Protein 2E7F (pdb70)

Organism: Neomoorella thermoacetica (NCBI:txid1525)

InterPro domains:
  IPR000489 Pterin-binding domain [PF00809] (24-227)
  IPR000489 Pterin-binding domain [PS50972] (1-246)
  IPR011005 Dihydropteroate synthase-like superfamily [G3DSA:3.20.20.20] (1-262)
  IPR011005 Dihydropteroate synthase-like superfamily [SSF51717] (1-260)
  IPR050554 Methionine Synthase/Corrinoid [PTHR45833] (2-233)

Nearest PDB structures (foldseek):
  2ogy-assembly1_B  TM=1.002E+00  e=5.281E-46  Neomoorella thermoacetica
  4djd-assembly1_A  TM=9.968E-01  e=6.611E-45  Neomoorella thermoacetica
  1f6y-assembly1_B  TM=9.978E-01  e=8.904E-42  Moorella thermoacetica ATCC 39073
  2yck-assembly1_X  TM=9.923E-01  e=3.654E-34  Carboxydothermus hydrogenoformans Z-2901
  4o1f-assembly1_B  TM=9.218E-01  e=1.520E-19  Desulfitobacterium hafniense DCB-2

Solvent-accessible surface area: 21057 Å² total; per-residue (Å²): 30,46,1,0,0,33,48,0,15,3,140,62,50,52,0,101,127,0,1,109,115,87,41,53,61,33,0,38,88,43,0,119,106,1,63,125,11,1,0,67,0,0,3,0,31,7,8,114,69,15,173,71,59,45,36,0,0,46,30,0,0,77,14,0,26,136,36,8,117,20,34,6,0,0,29,16,122,56,43,159,0,1,70,14,0,10,142,84,23,123,63,109,4,4,0,15,21,2,14,8,49,122,123,60,7,85,119,3,0,47,12,0,57,130,60,41,1,2,0,0,0,36,0,35,36,188,113,27,71,19,108,70,7,95,57,0,35,54,20,0,74,94,0,20,60,3,0,106,106,50,50,5,62,14,83,23,0,23,0,12,0,29,5,44,28,1,44,122,18,19,47,17,1,24,37,0,7,107,0,1,38,86,1,91,136,48,88,134,94,29,12,62,5,0,0,13,0,21,69,0,0,74,123,14,93,68,80,62,3,1,13,45,5,0,0,2,0,0,2,5,8,19,4,51,0,0,24,1,55,2,44,24,129,32,1,3,55,7,0,2,0,0,4,2,0,23,67,105,46,120,25,52,76,42,6,29,125,83,8,63,94,150,26,46,1,0,0,30,48,0,16,3,135,63,50,56,0,101,152,2,1,107,82,90,56,53,59,40,0,24,80,39,0,99,106,1,63,134,12,2,0,79,0,0,2,0,31,9,5,109,66,12,165,64,68,46,36,0,0,46,31,0,0,70,11,0,22,131,50,5,114,17,47,4,0,0,31,16,124,53,39,157,0,1,56,14,0,9,152,79,23,125,52,159,6,5,0,15,22,1,18,7,45,118,138,65,8,82,121,0,0,43,22,0,56,146,62,20,1,14,0,0,0,35,0,43,22,157,113,26,66,19,102,64,3,104,47,0,29,46,19,0,100,91,0,28,62,5,0,118,100,54,49,6,65,29,85,38,0,17,0,10,0,29,6,46,19,0,53,122,14,21,52,16,0,22,33,0,7,94,0,0,52,67,0,47,139,56,72,136,95,31,2,68,0,0,0,15,1,24,60,0,0,70,126,14,91,66,88,70,12,2,13,53,5,0,0,1,0,0,2,18,10,19,5,43,0,0,20,0,60,2,42,28,131,32,2,1,50,8,0,2,1,0,5,3,0,28,67,108,47,127,27,50,77,53,9,35,145,100,11,45,104,150

Foldseek 3Di:
DAEEAQPQACVDPVNVVCLVVVPLVVLQVSLVLLLLLQHQHYEHHNDDPDDPLLVSLLSSQVSNVVNDPGAYEDADPDVSSQLSNLVNHPDAHEYRAAELAVVRLVVPLLSCVVSVHAYEYEQDDPVDQDQALVSSLVRVVSSQVSCVVNVNQLQSYAYESEAAACVPSVSRLVSRLVNLLVQVPDDPVGHAYEYQQQRHHVPHPPSVVSSQVSVLSSVVSHHDYYHDNSNNNSSLVSVQVSCCVVVVDPDDPPSSVVSSVD/DAEEAQPQACVDPVNVVCLVVVPLVVLQVSLVLLLLLQHQEYEHHNYDPDDPLLVSLLSSLVSHVVNDPGAYEYADPDVSSVLSNLVNHPHAHEYRAFELEVVRLVVPLLSCVVSVHAHEYEQDYVVDQDQALVSSLVSLVSQQVSCVVNVPPQQSYAYESEAAACVPSVSSLVSRLVNLLVQVVDDPVGHAYEYQQQRHHVPHPPSVVRSQVSVLSSVVSHHDYYHDNSNSNVSLVSVQVSCCVVVVDPDDPPSSVVSSVD

Secondary structure (DSSP, 8-state):
-EEEE--SBTTSHHHHHHHHHT-HHHHHHHHHHHHHHT-SEEEEB--SS-S-HHHHHHHHHHHHHTT--SEEEEE-S-HHHHHHHHHH-SS-EEEEEE-S-HHHHHHHHHHHHHHT-EEEEES-BTTB---SHHHHHHHHHHHHHHHHHHT--GGGEEEE-----TTTSTTHHHHHHHHHHHHHTSPSSPPEEEEEGGGGGTT-SSHHHHHHHHHHHHHHTT--EEEE-TT-HHHHHHHHHHHHHTTSS---TTHHHHHHH-/-EEEE---BTTSHHHHHHHHHT-HHHHHHHHHHHHHHT-SEEEEB--SS-S-HHHHHHHHHHHHHTT--SEEEEE-S-HHHHHHHHHH-SS-EEEEEE-S-HHHHHHHHHHHHHHT-EEEEES-BTTB---SHHHHHHHHHHHHHHHHHHT--GGGEEEE-----TTTSTTHHHHHHHHHHHHTTS-SSPPEEEEEGGGGGTT-SSHHHHHHHHHHHHHHTT--EEEE-TT-HHHHHHHHHHHHHTTSS---TTHHHHHH--

Structure (mmCIF, N/CA/C/O backbone):
data_2E7F
#
_entry.id   2E7F
#
_cell.length_a   50.159
_cell.length_b   78.547
_cell.length_c   135.617
_cell.angle_alpha   90.00
_cell.angle_beta   90.00
_cell.angle_gamma   90.00
#
_symmetry.space_group_name_H-M   'P 21 21 21'
#
loop_
_entity.id
_entity.type
_entity.pdbx_description
1 polymer '5-methyltetrahydrofolate corrinoid/iron sulfur protein methyltransferase'
2 non-polymer 'CALCIUM ION'
3 non-polymer '5-METHYL-5,6,7,8-TETRAHYDROFOLIC ACID'
4 water water
#
loop_
_atom_site.group_PDB
_atom_site.id
_atom_site.type_symbol
_atom_site.label_atom_id
_atom_site.label_alt_id
_atom_site.label_comp_id
_atom_site.label_asym_id
_atom_site.label_entity_id
_atom_site.label_seq_id
_atom_site.pdbx_PDB_ins_code
_atom_site.Cartn_x
_atom_site.Cartn_y
_atom_site.Cartn_z
_atom_site.occupancy
_atom_site.B_iso_or_equiv
_atom_site.auth_seq_id
_atom_site.auth_comp_id
_atom_site.auth_asym_id
_atom_site.auth_atom_id
_atom_site.pdbx_PDB_model_num
ATOM 1 N N . MET A 1 1 ? 8.116 75.365 123.468 1.00 11.51 1 MET A N 1
ATOM 2 C CA . MET A 1 1 ? 6.782 75.014 122.910 1.00 12.71 1 MET A CA 1
ATOM 3 C C . MET A 1 1 ? 5.986 74.129 123.856 1.00 12.45 1 MET A C 1
ATOM 4 O O . MET A 1 1 ? 6.430 73.042 124.236 1.00 13.36 1 MET A O 1
ATOM 9 N N . LEU A 1 2 ? 4.812 74.615 124.241 1.00 12.52 2 LEU A N 1
ATOM 10 C CA . LEU A 1 2 ? 3.913 73.880 125.122 1.00 13.48 2 LEU A CA 1
ATOM 11 C C . LEU A 1 2 ? 2.887 73.160 124.257 1.00 13.57 2 LEU A C 1
ATOM 12 O O . LEU A 1 2 ? 2.112 73.800 123.540 1.00 13.49 2 LEU A O 1
ATOM 17 N N . ILE A 1 3 ? 2.887 71.832 124.312 1.00 13.13 3 ILE A N 1
ATOM 18 C CA . ILE A 1 3 ? 1.933 71.053 123.537 1.00 11.07 3 ILE A CA 1
ATOM 19 C C . ILE A 1 3 ? 0.753 70.703 124.437 1.00 9.48 3 ILE A C 1
ATOM 20 O O . ILE A 1 3 ? 0.916 70.071 125.478 1.00 8.63 3 ILE A O 1
ATOM 25 N N . ILE A 1 4 ? -0.432 71.134 124.028 1.00 8.77 4 ILE A N 1
ATOM 26 C CA . ILE A 1 4 ? -1.655 70.877 124.770 1.00 8.96 4 ILE A CA 1
ATOM 27 C C . ILE A 1 4 ? -2.409 69.742 124.063 1.00 9.34 4 ILE A C 1
ATOM 28 O O . ILE A 1 4 ? -2.949 69.933 122.970 1.00 8.11 4 ILE A O 1
ATOM 33 N N . GLY A 1 5 ? -2.436 68.564 124.674 1.00 8.61 5 GLY A N 1
ATOM 34 C CA . GLY A 1 5 ? -3.132 67.439 124.063 1.00 8.45 5 GLY A CA 1
ATOM 35 C C . GLY A 1 5 ? -4.550 67.774 123.630 1.00 8.46 5 GLY A C 1
ATOM 36 O O . GLY A 1 5 ? -5.353 68.261 124.428 1.00 8.70 5 GLY A O 1
ATOM 37 N N . GLU A 1 6 ? -4.867 67.490 122.370 1.00 7.94 6 GLU A N 1
ATOM 38 C CA . GLU A 1 6 ? -6.186 67.783 121.812 1.00 9.54 6 GLU A CA 1
ATOM 39 C C . GLU A 1 6 ? -7.222 66.655 121.881 1.00 9.81 6 GLU A C 1
ATOM 40 O O . GLU A 1 6 ? -8.422 66.906 121.763 1.00 10.69 6 GLU A O 1
ATOM 46 N N . ARG A 1 7 ? -6.753 65.428 122.071 1.00 10.71 7 ARG A N 1
ATOM 47 C CA . ARG A 1 7 ? -7.607 64.243 122.050 1.00 11.54 7 ARG A CA 1
ATOM 48 C C . ARG A 1 7 ? -8.805 64.078 122.994 1.00 12.24 7 ARG A C 1
ATOM 49 O O . ARG A 1 7 ? -9.788 63.439 122.614 1.00 11.29 7 ARG A O 1
ATOM 57 N N . ILE A 1 8 ? -8.750 64.619 124.206 1.00 11.32 8 ILE A N 1
ATOM 58 C CA . ILE A 1 8 ? -9.893 64.468 125.108 1.00 12.12 8 ILE A CA 1
ATOM 59 C C . ILE A 1 8 ? -10.937 65.514 124.733 1.00 12.61 8 ILE A C 1
ATOM 60 O O . ILE A 1 8 ? -11.162 66.500 125.442 1.00 11.96 8 ILE A O 1
ATOM 65 N N . ASN A 1 9 ? -11.574 65.275 123.593 1.00 12.63 9 ASN A N 1
ATOM 66 C CA . ASN A 1 9 ? -12.573 66.181 123.043 1.00 12.73 9 ASN A CA 1
ATOM 67 C C . ASN A 1 9 ? -13.826 65.379 122.669 1.00 12.66 9 ASN A C 1
ATOM 68 O O . ASN A 1 9 ? -13.738 64.331 122.019 1.00 11.93 9 ASN A O 1
ATOM 73 N N . GLY A 1 10 ? -14.982 65.886 123.087 1.00 12.83 10 GLY A N 1
ATOM 74 C CA . GLY A 1 10 ? -16.251 65.230 122.826 1.00 13.74 10 GLY A CA 1
ATOM 75 C C . GLY A 1 10 ? -16.603 64.978 121.374 1.00 16.14 10 GLY A C 1
ATOM 76 O O . GLY A 1 10 ? -17.515 64.194 121.103 1.00 16.89 10 GLY A O 1
ATOM 77 N N . MET A 1 11 ? -15.906 65.626 120.441 1.00 15.76 11 MET A N 1
ATOM 78 C CA . MET A 1 11 ? -16.183 65.418 119.019 1.00 18.34 11 MET A CA 1
ATOM 79 C C . MET A 1 11 ? -15.744 64.016 118.585 1.00 18.01 11 MET A C 1
ATOM 80 O O . MET A 1 11 ? -16.235 63.484 117.583 1.00 16.13 11 MET A O 1
ATOM 85 N N . PHE A 1 12 ? -14.804 63.435 119.330 1.00 17.37 12 PHE A N 1
ATOM 86 C CA . PHE A 1 12 ? -14.317 62.090 119.035 1.00 18.45 12 PHE A CA 1
ATOM 87 C C . PHE A 1 12 ? -15.323 61.073 119.571 1.00 18.37 12 PHE A C 1
ATOM 88 O O . PHE A 1 12 ? -15.787 61.183 120.707 1.00 18.57 12 PHE A O 1
ATOM 96 N N . GLY A 1 13 ? -15.651 60.084 118.747 1.00 18.34 13 GLY A N 1
ATOM 97 C CA . GLY A 1 13 ? -16.606 59.063 119.143 1.00 18.69 13 GLY A CA 1
ATOM 98 C C . GLY A 1 13 ? -16.391 58.405 120.497 1.00 18.39 13 GLY A C 1
ATOM 99 O O . GLY A 1 13 ? -17.328 58.309 121.285 1.00 18.74 13 GLY A O 1
ATOM 100 N N . ASP A 1 14 ? -15.171 57.952 120.776 1.00 18.68 14 ASP A N 1
ATOM 101 C CA . ASP A 1 14 ? -14.886 57.290 122.049 1.00 18.29 14 ASP A CA 1
ATOM 102 C C . ASP A 1 14 ? -15.050 58.197 123.268 1.00 17.97 14 ASP A C 1
ATOM 103 O O . ASP A 1 14 ? -15.441 57.737 124.340 1.00 17.74 14 ASP A O 1
ATOM 108 N N . ILE A 1 15 ? -14.750 59.483 123.109 1.00 17.09 15 ILE A N 1
ATOM 109 C CA . ILE A 1 15 ? -14.883 60.426 124.214 1.00 15.57 15 ILE A CA 1
ATOM 110 C C . ILE A 1 15 ? -16.358 60.755 124.428 1.00 14.63 15 ILE A C 1
ATOM 111 O O . ILE A 1 15 ? -16.829 60.822 125.560 1.00 11.46 15 ILE A O 1
ATOM 116 N N . LYS A 1 16 ? -17.085 60.954 123.335 1.00 15.29 16 LYS A N 1
ATOM 117 C CA . LYS A 1 16 ? -18.505 61.252 123.422 1.00 17.26 16 LYS A CA 1
ATOM 118 C C . LYS A 1 16 ? -19.218 60.149 124.210 1.00 17.49 16 LYS A C 1
ATOM 119 O O . LYS A 1 16 ? -20.095 60.428 125.030 1.00 16.29 16 LYS A O 1
ATOM 125 N N . ARG A 1 17 ? -18.834 58.899 123.957 1.00 18.50 17 ARG A N 1
ATOM 126 C CA . ARG A 1 17 ? -19.433 57.757 124.642 1.00 20.15 17 ARG A CA 1
ATOM 127 C C . ARG A 1 17 ? -18.998 57.694 126.104 1.00 19.22 17 ARG A C 1
ATOM 128 O O . ARG A 1 17 ? -19.806 57.425 126.988 1.00 18.08 17 ARG A O 1
ATOM 136 N N . ALA A 1 18 ? -17.711 57.924 126.347 1.00 19.07 18 ALA A N 1
ATOM 137 C CA . ALA A 1 18 ? -17.171 57.895 127.699 1.00 18.33 18 ALA A CA 1
ATOM 138 C C . ALA A 1 18 ? -17.944 58.874 128.567 1.00 18.33 18 ALA A C 1
ATOM 139 O O . ALA A 1 18 ? -18.410 58.526 129.651 1.00 18.12 18 ALA A O 1
ATOM 141 N N . ILE A 1 19 ? -18.085 60.101 128.075 1.00 18.25 19 ILE A N 1
ATOM 142 C CA . ILE A 1 19 ? -18.807 61.144 128.791 1.00 18.72 19 ILE A CA 1
ATOM 143 C C . ILE A 1 19 ? -20.263 60.767 129.052 1.00 19.23 19 ILE A C 1
ATOM 144 O O . ILE A 1 19 ? -20.756 60.904 130.169 1.00 18.98 19 ILE A O 1
ATOM 149 N N . GLN A 1 20 ? -20.949 60.300 128.015 1.00 19.73 20 GLN A N 1
ATOM 150 C CA . GLN A 1 20 ? -22.352 59.922 128.144 1.00 22.60 20 GLN A CA 1
ATOM 151 C C . GLN A 1 20 ? -22.568 58.791 129.146 1.00 22.92 20 GLN A C 1
ATOM 152 O O . GLN A 1 20 ? -23.443 58.879 130.007 1.00 22.09 20 GLN A O 1
ATOM 158 N N . GLU A 1 21 ? -21.768 57.735 129.034 1.00 23.80 21 GLU A N 1
ATOM 159 C CA . GLU A 1 21 ? -21.890 56.588 129.929 1.00 25.06 21 GLU A CA 1
ATOM 160 C C . GLU A 1 21 ? -21.045 56.750 131.191 1.00 24.34 21 GLU A C 1
ATOM 161 O O . GLU A 1 21 ? -21.030 55.870 132.050 1.00 25.83 21 GLU A O 1
ATOM 167 N N . ARG A 1 22 ? -20.345 57.874 131.294 1.00 23.63 22 ARG A N 1
ATOM 168 C CA . ARG A 1 22 ? -19.492 58.162 132.443 1.00 21.63 22 ARG A CA 1
ATOM 169 C C . ARG A 1 22 ? -18.421 57.096 132.690 1.00 21.80 22 ARG A C 1
ATOM 170 O O . ARG A 1 22 ? -18.143 56.734 133.835 1.00 22.16 22 ARG A O 1
ATOM 178 N N . ASP A 1 23 ? -17.823 56.611 131.602 1.00 20.85 23 ASP A N 1
ATOM 179 C CA . ASP A 1 23 ? -16.765 55.601 131.640 1.00 19.85 23 ASP A CA 1
ATOM 180 C C . ASP A 1 23 ? -15.419 56.334 131.641 1.00 19.60 23 ASP A C 1
ATOM 181 O O . ASP A 1 23 ? -15.014 56.890 130.622 1.00 20.02 23 ASP A O 1
ATOM 186 N N . PRO A 1 24 ? -14.709 56.333 132.783 1.00 18.47 24 PRO A N 1
ATOM 187 C CA . PRO A 1 24 ? -13.407 56.990 132.974 1.00 18.86 24 PRO A CA 1
ATOM 188 C C . PRO A 1 24 ? -12.247 56.438 132.152 1.00 18.99 24 PRO A C 1
ATOM 189 O O . PRO A 1 24 ? -11.364 57.185 131.727 1.00 18.75 24 PRO A O 1
ATOM 193 N N . ALA A 1 25 ? -12.256 55.125 131.949 1.00 19.39 25 ALA A N 1
ATOM 194 C CA . ALA A 1 25 ? -11.202 54.425 131.226 1.00 18.74 25 ALA A CA 1
ATOM 195 C C . ALA A 1 25 ? -10.663 55.081 129.953 1.00 19.01 25 ALA A C 1
ATOM 196 O O . ALA A 1 25 ? -9.473 55.381 129.866 1.00 18.90 25 ALA A O 1
ATOM 198 N N . PRO A 1 26 ? -11.524 55.296 128.945 1.00 18.48 26 PRO A N 1
ATOM 199 C CA . PRO A 1 26 ? -11.096 55.912 127.683 1.00 19.13 26 PRO A CA 1
ATOM 200 C C . PRO A 1 26 ? -10.409 57.263 127.864 1.00 19.24 26 PRO A C 1
ATOM 201 O O . PRO A 1 26 ? -9.416 57.558 127.199 1.00 18.89 26 PRO A O 1
ATOM 205 N N . VAL A 1 27 ? -10.956 58.075 128.765 1.00 18.90 27 VAL A N 1
ATOM 206 C CA . VAL A 1 27 ? -10.423 59.397 129.060 1.00 17.95 27 VAL A CA 1
ATOM 207 C C . VAL A 1 27 ? -9.068 59.328 129.755 1.00 18.92 27 VAL A C 1
ATOM 208 O O . VAL A 1 27 ? -8.118 60.002 129.354 1.00 19.02 27 VAL A O 1
ATOM 212 N N . GLN A 1 28 ? -8.988 58.522 130.808 1.00 18.77 28 GLN A N 1
ATOM 213 C CA . GLN A 1 28 ? -7.749 58.385 131.563 1.00 19.22 28 GLN A CA 1
ATOM 214 C C . GLN A 1 28 ? -6.613 57.791 130.720 1.00 17.96 28 GLN A C 1
ATOM 215 O O . GLN A 1 28 ? -5.447 58.129 130.915 1.00 17.67 28 GLN A O 1
ATOM 221 N N . GLU A 1 29 ? -6.958 56.914 129.784 1.00 18.19 29 GLU A N 1
ATOM 222 C CA . GLU A 1 29 ? -5.959 56.309 128.910 1.00 19.13 29 GLU A CA 1
ATOM 223 C C . GLU A 1 29 ? -5.409 57.360 127.944 1.00 18.00 29 GLU A C 1
ATOM 224 O O . GLU A 1 29 ? -4.203 57.401 127.695 1.00 16.63 29 GLU A O 1
ATOM 230 N N . TRP A 1 30 ? -6.284 58.211 127.404 1.00 16.39 30 TRP A N 1
ATOM 231 C CA . TRP A 1 30 ? -5.829 59.251 126.482 1.00 15.55 30 TRP A CA 1
ATOM 232 C C . TRP A 1 30 ? -4.999 60.289 127.225 1.00 15.65 30 TRP A C 1
ATOM 233 O O . TRP A 1 30 ? -4.074 60.885 126.659 1.00 15.36 30 TRP A O 1
ATOM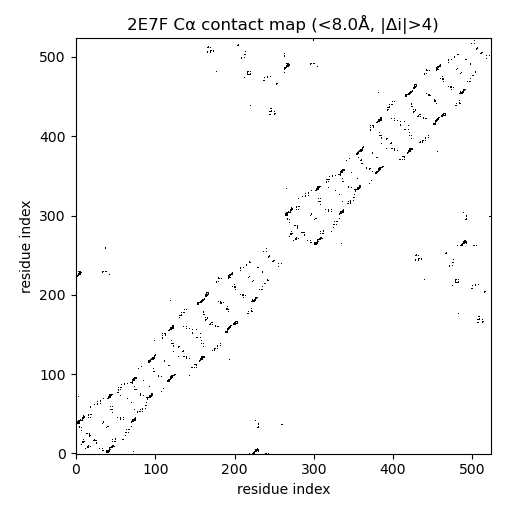 244 N N . ALA A 1 31 ? -5.324 60.505 128.497 1.00 15.49 31 ALA A N 1
ATOM 245 C CA . ALA A 1 31 ? -4.574 61.461 129.298 1.00 15.76 31 ALA A CA 1
ATOM 246 C C . ALA A 1 31 ? -3.150 60.923 129.437 1.00 16.80 31 ALA A C 1
ATOM 247 O O . ALA A 1 31 ? -2.175 61.660 129.267 1.00 15.68 31 ALA A O 1
ATOM 249 N N . ARG A 1 32 ? -3.043 59.627 129.726 1.00 17.99 32 ARG A N 1
ATOM 250 C CA . ARG A 1 32 ? -1.743 58.974 129.881 1.00 19.09 32 ARG A CA 1
ATOM 251 C C . ARG A 1 32 ? -0.945 58.982 128.572 1.00 19.57 32 ARG A C 1
ATOM 252 O O . ARG A 1 32 ? 0.208 59.418 128.539 1.00 20.20 32 ARG A O 1
ATOM 260 N N . ARG A 1 33 ? -1.559 58.500 127.496 1.00 19.10 33 ARG A N 1
ATOM 261 C CA . ARG A 1 33 ? -0.886 58.456 126.205 1.00 19.16 33 ARG A CA 1
ATOM 262 C C . ARG A 1 33 ? -0.394 59.828 125.745 1.00 17.87 33 ARG A C 1
ATOM 263 O O . ARG A 1 33 ? 0.715 59.948 125.237 1.00 17.90 33 ARG A O 1
ATOM 271 N N . GLN A 1 34 ? -1.210 60.861 125.927 1.00 15.89 34 GLN A N 1
ATOM 272 C CA . GLN A 1 34 ? -0.817 62.200 125.508 1.00 14.97 34 GLN A CA 1
ATOM 273 C C . GLN A 1 34 ? 0.361 62.723 126.319 1.00 14.86 34 GLN A C 1
ATOM 274 O O . GLN A 1 34 ? 1.244 63.401 125.783 1.00 12.17 34 GLN A O 1
ATOM 280 N N . GLU A 1 35 ? 0.381 62.410 127.610 1.00 15.69 35 GLU A N 1
ATOM 281 C CA . GLU A 1 35 ? 1.479 62.863 128.448 1.00 18.53 35 GLU A CA 1
ATOM 282 C C . GLU A 1 35 ? 2.749 62.117 128.055 1.00 17.47 35 GLU A C 1
ATOM 283 O O . GLU A 1 35 ? 3.833 62.698 128.000 1.00 16.78 35 GLU A O 1
ATOM 289 N N . GLU A 1 36 ? 2.608 60.828 127.775 1.00 19.19 36 GLU A N 1
ATOM 290 C CA . GLU A 1 36 ? 3.753 60.018 127.383 1.00 21.01 36 GLU A CA 1
ATOM 291 C C . GLU A 1 36 ? 4.350 60.580 126.097 1.00 20.13 36 GLU A C 1
ATOM 292 O O . GLU A 1 36 ? 5.559 60.515 125.888 1.00 19.49 36 GLU A O 1
ATOM 298 N N . GLY A 1 37 ? 3.490 61.145 125.252 1.00 18.94 37 GLY A N 1
ATOM 299 C CA . GLY A 1 37 ? 3.930 61.703 123.983 1.00 19.10 37 GLY A CA 1
ATOM 300 C C . GLY A 1 37 ? 4.712 62.999 124.090 1.00 18.40 37 GLY A C 1
ATOM 301 O O . GLY A 1 37 ? 5.499 63.327 123.201 1.00 20.57 37 GLY A O 1
ATOM 302 N N . GLY A 1 38 ? 4.498 63.743 125.169 1.00 17.86 38 GLY A N 1
ATOM 303 C CA . GLY A 1 38 ? 5.212 64.994 125.340 1.00 15.93 38 GLY A CA 1
ATOM 304 C C . GLY A 1 38 ? 4.326 66.176 125.684 1.00 16.44 38 GLY A C 1
ATOM 305 O O . GLY A 1 38 ? 4.802 67.303 125.796 1.00 15.49 38 GLY A O 1
ATOM 306 N N . ALA A 1 39 ? 3.032 65.928 125.843 1.00 15.87 39 ALA A N 1
ATOM 307 C CA . ALA A 1 39 ? 2.102 66.997 126.192 1.00 15.24 39 ALA A CA 1
ATOM 308 C C . ALA A 1 39 ? 2.322 67.413 127.645 1.00 16.03 39 ALA A C 1
ATOM 309 O O . ALA A 1 39 ? 2.588 66.571 128.507 1.00 16.47 39 ALA A O 1
ATOM 311 N N . ARG A 1 40 ? 2.219 68.709 127.914 1.00 15.04 40 ARG A N 1
ATOM 312 C CA . ARG A 1 40 ? 2.385 69.210 129.271 1.00 15.33 40 ARG A CA 1
ATOM 313 C C . ARG A 1 40 ? 1.098 69.878 129.741 1.00 15.52 40 ARG A C 1
ATOM 314 O O . ARG A 1 40 ? 1.039 70.470 130.818 1.00 16.00 40 ARG A O 1
ATOM 322 N N . ALA A 1 41 ? 0.062 69.760 128.914 1.00 15.36 41 ALA A N 1
ATOM 323 C CA . ALA A 1 41 ? -1.258 70.303 129.212 1.00 15.09 41 ALA A CA 1
ATOM 324 C C . ALA A 1 41 ? -2.266 69.452 128.444 1.00 14.46 41 ALA A C 1
ATOM 325 O O . ALA A 1 41 ? -1.925 68.852 127.424 1.00 15.67 41 ALA A O 1
ATOM 327 N N . LEU A 1 42 ? -3.497 69.392 128.937 1.00 13.13 42 LEU A N 1
ATOM 328 C CA . LEU A 1 42 ? -4.535 68.606 128.284 1.00 12.30 42 LEU A CA 1
ATOM 329 C C . LEU A 1 42 ? -5.794 69.435 128.058 1.00 12.13 42 LEU A C 1
ATOM 330 O O . LEU A 1 42 ? -6.321 70.047 128.990 1.00 10.41 42 LEU A O 1
ATOM 335 N N . ASP A 1 43 ? -6.262 69.456 126.813 1.00 9.93 43 ASP A N 1
ATOM 336 C CA . ASP A 1 43 ? -7.467 70.187 126.465 1.00 11.08 43 ASP A CA 1
ATOM 337 C C . ASP A 1 43 ? -8.628 69.278 126.845 1.00 11.02 43 ASP A C 1
ATOM 338 O O . ASP A 1 43 ? -8.592 68.081 126.564 1.00 11.61 43 ASP A O 1
ATOM 343 N N . LEU A 1 44 ? -9.646 69.837 127.494 1.00 11.33 44 LEU A N 1
ATOM 344 C CA . LEU A 1 44 ? -10.814 69.057 127.898 1.00 11.77 44 LEU A CA 1
ATOM 345 C C . LEU A 1 44 ? -12.081 69.714 127.342 1.00 11.38 44 LEU A C 1
ATOM 346 O O . LEU A 1 44 ? -12.530 70.744 127.844 1.00 12.62 44 LEU A O 1
ATOM 351 N N . ASN A 1 45 ? -12.642 69.110 126.299 1.00 11.14 45 ASN A N 1
ATOM 352 C CA . ASN A 1 45 ? -13.840 69.623 125.634 1.00 10.89 45 ASN A CA 1
ATOM 353 C C . ASN A 1 45 ? -14.925 68.553 125.738 1.00 9.21 45 ASN A C 1
ATOM 354 O O . ASN A 1 45 ? -14.711 67.424 125.310 1.00 10.13 45 ASN A O 1
ATOM 359 N N . VAL A 1 46 ? -16.088 68.892 126.290 1.00 9.17 46 VAL A N 1
ATOM 360 C CA . VAL A 1 46 ? -17.143 67.887 126.431 1.00 9.68 46 VAL A CA 1
ATOM 361 C C . VAL A 1 46 ? -17.908 67.579 125.150 1.00 10.18 46 VAL A C 1
ATOM 362 O O . VAL A 1 46 ? -18.589 66.552 125.061 1.00 10.57 46 VAL A O 1
ATOM 366 N N . GLY A 1 47 ? -17.793 68.453 124.156 1.00 10.35 47 GLY A N 1
ATOM 367 C CA . GLY A 1 47 ? -18.501 68.222 122.911 1.00 13.60 47 GLY A CA 1
ATOM 368 C C . GLY A 1 47 ? -19.912 68.772 122.961 1.00 14.31 47 GLY A C 1
ATOM 369 O O . GLY A 1 47 ? -20.405 69.110 124.037 1.00 15.39 47 GLY A O 1
ATOM 370 N N . PRO A 1 48 ? -20.598 68.868 121.814 1.00 15.08 48 PRO A N 1
ATOM 371 C CA . PRO A 1 48 ? -21.965 69.396 121.783 1.00 15.61 48 PRO A CA 1
ATOM 372 C C . PRO A 1 48 ? -23.073 68.368 122.005 1.00 16.40 48 PRO A C 1
ATOM 373 O O . PRO A 1 48 ? -24.231 68.739 122.174 1.00 16.59 48 PRO A O 1
ATOM 377 N N . ALA A 1 49 ? -22.725 67.085 122.022 1.00 16.58 49 ALA A N 1
ATOM 378 C CA . ALA A 1 49 ? -23.733 66.037 122.184 1.00 18.03 49 ALA A CA 1
ATOM 379 C C . ALA A 1 49 ? -24.318 65.835 123.582 1.00 17.92 49 ALA A C 1
ATOM 380 O O . ALA A 1 49 ? -25.526 65.657 123.720 1.00 17.80 49 ALA A O 1
ATOM 382 N N . VAL A 1 50 ? -23.481 65.846 124.614 1.00 17.96 50 VAL A N 1
ATOM 383 C CA . VAL A 1 50 ? -23.977 65.632 125.973 1.00 16.82 50 VAL A CA 1
ATOM 384 C C . VAL A 1 50 ? -24.938 66.741 126.423 1.00 17.22 50 VAL A C 1
ATOM 385 O O . VAL A 1 50 ? -24.752 67.908 126.085 1.00 15.89 50 VAL A O 1
ATOM 389 N N . GLN A 1 51 ? -25.964 66.372 127.185 1.00 18.21 51 GLN A N 1
ATOM 390 C CA . GLN A 1 51 ? -26.944 67.352 127.647 1.00 20.95 51 GLN A CA 1
ATOM 391 C C . GLN A 1 51 ? -26.421 68.316 128.701 1.00 20.45 51 GLN A C 1
ATOM 392 O O . GLN A 1 51 ? -26.412 69.524 128.482 1.00 19.22 51 GLN A O 1
ATOM 398 N N . ASP A 1 52 ? -26.012 67.789 129.853 1.00 19.11 52 ASP A N 1
ATOM 399 C CA . ASP A 1 52 ? -25.495 68.640 130.920 1.00 19.24 52 ASP A CA 1
ATOM 400 C C . ASP A 1 52 ? -23.996 68.805 130.736 1.00 18.92 52 ASP A C 1
ATOM 401 O O . ASP A 1 52 ? -23.193 67.987 131.203 1.00 17.50 52 ASP A O 1
ATOM 406 N N . LYS A 1 53 ? -23.631 69.874 130.041 1.00 18.16 53 LYS A N 1
ATOM 407 C CA . LYS A 1 53 ? -22.239 70.167 129.754 1.00 18.64 53 LYS A CA 1
ATOM 408 C C . LYS A 1 53 ? -21.480 70.658 130.978 1.00 18.67 53 LYS A C 1
ATOM 409 O O . LYS A 1 53 ? -20.267 70.475 131.071 1.00 18.46 53 LYS A O 1
ATOM 415 N N . VAL A 1 54 ? -22.195 71.271 131.916 1.00 18.09 54 VAL A N 1
ATOM 416 C CA . VAL A 1 54 ? -21.571 71.768 133.134 1.00 18.98 54 VAL A CA 1
ATOM 417 C C . VAL A 1 54 ? -21.102 70.567 133.946 1.00 19.21 54 VAL A C 1
ATOM 418 O O . VAL A 1 54 ? -19.962 70.517 134.408 1.00 19.25 54 VAL A O 1
ATOM 422 N N . SER A 1 55 ? -21.994 69.596 134.106 1.00 19.22 55 SER A N 1
ATOM 423 C CA . SER A 1 55 ? -21.694 68.386 134.855 1.00 19.62 55 SER A CA 1
ATOM 424 C C . SER A 1 55 ? -20.636 67.556 134.138 1.00 18.24 55 SER A C 1
ATOM 425 O O . SER A 1 55 ? -19.811 66.899 134.773 1.00 17.89 55 SER A O 1
ATOM 428 N N . ALA A 1 56 ? -20.666 67.587 132.811 1.00 17.44 56 ALA A N 1
ATOM 429 C CA . ALA A 1 56 ? -19.709 66.839 132.010 1.00 17.01 56 ALA A CA 1
ATOM 430 C C . ALA A 1 56 ? -18.283 67.358 132.194 1.00 16.11 56 ALA A C 1
ATOM 431 O O . ALA A 1 56 ? -17.352 66.574 132.350 1.00 17.38 56 ALA A O 1
ATOM 433 N N . MET A 1 57 ? -18.119 68.677 132.179 1.00 14.92 57 MET A N 1
ATOM 434 C CA . MET A 1 57 ? -16.804 69.291 132.343 1.00 15.50 57 MET A CA 1
ATOM 435 C C . MET A 1 57 ? -16.196 68.944 133.705 1.00 15.07 57 MET A C 1
ATOM 436 O O . MET A 1 57 ? -15.005 68.649 133.798 1.00 13.21 57 MET A O 1
ATOM 441 N N . GLU A 1 58 ? -17.018 68.987 134.753 1.00 16.07 58 GLU A N 1
ATOM 442 C CA . GLU A 1 58 ? -16.572 68.657 136.106 1.00 16.26 58 GLU A CA 1
ATOM 443 C C . GLU A 1 58 ? -16.059 67.226 136.122 1.00 15.75 58 GLU A C 1
ATOM 444 O O . GLU A 1 58 ? -15.029 66.922 136.728 1.00 17.39 58 GLU A O 1
ATOM 450 N N . TRP A 1 59 ? -16.792 66.347 135.451 1.00 15.41 59 TRP A N 1
ATOM 451 C CA . TRP A 1 59 ? -16.419 64.947 135.374 1.00 14.38 59 TRP A CA 1
ATOM 452 C C . TRP A 1 59 ? -15.098 64.783 134.623 1.00 14.82 59 TRP A C 1
ATOM 453 O O . TRP A 1 59 ? -14.222 64.044 135.066 1.00 15.25 59 TRP A O 1
ATOM 464 N N . LEU A 1 60 ? -14.957 65.459 133.484 1.00 13.38 60 LEU A N 1
ATOM 465 C CA . LEU A 1 60 ? -13.721 65.365 132.706 1.00 14.12 60 LEU A CA 1
ATOM 466 C C . LEU A 1 60 ? -12.530 65.785 133.557 1.00 13.55 60 LEU A C 1
ATOM 467 O O . LEU A 1 60 ? -11.466 65.168 133.504 1.00 12.83 60 LEU A O 1
ATOM 472 N N . VAL A 1 61 ? -12.714 66.842 134.338 1.00 14.67 61 VAL A N 1
ATOM 473 C CA . VAL A 1 61 ? -11.650 67.343 135.194 1.00 16.30 61 VAL A CA 1
ATOM 474 C C . VAL A 1 61 ? -11.306 66.348 136.294 1.00 17.71 61 VAL A C 1
ATOM 475 O O . VAL A 1 61 ? -10.142 66.014 136.493 1.00 18.11 61 VAL A O 1
ATOM 479 N N . GLU A 1 62 ? -12.320 65.874 137.005 1.00 19.77 62 GLU A N 1
ATOM 480 C CA . GLU A 1 62 ? -12.102 64.926 138.091 1.00 22.04 62 GLU A CA 1
ATOM 481 C C . GLU A 1 62 ? -11.413 63.635 137.660 1.00 21.12 62 GLU A C 1
ATOM 482 O O . GLU A 1 62 ? -10.427 63.232 138.266 1.00 20.83 62 GLU A O 1
ATOM 488 N N . VAL A 1 63 ? -11.917 62.990 136.613 1.00 20.35 63 VAL A N 1
ATOM 489 C CA . VAL A 1 63 ? -11.310 61.744 136.160 1.00 20.20 63 VAL A CA 1
ATOM 490 C C . VAL A 1 63 ? -9.920 61.943 135.554 1.00 20.45 63 VAL A C 1
ATOM 491 O O . VAL A 1 63 ? -9.077 61.047 135.618 1.00 20.59 63 VAL A O 1
ATOM 495 N N . THR A 1 64 ? -9.675 63.117 134.978 1.00 20.53 64 THR A N 1
ATOM 496 C CA . THR A 1 64 ? -8.380 63.390 134.370 1.00 19.80 64 THR A CA 1
ATOM 497 C C . THR A 1 64 ? -7.286 63.658 135.398 1.00 20.63 64 THR A C 1
ATOM 498 O O . THR A 1 64 ? -6.221 63.045 135.336 1.00 21.23 64 THR A O 1
ATOM 502 N N . GLN A 1 65 ? -7.538 64.562 136.342 1.00 21.17 65 GLN A N 1
ATOM 503 C CA . GLN A 1 65 ? -6.530 64.879 137.352 1.00 22.77 65 GLN A CA 1
ATOM 504 C C . GLN A 1 65 ? -6.254 63.726 138.311 1.00 23.46 65 GLN A C 1
ATOM 505 O O . GLN A 1 65 ? -5.358 63.810 139.151 1.00 24.24 65 GLN A O 1
ATOM 511 N N . GLU A 1 66 ? -7.017 62.647 138.180 1.00 23.99 66 GLU A N 1
ATOM 512 C CA . GLU A 1 66 ? -6.824 61.472 139.024 1.00 24.68 66 GLU A CA 1
ATOM 513 C C . GLU A 1 66 ? -5.632 60.677 138.504 1.00 23.13 66 GLU A C 1
ATOM 514 O O . GLU A 1 66 ? -4.972 59.959 139.253 1.00 23.32 66 GLU A O 1
ATOM 520 N N . VAL A 1 67 ? -5.354 60.815 137.214 1.00 20.84 67 VAL A N 1
ATOM 521 C CA . VAL A 1 67 ? -4.257 60.083 136.598 1.00 19.17 67 VAL A CA 1
ATOM 522 C C . VAL A 1 67 ? -3.211 60.995 135.970 1.00 19.55 67 VAL A C 1
ATOM 523 O O . VAL A 1 67 ? -2.264 60.516 135.340 1.00 20.49 67 VAL A O 1
ATOM 527 N N . SER A 1 68 ? -3.377 62.302 136.137 1.00 18.64 68 SER A N 1
ATOM 528 C CA . SER A 1 68 ? -2.441 63.254 135.550 1.00 18.21 68 SER A CA 1
ATOM 529 C C . SER A 1 68 ? -2.292 64.538 136.360 1.00 17.20 68 SER A C 1
ATOM 530 O O . SER A 1 68 ? -3.255 65.035 136.932 1.00 16.65 68 SER A O 1
ATOM 533 N N . ASN A 1 69 ? -1.072 65.066 136.403 1.00 18.15 69 ASN A N 1
ATOM 534 C CA . ASN A 1 69 ? -0.791 66.308 137.112 1.00 17.47 69 ASN A CA 1
ATOM 535 C C . ASN A 1 69 ? -0.642 67.448 136.113 1.00 16.71 69 ASN A C 1
ATOM 536 O O . ASN A 1 69 ? -0.366 68.588 136.494 1.00 16.65 69 ASN A O 1
ATOM 541 N N . LEU A 1 70 ? -0.820 67.132 134.833 1.00 16.41 70 LEU A N 1
ATOM 542 C CA . LEU A 1 70 ? -0.695 68.129 133.770 1.00 15.83 70 LEU A CA 1
ATOM 543 C C . LEU A 1 70 ? -1.727 69.237 133.877 1.00 15.68 70 LEU A C 1
ATOM 544 O O . LEU A 1 70 ? -2.791 69.056 134.461 1.00 15.74 70 LEU A O 1
ATOM 549 N N . THR A 1 71 ? -1.405 70.384 133.293 1.00 15.48 71 THR A N 1
ATOM 550 C CA . THR A 1 71 ? -2.305 71.526 133.304 1.00 15.17 71 THR A CA 1
ATOM 551 C C . THR A 1 71 ? -3.560 71.200 132.497 1.00 14.01 71 THR A C 1
ATOM 552 O O . THR A 1 71 ? -3.486 70.599 131.429 1.00 13.77 71 THR A O 1
ATOM 556 N N . LEU A 1 72 ? -4.713 71.582 133.033 1.00 14.50 72 LEU A N 1
ATOM 557 C CA . LEU A 1 72 ? -5.995 71.337 132.378 1.00 14.73 72 LEU A CA 1
ATOM 558 C C . LEU A 1 72 ? -6.482 72.566 131.610 1.00 15.04 72 LEU A C 1
ATOM 559 O O . LEU A 1 72 ? -6.668 73.637 132.184 1.00 15.31 72 LEU A O 1
ATOM 564 N N . CYS A 1 73 ? -6.676 72.400 130.307 1.00 14.67 73 CYS A N 1
ATOM 565 C CA . CYS A 1 73 ? -7.147 73.482 129.444 1.00 15.68 73 CYS A CA 1
ATOM 566 C C . CYS A 1 73 ? -8.651 73.283 129.221 1.00 15.17 73 CYS A C 1
ATOM 567 O O . CYS A 1 73 ? -9.072 72.551 128.324 1.00 16.02 73 CYS A O 1
ATOM 570 N N . LEU A 1 74 ? -9.453 73.926 130.062 1.00 13.96 74 LEU A N 1
ATOM 571 C CA . LEU A 1 74 ? -10.905 73.825 129.978 1.00 13.20 74 LEU A CA 1
ATOM 572 C C . LEU A 1 74 ? -11.426 74.518 128.716 1.00 12.63 74 LEU A C 1
ATOM 573 O O . LEU A 1 74 ? -11.484 75.743 128.634 1.00 12.26 74 LE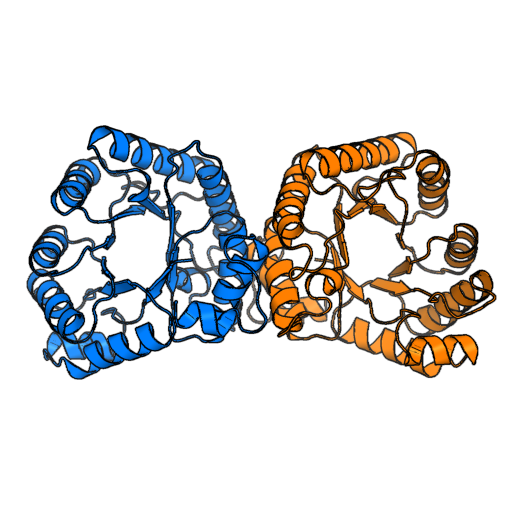U A O 1
ATOM 578 N N . ASP A 1 75 ? -11.807 73.700 127.740 1.00 12.25 75 ASP A N 1
ATOM 579 C CA . ASP A 1 75 ? -12.279 74.156 126.435 1.00 10.54 75 ASP A CA 1
ATOM 580 C C . ASP A 1 75 ? -13.800 74.111 126.307 1.00 11.61 75 ASP A C 1
ATOM 581 O O . ASP A 1 75 ? -14.384 73.047 126.113 1.00 9.77 75 ASP A O 1
ATOM 586 N N . SER A 1 76 ? -14.432 75.276 126.408 1.00 12.07 76 SER A N 1
ATOM 587 C CA . SER A 1 76 ? -15.885 75.379 126.308 1.00 13.88 76 SER A CA 1
ATOM 588 C C . SER A 1 76 ? -16.361 76.825 126.161 1.00 14.98 76 SER A C 1
ATOM 589 O O . SER A 1 76 ? -15.743 77.744 126.698 1.00 15.06 76 SER A O 1
ATOM 592 N N . THR A 1 77 ? -17.459 77.020 125.432 1.00 16.39 77 THR A N 1
ATOM 593 C CA . THR A 1 77 ? -18.031 78.355 125.255 1.00 18.30 77 THR A CA 1
ATOM 594 C C . THR A 1 77 ? -19.061 78.636 126.350 1.00 19.52 77 THR A C 1
ATOM 595 O O . THR A 1 77 ? -19.597 79.743 126.437 1.00 20.77 77 THR A O 1
ATOM 599 N N . ASN A 1 78 ? -19.340 77.625 127.172 1.00 19.89 78 ASN A N 1
ATOM 600 C CA . ASN A 1 78 ? -20.291 77.756 128.275 1.00 20.42 78 ASN A CA 1
ATOM 601 C C . ASN A 1 78 ? -19.511 78.213 129.504 1.00 20.86 78 ASN A C 1
ATOM 602 O O . ASN A 1 78 ? -18.751 77.441 130.093 1.00 21.57 78 ASN A O 1
ATOM 607 N N . ILE A 1 79 ? -19.700 79.471 129.887 1.00 21.02 79 ILE A N 1
ATOM 608 C CA . ILE A 1 79 ? -18.996 80.031 131.030 1.00 21.21 79 ILE A CA 1
ATOM 609 C C . ILE A 1 79 ? -19.313 79.327 132.353 1.00 21.07 79 ILE A C 1
ATOM 610 O O . ILE A 1 79 ? -18.438 79.200 133.208 1.00 20.00 79 ILE A O 1
ATOM 615 N N . LYS A 1 80 ? -20.547 78.855 132.522 1.00 20.35 80 LYS A N 1
ATOM 616 C CA . LYS A 1 80 ? -20.905 78.152 133.750 1.00 20.50 80 LYS A CA 1
ATOM 617 C C . LYS A 1 80 ? -20.126 76.844 133.843 1.00 20.63 80 LYS A C 1
ATOM 618 O O . LYS A 1 80 ? -19.760 76.402 134.933 1.00 20.91 80 LYS A O 1
ATOM 624 N N . ALA A 1 81 ? -19.877 76.225 132.693 1.00 19.83 81 ALA A N 1
ATOM 625 C CA . ALA A 1 81 ? -19.130 74.974 132.657 1.00 19.11 81 ALA A CA 1
ATOM 626 C C . ALA A 1 81 ? -17.669 75.259 132.979 1.00 19.17 81 ALA A C 1
ATOM 627 O O . ALA A 1 81 ? -17.026 74.501 133.701 1.00 20.89 81 ALA A O 1
ATOM 629 N N . ILE A 1 82 ? -17.145 76.355 132.439 1.00 18.51 82 ILE A N 1
ATOM 630 C CA . ILE A 1 82 ? -15.759 76.736 132.696 1.00 18.26 82 ILE A CA 1
ATOM 631 C C . ILE A 1 82 ? -15.582 76.972 134.198 1.00 18.07 82 ILE A C 1
ATOM 632 O O . ILE A 1 82 ? -14.675 76.426 134.823 1.00 17.20 82 ILE A O 1
ATOM 637 N N . GLU A 1 83 ? -16.459 77.786 134.772 1.00 18.53 83 GLU A N 1
ATOM 638 C CA . GLU A 1 83 ? -16.376 78.092 136.191 1.00 21.33 83 GLU A CA 1
ATOM 639 C C . GLU A 1 83 ? -16.446 76.819 137.033 1.00 19.35 83 GLU A C 1
ATOM 640 O O . GLU A 1 83 ? -15.615 76.609 137.913 1.00 19.77 83 GLU A O 1
ATOM 646 N N . ALA A 1 84 ? -17.421 75.960 136.751 1.00 18.78 84 ALA A N 1
ATOM 647 C CA . ALA A 1 84 ? -17.566 74.714 137.497 1.00 17.25 84 ALA A CA 1
ATOM 648 C C . ALA A 1 84 ? -16.313 73.853 137.351 1.00 17.00 84 ALA A C 1
ATOM 649 O O . ALA A 1 84 ? -15.898 73.172 138.293 1.00 17.01 84 ALA A O 1
ATOM 651 N N . GLY A 1 85 ? -15.715 73.887 136.165 1.00 15.61 85 GLY A N 1
ATOM 652 C CA . GLY A 1 85 ? -14.508 73.122 135.931 1.00 14.30 85 GLY A CA 1
ATOM 653 C C . GLY A 1 85 ? -13.351 73.664 136.755 1.00 15.78 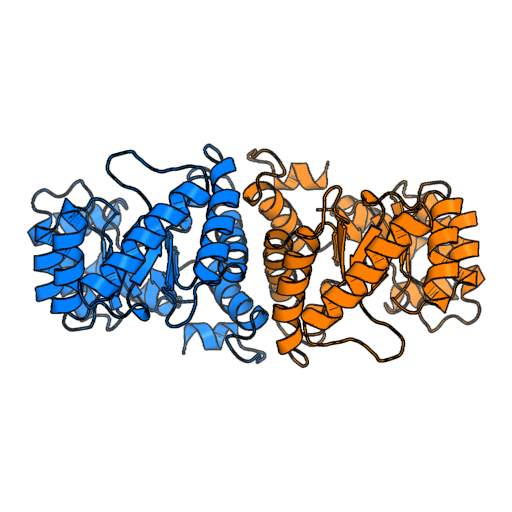85 GLY A C 1
ATOM 654 O O . GLY A 1 85 ? -12.602 72.899 137.363 1.00 15.66 85 GLY A O 1
ATOM 655 N N . LEU A 1 86 ? -13.206 74.985 136.793 1.00 15.82 86 LEU A N 1
ATOM 656 C CA . LEU A 1 86 ? -12.121 75.608 137.549 1.00 16.58 86 LEU A CA 1
ATOM 657 C C . LEU A 1 86 ? -12.159 75.250 139.030 1.00 18.51 86 LEU A C 1
ATOM 658 O O . LEU A 1 86 ? -11.115 75.082 139.667 1.00 18.49 86 LEU A O 1
ATOM 663 N N . LYS A 1 87 ? -13.363 75.121 139.575 1.00 19.64 87 LYS A N 1
ATOM 664 C CA . LYS A 1 87 ? -13.520 74.797 140.983 1.00 21.07 87 LYS A CA 1
ATOM 665 C C . LYS A 1 87 ? -13.136 73.360 141.322 1.00 22.33 87 LYS A C 1
ATOM 666 O O . LYS A 1 87 ? -12.880 73.044 142.484 1.00 23.60 87 LYS A O 1
ATOM 672 N N . LYS A 1 88 ? -13.085 72.493 140.314 1.00 22.28 88 LYS A N 1
ATOM 673 C CA . LYS A 1 88 ? -12.727 71.097 140.541 1.00 22.60 88 LYS A CA 1
ATOM 674 C C . LYS A 1 88 ? -11.231 70.850 140.359 1.00 22.57 88 LYS A C 1
ATOM 675 O O . LYS A 1 88 ? -10.675 69.916 140.932 1.00 21.54 88 LYS A O 1
ATOM 681 N N . CYS A 1 89 ? -10.585 71.687 139.555 1.00 22.73 89 CYS A N 1
ATOM 682 C CA . CYS A 1 89 ? -9.157 71.546 139.301 1.00 24.10 89 CYS A CA 1
ATOM 683 C C . CYS A 1 89 ? -8.342 71.624 140.579 1.00 24.78 89 CYS A C 1
ATOM 684 O O . CYS A 1 89 ? -8.573 72.490 141.424 1.00 24.44 89 CYS A O 1
ATOM 687 N N . LYS A 1 90 ? -7.390 70.709 140.719 1.00 25.62 90 LYS A N 1
ATOM 688 C CA . LYS A 1 90 ? -6.528 70.704 141.890 1.00 27.88 90 LYS A CA 1
ATOM 689 C C . LYS A 1 90 ? -5.237 71.434 141.528 1.00 28.33 90 LYS A C 1
ATOM 690 O O . LYS A 1 90 ? -4.442 71.785 142.395 1.00 28.87 90 LYS A O 1
ATOM 696 N N . ASN A 1 91 ? -5.036 71.663 140.235 1.00 28.91 91 ASN A N 1
ATOM 697 C CA . ASN A 1 91 ? -3.844 72.365 139.775 1.00 29.82 91 ASN A CA 1
ATOM 698 C C . ASN A 1 91 ? -4.205 73.551 138.883 1.00 29.44 91 ASN A C 1
ATOM 699 O O . ASN A 1 91 ? -5.355 73.696 138.457 1.00 27.61 91 ASN A O 1
ATOM 704 N N . ARG A 1 92 ? -3.215 74.404 138.627 1.00 28.96 92 ARG A N 1
ATOM 705 C CA . ARG A 1 92 ? -3.387 75.580 137.781 1.00 28.25 92 ARG A CA 1
ATOM 706 C C . ARG A 1 92 ? -3.994 75.140 136.455 1.00 25.35 92 ARG A C 1
ATOM 707 O O . ARG A 1 92 ? -3.564 74.144 135.877 1.00 24.96 92 ARG A O 1
ATOM 715 N N . ALA A 1 93 ? -4.985 75.882 135.970 1.00 22.43 93 ALA A N 1
ATOM 716 C CA . ALA A 1 93 ? -5.640 75.530 134.715 1.00 19.68 93 ALA A CA 1
ATOM 717 C C . ALA A 1 93 ? -5.520 76.591 133.627 1.00 18.67 93 ALA A C 1
ATOM 718 O O . ALA A 1 93 ? -4.921 77.649 133.827 1.00 16.47 93 ALA A O 1
ATOM 720 N N . MET A 1 94 ? -6.094 76.277 132.470 1.00 16.83 94 MET A N 1
ATOM 721 C CA . MET A 1 94 ? -6.113 77.176 131.322 1.00 17.15 94 MET A CA 1
ATOM 722 C C . MET A 1 94 ? -7.562 77.308 130.877 1.00 15.17 94 MET A C 1
ATOM 723 O O . MET A 1 94 ? -8.272 76.308 130.763 1.00 13.63 94 MET A O 1
ATOM 728 N N . ILE A 1 95 ? -8.002 78.535 130.630 1.00 12.97 95 ILE A N 1
ATOM 729 C CA . ILE A 1 95 ? -9.366 78.758 130.185 1.00 11.38 95 ILE A CA 1
ATOM 730 C C . ILE A 1 95 ? -9.357 78.925 128.674 1.00 10.71 95 ILE A C 1
ATOM 731 O O . ILE A 1 95 ? -8.707 79.824 128.145 1.00 8.66 95 ILE A O 1
ATOM 736 N N . ASN A 1 96 ? -10.076 78.042 127.988 1.00 10.87 96 ASN A N 1
ATOM 737 C CA . ASN A 1 96 ? -10.161 78.071 126.534 1.00 11.26 96 ASN A CA 1
ATOM 738 C C . ASN A 1 96 ? -11.635 78.135 126.128 1.00 10.60 96 ASN A C 1
ATOM 739 O O . ASN A 1 96 ? -12.309 77.108 126.065 1.00 11.22 96 ASN A O 1
ATOM 744 N N . SER A 1 97 ? -12.135 79.326 125.807 1.00 10.89 97 SER A N 1
ATOM 745 C CA . SER A 1 97 ? -11.361 80.564 125.781 1.00 10.05 97 SER A CA 1
ATOM 746 C C . SER A 1 97 ? -12.305 81.764 125.869 1.00 10.77 97 SER A C 1
ATOM 747 O O . SER A 1 97 ? -13.486 81.626 126.173 1.00 10.45 97 SER A O 1
ATOM 750 N N . THR A 1 98 ? -11.763 82.942 125.584 1.00 10.50 98 THR A N 1
ATOM 751 C CA . THR A 1 98 ? -12.534 84.177 125.557 1.00 10.58 98 THR A CA 1
ATOM 752 C C . THR A 1 98 ? -12.222 84.811 124.210 1.00 11.56 98 THR A C 1
ATOM 753 O O . THR A 1 98 ? -11.220 84.467 123.584 1.00 11.45 98 THR A O 1
ATOM 757 N N . ASN A 1 99 ? -13.084 85.710 123.749 1.00 12.86 99 ASN A N 1
ATOM 758 C CA . ASN A 1 99 ? -12.820 86.416 122.505 1.00 13.26 99 ASN A CA 1
ATOM 759 C C . ASN A 1 99 ? -12.808 87.899 122.856 1.00 15.00 99 ASN A C 1
ATOM 760 O O . ASN A 1 99 ? -12.832 88.251 124.036 1.00 15.30 99 ASN A O 1
ATOM 765 N N . ALA A 1 100 ? -12.763 88.769 121.855 1.00 15.84 100 ALA A N 1
ATOM 766 C CA . ALA A 1 100 ? -12.707 90.201 122.129 1.00 16.47 100 ALA A CA 1
ATOM 767 C C . ALA A 1 100 ? -14.053 90.833 122.459 1.00 17.10 100 ALA A C 1
ATOM 768 O O . ALA A 1 100 ? -14.132 92.046 122.649 1.00 17.26 100 ALA A O 1
ATOM 770 N N . GLU A 1 101 ? -15.111 90.030 122.519 1.00 17.23 101 GLU A N 1
ATOM 771 C CA . GLU A 1 101 ? -16.419 90.576 122.864 1.00 18.83 101 GLU A CA 1
ATOM 772 C C . GLU A 1 101 ? -16.285 91.098 124.285 1.00 19.99 101 GLU A C 1
ATOM 773 O O . GLU A 1 101 ? -15.905 90.356 125.195 1.00 20.16 101 GLU A O 1
ATOM 779 N N . ARG A 1 102 ? -16.586 92.377 124.471 1.00 19.05 102 ARG A N 1
ATOM 780 C CA . ARG A 1 102 ? -16.481 92.994 125.781 1.00 19.70 102 ARG A CA 1
ATOM 781 C C . ARG A 1 102 ? -17.253 92.206 126.832 1.00 19.96 102 ARG A C 1
ATOM 782 O O . ARG A 1 102 ? -16.777 92.020 127.952 1.00 19.60 102 ARG A O 1
ATOM 790 N N . GLU A 1 103 ? -18.436 91.730 126.460 1.00 21.05 103 GLU A N 1
ATOM 791 C CA . GLU A 1 103 ? -19.284 90.971 127.372 1.00 22.21 103 GLU A CA 1
ATOM 792 C C . GLU A 1 103 ? -18.568 89.753 127.950 1.00 21.97 103 GLU A C 1
ATOM 793 O O . GLU A 1 103 ? -18.691 89.458 129.141 1.00 22.55 103 GLU A O 1
ATOM 799 N N . LYS A 1 104 ? -17.818 89.050 127.109 1.00 20.93 104 LYS A N 1
ATOM 800 C CA . LYS A 1 104 ? -17.085 87.874 127.559 1.00 20.62 104 LYS A CA 1
ATOM 801 C C . LYS A 1 104 ? -15.785 88.263 128.260 1.00 19.53 104 LYS A C 1
ATOM 802 O O . LYS A 1 104 ? -15.369 87.613 129.225 1.00 19.36 104 LYS A O 1
ATOM 808 N N . VAL A 1 105 ? -15.151 89.327 127.780 1.00 16.51 105 VAL A N 1
ATOM 809 C CA . VAL A 1 105 ? -13.914 89.795 128.379 1.00 15.82 105 VAL A CA 1
ATOM 810 C C . VAL A 1 105 ? -14.053 90.110 129.870 1.00 15.93 105 VAL A C 1
ATOM 811 O O . VAL A 1 105 ? -13.258 89.633 130.682 1.00 14.19 105 VAL A O 1
ATOM 815 N N . GLU A 1 106 ? -15.061 90.901 130.231 1.00 16.75 106 GLU A N 1
ATOM 816 C CA . GLU A 1 106 ? -15.257 91.282 131.627 1.00 19.60 106 GLU A CA 1
ATOM 817 C C . GLU A 1 106 ? -15.746 90.164 132.536 1.00 19.89 106 GLU A C 1
ATOM 818 O O . GLU A 1 106 ? -15.938 90.369 133.732 1.00 19.99 106 GLU A O 1
ATOM 824 N N . LYS A 1 107 ? -15.941 88.979 131.972 1.00 20.93 107 LYS A N 1
ATOM 825 C CA . LYS A 1 107 ? -16.362 87.834 132.761 1.00 21.76 107 LYS A CA 1
ATOM 826 C C . LYS A 1 107 ? -15.210 86.836 132.893 1.00 21.51 107 LYS A C 1
ATOM 827 O O . LYS A 1 107 ? -14.932 86.330 133.982 1.00 20.55 107 LYS A O 1
ATOM 833 N N . LEU A 1 108 ? -14.539 86.570 131.774 1.00 19.24 108 LEU A N 1
ATOM 834 C CA . LEU A 1 108 ? -13.438 85.615 131.736 1.00 17.91 108 LEU A CA 1
ATOM 835 C C . LEU A 1 108 ? -12.080 86.113 132.225 1.00 16.98 108 LEU A C 1
ATOM 836 O O . LEU A 1 108 ? -11.312 85.338 132.786 1.00 18.06 108 LEU A O 1
ATOM 841 N N . PHE A 1 109 ? -11.762 87.384 132.014 1.00 16.46 109 PHE A N 1
ATOM 842 C CA . PHE A 1 109 ? -10.481 87.884 132.493 1.00 15.81 109 PHE A CA 1
ATOM 843 C C . PHE A 1 109 ? -10.469 87.893 134.021 1.00 16.49 109 PHE A C 1
ATOM 844 O O . PHE A 1 109 ? -9.505 87.449 134.643 1.00 15.71 109 PHE A O 1
ATOM 852 N N . PRO A 1 110 ? -11.540 88.410 134.649 1.00 16.18 110 PRO A N 1
ATOM 853 C CA . PRO A 1 110 ? -11.565 88.429 136.114 1.00 16.91 110 PRO A CA 1
ATOM 854 C C . PRO A 1 110 ? -11.611 87.002 136.656 1.00 17.39 110 PRO A C 1
ATOM 855 O O . PRO A 1 110 ? -11.080 86.713 137.729 1.00 18.05 110 PRO A O 1
ATOM 859 N N . LEU A 1 111 ? -12.251 86.114 135.900 1.00 16.64 111 LEU A N 1
ATOM 860 C CA . LEU A 1 111 ? -12.363 84.716 136.295 1.00 17.72 111 LEU A CA 1
ATOM 861 C C . LEU A 1 111 ? -10.987 84.060 136.247 1.00 16.41 111 LEU A C 1
ATOM 862 O O . LEU A 1 111 ? -10.634 83.273 137.124 1.00 16.59 111 LEU A O 1
ATOM 867 N N . ALA A 1 112 ? -10.213 84.391 135.218 1.00 15.34 112 ALA A N 1
ATOM 868 C CA . ALA A 1 112 ? -8.870 83.838 135.074 1.00 15.47 112 ALA A CA 1
ATOM 869 C C . ALA A 1 112 ? -7.987 84.355 136.206 1.00 15.38 112 ALA A C 1
ATOM 870 O O . ALA A 1 112 ? -7.226 83.595 136.811 1.00 14.52 112 ALA A O 1
ATOM 872 N N . VAL A 1 113 ? -8.089 85.650 136.489 1.00 16.46 113 VAL A N 1
ATOM 873 C CA . VAL A 1 113 ? -7.292 86.247 137.554 1.00 18.35 113 VAL A CA 1
ATOM 874 C C . VAL A 1 113 ? -7.666 85.618 138.890 1.00 18.88 113 VAL A C 1
ATOM 875 O O . VAL A 1 113 ? -6.803 85.282 139.688 1.00 19.44 113 VAL A O 1
ATOM 879 N N . GLU A 1 114 ? -8.963 85.442 139.106 1.00 19.91 114 GLU A N 1
ATOM 880 C CA . GLU A 1 114 ? -9.485 84.863 140.336 1.00 21.30 114 GLU A CA 1
ATOM 881 C C . GLU A 1 114 ? -8.919 83.470 140.638 1.00 19.44 114 GLU A C 1
ATOM 882 O O . GLU A 1 114 ? -8.666 83.125 141.794 1.00 18.86 114 GLU A O 1
ATOM 888 N N . HIS A 1 115 ? -8.728 82.674 139.593 1.00 18.52 115 HIS A N 1
ATOM 889 C CA . HIS A 1 115 ? -8.215 81.320 139.748 1.00 16.48 115 HIS A CA 1
ATOM 890 C C . HIS A 1 115 ? -6.734 81.194 139.412 1.00 16.25 115 HIS A C 1
ATOM 891 O O . HIS A 1 115 ? -6.166 80.104 139.477 1.00 15.87 115 HIS A O 1
ATOM 898 N N . GLY A 1 116 ? -6.105 82.314 139.073 1.00 16.80 116 GLY A N 1
ATOM 899 C CA . GLY A 1 116 ? -4.695 82.281 138.725 1.00 16.73 116 GLY A CA 1
ATOM 900 C C . GLY A 1 116 ? -4.476 81.363 137.537 1.00 15.94 116 GLY A C 1
ATOM 901 O O . GLY A 1 116 ? -3.433 80.725 137.405 1.00 16.22 116 GLY A O 1
ATOM 902 N N . ALA A 1 117 ? -5.472 81.299 136.664 1.00 15.47 117 ALA A N 1
ATOM 903 C CA . ALA A 1 117 ? -5.402 80.449 135.493 1.00 14.92 117 ALA A CA 1
ATOM 904 C C . ALA A 1 117 ? -4.909 81.214 134.281 1.00 14.86 117 ALA A C 1
ATOM 905 O O . ALA A 1 117 ? -4.957 82.439 134.250 1.00 15.37 117 ALA A O 1
ATOM 907 N N . ALA A 1 118 ? -4.414 80.484 133.289 1.00 15.02 118 ALA A N 1
ATOM 908 C CA . ALA A 1 118 ? -3.957 81.101 132.055 1.00 13.31 118 ALA A CA 1
ATOM 909 C C . ALA A 1 118 ? -5.242 81.375 131.277 1.00 13.90 118 ALA A C 1
ATOM 910 O O . ALA A 1 118 ? -6.283 80.780 131.571 1.00 13.89 118 ALA A O 1
ATOM 912 N N . LEU A 1 119 ? -5.183 82.272 130.301 1.00 12.55 119 LEU A N 1
ATOM 913 C CA . LEU A 1 119 ? -6.370 82.590 129.519 1.00 12.09 119 LEU A CA 1
ATOM 914 C C . LEU A 1 119 ? -6.053 82.672 128.034 1.00 10.12 119 LEU A C 1
ATOM 915 O O . LEU A 1 119 ? -5.133 83.374 127.621 1.00 9.51 119 LEU A O 1
ATOM 920 N N . ILE A 1 120 ? -6.807 81.928 127.238 1.00 9.84 120 ILE A N 1
ATOM 921 C CA . ILE A 1 120 ? -6.617 81.938 125.801 1.00 8.73 120 ILE A CA 1
ATOM 922 C C . ILE A 1 120 ? -7.629 82.918 125.235 1.00 10.69 120 ILE A C 1
ATOM 923 O O . ILE A 1 120 ? -8.813 82.852 125.558 1.00 10.43 120 ILE A O 1
ATOM 928 N N . GLY A 1 121 ? -7.153 83.843 124.410 1.00 12.58 121 GLY A N 1
ATOM 929 C CA . GLY A 1 121 ? -8.041 84.820 123.811 1.00 13.71 121 GLY A CA 1
ATOM 930 C C . GLY A 1 121 ? -8.034 84.746 122.297 1.00 12.49 121 GLY A C 1
ATOM 931 O O . GLY A 1 121 ? -6.975 84.840 121.669 1.00 12.41 121 GLY A O 1
ATOM 932 N N . LEU A 1 122 ? -9.218 84.583 121.711 1.00 13.37 122 LEU A N 1
ATOM 933 C CA . LEU A 1 122 ? -9.360 84.494 120.259 1.00 12.20 122 LEU A CA 1
ATOM 934 C C . LEU A 1 122 ? -9.426 85.894 119.661 1.00 12.00 122 LEU A C 1
ATOM 935 O O . LEU A 1 122 ? -10.072 86.784 120.217 1.00 12.92 122 LEU A O 1
ATOM 940 N N . THR A 1 123 ? -8.760 86.087 118.529 1.00 11.23 123 THR A N 1
ATOM 941 C CA . THR A 1 123 ? -8.758 87.388 117.876 1.00 11.09 123 THR A CA 1
ATOM 942 C C . THR A 1 123 ? -10.004 87.542 117.017 1.00 11.90 123 THR A C 1
ATOM 943 O O . THR A 1 123 ? -9.943 87.455 115.794 1.00 12.84 123 THR A O 1
ATOM 947 N N . MET A 1 124 ? -11.137 87.774 117.671 1.00 12.32 124 MET A N 1
ATOM 948 C CA . MET A 1 124 ? -12.402 87.941 116.968 1.00 13.84 124 MET A CA 1
ATOM 949 C C . MET A 1 124 ? -13.503 88.331 117.946 1.00 14.23 124 MET A C 1
ATOM 950 O O . MET A 1 124 ? -13.327 88.243 119.159 1.00 12.71 124 MET A O 1
ATOM 955 N N . ASN A 1 125 ? -14.635 88.766 117.404 1.00 15.19 125 ASN A N 1
ATOM 956 C CA . ASN A 1 125 ? -15.788 89.118 118.219 1.00 17.60 125 ASN A CA 1
ATOM 957 C C . ASN A 1 125 ? -17.042 88.647 117.487 1.00 18.76 125 ASN A C 1
ATOM 958 O O . ASN A 1 125 ? -16.959 87.787 116.610 1.00 19.23 125 ASN A O 1
ATOM 963 N N . LYS A 1 126 ? -18.197 89.204 117.830 1.00 19.51 126 LYS A N 1
ATOM 964 C CA . LYS A 1 126 ? -19.435 88.794 117.178 1.00 21.73 126 LYS A CA 1
ATOM 965 C C . LYS A 1 126 ? -19.376 88.983 115.659 1.00 21.72 126 LYS A C 1
ATOM 966 O O . LYS A 1 126 ? -20.110 88.326 114.921 1.00 21.92 126 LYS A O 1
ATOM 972 N N . THR A 1 127 ? -18.500 89.876 115.201 1.00 21.39 127 THR A N 1
ATOM 973 C CA . THR A 1 127 ? -18.366 90.174 113.776 1.00 22.72 127 THR A CA 1
ATOM 974 C C . THR A 1 127 ? -17.770 89.038 112.948 1.00 21.28 127 THR A C 1
ATOM 975 O O . THR A 1 127 ? -17.825 89.071 111.719 1.00 22.73 127 THR A O 1
ATOM 979 N N . GLY A 1 128 ? -17.202 88.038 113.613 1.00 20.21 128 GLY A N 1
ATOM 980 C CA . GLY A 1 128 ? -16.633 86.912 112.890 1.00 19.74 128 GLY A CA 1
ATOM 981 C C . GLY A 1 128 ? -15.120 86.843 112.903 1.00 20.02 128 GLY A C 1
ATOM 982 O O . GLY A 1 128 ? -14.460 87.662 113.546 1.00 20.86 128 GLY A O 1
ATOM 983 N N . ILE A 1 129 ? -14.571 85.854 112.198 1.00 19.29 129 ILE A N 1
ATOM 984 C CA . ILE A 1 129 ? -13.125 85.666 112.114 1.00 17.66 129 ILE A CA 1
ATOM 985 C C . ILE A 1 129 ? -12.565 86.518 110.990 1.00 16.45 129 ILE A C 1
ATOM 986 O O . ILE A 1 129 ? -12.837 86.271 109.816 1.00 16.97 129 ILE A O 1
ATOM 991 N N . PRO A 1 130 ? -11.766 87.534 111.336 1.00 15.68 130 PRO A N 1
ATOM 992 C CA . PRO A 1 130 ? -11.172 88.424 110.340 1.00 15.39 130 PRO A CA 1
ATOM 993 C C . PRO A 1 130 ? -10.037 87.769 109.554 1.00 15.90 130 PRO A C 1
ATOM 994 O O . PRO A 1 130 ? -9.283 86.947 110.086 1.00 14.16 130 PRO A O 1
ATOM 998 N N . LYS A 1 131 ? -9.930 88.133 108.281 1.00 15.58 131 LYS A N 1
ATOM 999 C CA . LYS A 1 131 ? -8.886 87.600 107.423 1.00 17.17 131 LYS A CA 1
ATOM 1000 C C . LYS A 1 131 ? -7.603 88.423 107.570 1.00 16.89 131 LYS A C 1
ATOM 1001 O O . LYS A 1 131 ? -6.555 87.881 107.907 1.00 17.13 131 LYS A O 1
ATOM 1007 N N . ASP A 1 132 ? -7.694 89.729 107.330 1.00 18.15 132 ASP A N 1
ATOM 1008 C CA . ASP A 1 132 ? -6.533 90.621 107.424 1.00 19.40 132 ASP A CA 1
ATOM 1009 C C . ASP A 1 132 ? -5.785 90.493 108.748 1.00 16.75 132 ASP A C 1
ATOM 1010 O O . ASP A 1 132 ? -6.392 90.511 109.820 1.00 14.15 132 ASP A O 1
ATOM 1015 N N . SER A 1 133 ? -4.464 90.380 108.674 1.00 14.39 133 SER A N 1
ATOM 1016 C CA . SER A 1 133 ? -3.666 90.257 109.885 1.00 15.47 133 SER A CA 1
ATOM 1017 C C . SER A 1 133 ? -3.768 91.520 110.744 1.00 15.28 133 SER A C 1
ATOM 1018 O O . SER A 1 133 ? -3.589 91.461 111.956 1.00 14.76 133 SER A O 1
ATOM 1021 N N . ASP A 1 134 ? -4.055 92.659 110.119 1.00 16.17 134 ASP A N 1
ATOM 1022 C CA . ASP A 1 134 ? -4.188 93.912 110.861 1.00 18.28 134 ASP A CA 1
ATOM 1023 C C . ASP A 1 134 ? -5.429 93.908 111.740 1.00 16.32 134 ASP A C 1
ATOM 1024 O O . ASP A 1 134 ? -5.415 94.450 112.848 1.00 15.87 134 ASP A O 1
ATOM 1029 N N . THR A 1 135 ? -6.505 93.308 111.241 1.00 16.00 135 THR A N 1
ATOM 1030 C CA . THR A 1 135 ? -7.741 93.230 112.008 1.00 14.93 135 THR A CA 1
ATOM 1031 C C . THR A 1 135 ? -7.549 92.237 113.147 1.00 13.55 135 THR A C 1
ATOM 1032 O O . THR A 1 135 ? -8.047 92.452 114.250 1.00 14.68 135 THR A O 1
ATOM 1036 N N . ARG A 1 136 ? -6.831 91.149 112.876 1.00 11.96 136 ARG A N 1
ATOM 1037 C CA . ARG A 1 136 ? -6.549 90.143 113.898 1.00 11.96 136 ARG A CA 1
ATOM 1038 C C . ARG A 1 136 ? -5.731 90.799 115.006 1.00 12.28 136 ARG A C 1
ATOM 1039 O O . ARG A 1 136 ? -6.011 90.623 116.191 1.00 11.68 136 ARG A O 1
ATOM 1047 N N . LEU A 1 137 ? -4.716 91.557 114.600 1.00 13.09 137 LEU A N 1
ATOM 1048 C CA . LEU A 1 137 ? -3.829 92.244 115.532 1.00 13.46 137 LEU A CA 1
ATOM 1049 C C . LEU A 1 137 ? -4.582 93.208 116.447 1.00 13.39 137 LEU A C 1
ATOM 1050 O O . LEU A 1 137 ? -4.337 93.245 117.654 1.00 12.78 137 LEU A O 1
ATOM 1055 N N . ALA A 1 138 ? -5.494 93.988 115.872 1.00 12.08 138 ALA A N 1
ATOM 1056 C CA . ALA A 1 138 ? -6.270 94.941 116.659 1.00 12.14 138 ALA A CA 1
ATOM 1057 C C . ALA A 1 138 ? -7.029 94.212 117.757 1.00 11.69 138 ALA A C 1
ATOM 1058 O O . ALA A 1 138 ? -7.127 94.710 118.875 1.00 12.57 138 ALA A O 1
ATOM 1060 N N . PHE A 1 139 ? -7.573 93.038 117.445 1.00 11.59 139 PHE A N 1
ATOM 1061 C CA . PHE A 1 139 ? -8.288 92.270 118.460 1.00 13.21 139 PHE A CA 1
ATOM 1062 C C . PHE A 1 139 ? -7.293 91.778 119.509 1.00 12.71 139 PHE A C 1
ATOM 1063 O O . PHE A 1 139 ? -7.604 91.727 120.698 1.00 13.18 139 PHE A O 1
ATOM 1071 N N . ALA A 1 140 ? -6.095 91.417 119.061 1.00 13.35 140 ALA A N 1
ATOM 1072 C CA . ALA A 1 140 ? -5.059 90.946 119.970 1.00 13.97 140 ALA A CA 1
ATOM 1073 C C . ALA A 1 140 ? -4.730 92.063 120.949 1.00 14.69 140 ALA A C 1
ATOM 1074 O O . ALA A 1 140 ? -4.604 91.829 122.154 1.00 14.35 140 ALA A O 1
ATOM 1076 N N . MET A 1 141 ? -4.595 93.278 120.422 1.00 15.08 141 MET A N 1
ATOM 1077 C CA . MET A 1 141 ? -4.280 94.433 121.252 1.00 15.49 141 MET A CA 1
ATOM 1078 C C . MET A 1 141 ? -5.398 94.737 122.242 1.00 14.80 141 MET A C 1
ATOM 1079 O O . MET A 1 141 ? -5.141 95.284 123.307 1.00 14.07 141 MET A O 1
ATOM 1084 N N . GLU A 1 142 ? -6.634 94.384 121.890 1.00 14.55 142 GLU A N 1
ATOM 1085 C CA . GLU A 1 142 ? -7.771 94.605 122.785 1.00 14.76 142 GLU A CA 1
ATOM 1086 C C . GLU A 1 142 ? -7.668 93.643 123.964 1.00 14.63 142 GLU A C 1
ATOM 1087 O O . GLU A 1 142 ? -8.050 93.969 125.088 1.00 12.99 142 GLU A O 1
ATOM 1093 N N . LEU A 1 143 ? -7.165 92.444 123.692 1.00 13.83 143 LEU A N 1
ATOM 1094 C CA . LEU A 1 143 ? -7.000 91.432 124.726 1.00 13.51 143 LEU A CA 1
ATOM 1095 C C . LEU A 1 143 ? -5.852 91.853 125.646 1.00 14.67 143 LEU A C 1
ATOM 1096 O O . LEU A 1 143 ? -5.947 91.736 126.864 1.00 15.62 143 LEU A O 1
ATOM 1101 N N . VAL A 1 144 ? -4.773 92.350 125.049 1.00 15.44 144 VAL A N 1
ATOM 1102 C CA . VAL A 1 144 ? -3.618 92.809 125.809 1.00 17.01 144 VAL A CA 1
ATOM 1103 C C . VAL A 1 144 ? -4.050 93.902 126.782 1.00 17.35 144 VAL A C 1
ATOM 1104 O O . VAL A 1 144 ? -3.748 93.834 127.974 1.00 17.40 144 VAL A O 1
ATOM 1108 N N . ALA A 1 145 ? -4.759 94.905 126.269 1.00 18.10 145 ALA A N 1
ATOM 1109 C CA . ALA A 1 145 ? -5.236 96.003 127.106 1.00 19.72 145 ALA A CA 1
ATOM 1110 C C . ALA A 1 145 ? -6.101 95.458 128.242 1.00 19.86 145 ALA A C 1
ATOM 1111 O O . ALA A 1 145 ? -6.014 95.926 129.378 1.00 21.80 145 ALA A O 1
ATOM 1113 N N . ALA A 1 146 ? -6.928 94.464 127.929 1.00 20.01 146 ALA A N 1
ATOM 1114 C CA . ALA A 1 146 ? -7.804 93.852 128.922 1.00 19.10 146 ALA A CA 1
ATOM 1115 C C . ALA A 1 146 ? -6.989 93.164 130.012 1.00 19.21 146 ALA A C 1
ATOM 1116 O O . ALA A 1 146 ? -7.380 93.158 131.177 1.00 19.33 146 ALA A O 1
ATOM 1118 N N . ALA A 1 147 ? -5.859 92.577 129.631 1.00 18.88 147 ALA A N 1
ATOM 1119 C CA . ALA A 1 147 ? -5.006 91.903 130.599 1.00 20.56 147 ALA A CA 1
ATOM 1120 C C . ALA A 1 147 ? -4.504 92.921 131.624 1.00 21.26 147 ALA A C 1
ATOM 1121 O O . ALA A 1 147 ? -4.464 92.640 132.824 1.00 21.51 147 ALA A O 1
ATOM 1123 N N . ASP A 1 148 ? -4.126 94.101 131.143 1.00 21.01 148 ASP A N 1
ATOM 1124 C CA . ASP A 1 148 ? -3.649 95.169 132.015 1.00 22.43 148 ASP A CA 1
ATOM 1125 C C . ASP A 1 148 ? -4.810 95.758 132.800 1.00 21.93 148 ASP A C 1
ATOM 1126 O O . ASP A 1 148 ? -4.648 96.173 133.944 1.00 22.95 148 ASP A O 1
ATOM 1131 N N . GLU A 1 149 ? -5.987 95.788 132.184 1.00 21.41 149 GLU A N 1
ATOM 1132 C CA . GLU A 1 149 ? -7.159 96.337 132.846 1.00 21.11 149 GLU A CA 1
ATOM 1133 C C . GLU A 1 149 ? -7.588 95.510 134.050 1.00 21.02 149 GLU A C 1
ATOM 1134 O O . GLU A 1 149 ? -7.803 96.052 135.132 1.00 20.55 149 GLU A O 1
ATOM 1140 N N . PHE A 1 150 ? -7.699 94.197 133.871 1.00 20.52 150 PHE A N 1
ATOM 1141 C CA . PHE A 1 150 ? -8.130 93.331 134.961 1.00 19.98 150 PHE A CA 1
ATOM 1142 C C . PHE A 1 150 ? -7.035 92.701 135.807 1.00 19.05 150 PHE A C 1
ATOM 1143 O O . PHE A 1 150 ? -7.314 91.859 136.653 1.00 19.66 150 PHE A O 1
ATOM 1151 N N . GLY A 1 151 ? -5.791 93.102 135.583 1.00 18.64 151 GLY A N 1
ATOM 1152 C CA . GLY A 1 151 ? -4.700 92.563 136.376 1.00 16.95 151 GLY A CA 1
ATOM 1153 C C . GLY A 1 151 ? -4.214 91.167 136.032 1.00 17.41 151 GLY A C 1
ATOM 1154 O O . GLY A 1 151 ? -3.670 90.466 136.884 1.00 16.18 151 GLY A O 1
ATOM 1155 N N . LEU A 1 152 ? -4.406 90.747 134.788 1.00 17.51 152 LEU A N 1
ATOM 1156 C CA . LEU A 1 152 ? -3.941 89.430 134.381 1.00 17.45 152 LEU A CA 1
ATOM 1157 C C . LEU A 1 152 ? -2.498 89.537 133.897 1.00 17.12 152 LEU A C 1
ATOM 1158 O O . LEU A 1 152 ? -2.205 90.311 132.993 1.00 16.56 152 LEU A O 1
ATOM 1163 N N . PRO A 1 153 ? -1.576 88.769 134.504 1.00 18.27 153 PRO A N 1
ATOM 1164 C CA . PRO A 1 153 ? -0.169 88.810 134.088 1.00 19.28 153 PRO A CA 1
ATOM 1165 C C . PRO A 1 153 ? -0.092 88.536 132.587 1.00 19.90 153 PRO A C 1
ATOM 1166 O O . PRO A 1 153 ? -0.567 87.502 132.118 1.00 20.06 153 PRO A O 1
ATOM 1170 N N . MET A 1 154 ? 0.497 89.459 131.836 1.00 20.70 154 MET A N 1
ATOM 1171 C CA . MET A 1 154 ? 0.594 89.299 130.388 1.00 21.11 154 MET A CA 1
ATOM 1172 C C . MET A 1 154 ? 1.090 87.914 129.978 1.00 21.27 154 MET A C 1
ATOM 1173 O O . MET A 1 154 ? 0.671 87.375 128.952 1.00 21.46 154 MET A O 1
ATOM 1178 N N . GLU A 1 155 ? 1.982 87.338 130.776 1.00 21.32 155 GLU A N 1
ATOM 1179 C CA . GLU A 1 155 ? 2.516 86.021 130.468 1.00 22.16 155 GLU A CA 1
ATOM 1180 C C . GLU A 1 155 ? 1.471 84.918 130.615 1.00 20.66 155 GLU A C 1
ATOM 1181 O O . GLU A 1 155 ? 1.713 83.781 130.221 1.00 20.03 155 GLU A O 1
ATOM 1187 N N . ASP A 1 156 ? 0.313 85.256 131.181 1.00 19.43 156 ASP A N 1
ATOM 1188 C CA . ASP A 1 156 ? -0.759 84.283 131.353 1.00 18.31 156 ASP A CA 1
ATOM 1189 C C . ASP A 1 156 ? -1.809 84.422 130.259 1.00 16.61 156 ASP A C 1
ATOM 1190 O O . ASP A 1 156 ? -2.843 83.756 130.291 1.00 16.78 156 ASP A O 1
ATOM 1195 N N . LEU A 1 157 ? -1.543 85.294 129.295 1.00 14.37 157 LEU A N 1
ATOM 1196 C CA . LEU A 1 157 ? -2.465 85.494 128.186 1.00 13.46 157 LEU A CA 1
ATOM 1197 C C . LEU A 1 157 ? -1.905 84.815 126.943 1.00 12.87 157 LEU A C 1
ATOM 1198 O O . LEU A 1 157 ? -0.759 85.052 126.555 1.00 13.78 157 LEU A O 1
ATOM 1203 N N . TYR A 1 158 ? -2.711 83.955 126.334 1.00 11.77 158 TYR A N 1
ATOM 1204 C CA . TYR A 1 158 ? -2.306 83.253 125.125 1.00 10.33 158 TYR A CA 1
ATOM 1205 C C . TYR A 1 158 ? -3.240 83.681 123.999 1.00 10.27 158 TYR A C 1
ATOM 1206 O O . TYR A 1 158 ? -4.401 83.269 123.948 1.00 10.47 158 TYR A O 1
ATOM 1215 N N . ILE A 1 159 ? -2.734 84.517 123.102 1.00 9.03 159 ILE A N 1
ATOM 1216 C CA . ILE A 1 159 ? -3.539 85.003 121.996 1.00 10.38 159 ILE A CA 1
ATOM 1217 C C . ILE A 1 159 ? -3.588 83.982 120.860 1.00 10.00 159 ILE A C 1
ATOM 1218 O O . ILE A 1 159 ? -2.555 83.498 120.395 1.00 8.72 159 ILE A O 1
ATOM 1223 N N . ASP A 1 160 ? -4.804 83.660 120.428 1.00 10.68 160 ASP A N 1
ATOM 1224 C CA . ASP A 1 160 ? -5.029 82.691 119.363 1.00 11.42 160 ASP A CA 1
ATOM 1225 C C . ASP A 1 160 ? -5.578 83.385 118.107 1.00 12.19 160 ASP A C 1
ATOM 1226 O O . ASP A 1 160 ? -6.742 83.796 118.072 1.00 11.93 160 ASP A O 1
ATOM 1231 N N . PRO A 1 161 ? -4.746 83.512 117.054 1.00 12.38 161 PRO A N 1
ATOM 1232 C CA . PRO A 1 161 ? -5.173 84.156 115.809 1.00 12.06 161 PRO A CA 1
ATOM 1233 C C . PRO A 1 161 ? -6.125 83.301 114.963 1.00 12.11 161 PRO A C 1
ATOM 1234 O O . PRO A 1 161 ? -6.559 83.717 113.886 1.00 12.51 161 PRO A O 1
ATOM 1238 N N . LEU A 1 162 ? -6.438 82.104 115.451 1.00 11.46 162 LEU A N 1
ATOM 1239 C CA . LEU A 1 162 ? -7.383 81.203 114.784 1.00 12.01 162 LEU A CA 1
ATOM 1240 C C . LEU A 1 162 ? -7.026 80.719 113.377 1.00 12.73 162 LEU A C 1
ATOM 1241 O O . LEU A 1 162 ? -7.429 81.321 112.379 1.00 11.36 162 LEU A O 1
ATOM 1246 N N . ILE A 1 163 ? -6.294 79.613 113.300 1.00 13.10 163 ILE A N 1
ATOM 1247 C CA . ILE A 1 163 ? -5.912 79.056 112.013 1.00 13.53 163 ILE A CA 1
ATOM 1248 C C . ILE A 1 163 ? -7.080 78.261 111.422 1.00 13.45 163 ILE A C 1
ATOM 1249 O O . ILE A 1 163 ? -7.836 77.619 112.156 1.00 13.81 163 ILE A O 1
ATOM 1254 N N . LEU A 1 164 ? -7.217 78.309 110.099 1.00 13.06 164 LEU A N 1
ATOM 1255 C CA . LEU A 1 164 ? -8.290 77.611 109.391 1.00 12.69 164 LEU A CA 1
ATOM 1256 C C . LEU A 1 164 ? -7.740 76.584 108.392 1.00 11.74 164 LEU A C 1
ATOM 1257 O O . LEU A 1 164 ? -6.540 76.545 108.128 1.00 11.53 164 LEU A O 1
ATOM 1262 N N . PRO A 1 165 ? -8.617 75.736 107.821 1.00 11.65 165 PRO A N 1
ATOM 1263 C CA . PRO A 1 165 ? -8.185 74.717 106.855 1.00 11.03 165 PRO A CA 1
ATOM 1264 C C . PRO A 1 165 ? -7.490 75.304 105.626 1.00 12.11 165 PRO A C 1
ATOM 1265 O O . PRO A 1 165 ? -8.022 76.189 104.960 1.00 11.49 165 PRO A O 1
ATOM 1269 N N . ALA A 1 166 ? -6.306 74.791 105.324 1.00 13.13 166 ALA A N 1
ATOM 1270 C CA . ALA A 1 166 ? -5.525 75.277 104.193 1.00 14.45 166 ALA A CA 1
ATOM 1271 C C . ALA A 1 166 ? -6.085 74.927 102.817 1.00 14.77 166 ALA A C 1
ATOM 1272 O O . ALA A 1 166 ? -5.616 75.452 101.812 1.00 15.21 166 ALA A O 1
ATOM 1274 N N . ASN A 1 167 ? -7.083 74.052 102.753 1.00 15.40 167 ASN A N 1
ATOM 1275 C CA . ASN A 1 167 ? -7.622 73.672 101.455 1.00 14.98 167 ASN A CA 1
ATOM 1276 C C . ASN A 1 167 ? -8.818 74.505 101.010 1.00 14.76 167 ASN A C 1
ATOM 1277 O O . ASN A 1 167 ? -9.149 74.531 99.827 1.00 16.18 167 ASN A O 1
ATOM 1282 N N . VAL A 1 168 ? -9.447 75.209 101.947 1.00 14.94 168 VAL A N 1
ATOM 1283 C CA . VAL A 1 168 ? -10.608 76.039 101.629 1.00 14.27 168 VAL A CA 1
ATOM 1284 C C . VAL A 1 168 ? -10.499 77.447 102.195 1.00 13.43 168 VAL A C 1
ATOM 1285 O O . VAL A 1 168 ? -11.341 78.295 101.923 1.00 14.30 168 VAL A O 1
ATOM 1289 N N . ALA A 1 169 ? -9.464 77.694 102.988 1.00 12.97 169 ALA A N 1
ATOM 1290 C CA . ALA A 1 169 ? -9.239 79.013 103.572 1.00 11.23 169 ALA A CA 1
ATOM 1291 C C . ALA A 1 169 ? -7.734 79.240 103.611 1.00 11.01 169 ALA A C 1
ATOM 1292 O O . ALA A 1 169 ? -7.188 79.782 104.577 1.00 9.50 169 ALA A O 1
ATOM 1294 N N . GLN A 1 170 ? -7.082 78.812 102.535 1.00 11.03 170 GLN A N 1
ATOM 1295 C CA . GLN A 1 170 ? -5.633 78.899 102.371 1.00 12.12 170 GLN A CA 1
ATOM 1296 C C . GLN A 1 170 ? -5.014 80.285 102.577 1.00 12.46 170 GLN A C 1
ATOM 1297 O O . GLN A 1 170 ? -3.905 80.395 103.105 1.00 11.29 170 GLN A O 1
ATOM 1303 N N . ASP A 1 171 ? -5.717 81.337 102.167 1.00 12.21 171 ASP A N 1
ATOM 1304 C CA . ASP A 1 171 ? -5.183 82.685 102.309 1.00 14.24 171 ASP A CA 1
ATOM 1305 C C . ASP A 1 171 ? -5.148 83.190 103.755 1.00 13.58 171 ASP A C 1
ATOM 1306 O O . ASP A 1 171 ? -4.653 84.281 104.022 1.00 13.98 171 ASP A O 1
ATOM 1311 N N . HIS A 1 172 ? -5.656 82.387 104.683 1.00 12.28 172 HIS A N 1
ATOM 1312 C CA . HIS A 1 172 ? -5.651 82.746 106.098 1.00 12.61 172 HIS A CA 1
ATOM 1313 C C . HIS A 1 172 ? -4.329 82.357 106.759 1.00 12.61 172 HIS A C 1
ATOM 1314 O O . HIS A 1 172 ? -3.860 83.039 107.672 1.00 11.65 172 HIS A O 1
ATOM 1321 N N . ALA A 1 173 ? -3.736 81.257 106.301 1.00 11.53 173 ALA A N 1
ATOM 1322 C CA . ALA A 1 173 ? -2.484 80.784 106.880 1.00 10.92 173 ALA A CA 1
ATOM 1323 C C . ALA A 1 173 ? -1.427 81.881 106.948 1.00 10.63 173 ALA A C 1
ATOM 1324 O O . ALA A 1 173 ? -0.955 82.215 108.031 1.00 10.62 173 ALA A O 1
ATOM 1326 N N . PRO A 1 174 ? -1.040 82.458 105.798 1.00 10.83 174 PRO A N 1
ATOM 1327 C CA . PRO A 1 174 ? -0.026 83.515 105.864 1.00 11.07 174 PRO A CA 1
ATOM 1328 C C . PRO A 1 174 ? -0.426 84.687 106.763 1.00 11.63 174 PRO A C 1
ATOM 1329 O O . PRO A 1 174 ? 0.433 85.314 107.384 1.00 12.07 174 PRO A O 1
ATOM 1333 N N . GLU A 1 175 ? -1.723 84.974 106.846 1.00 11.19 175 GLU A N 1
ATOM 1334 C CA . GLU A 1 175 ? -2.197 86.074 107.687 1.00 11.16 175 GLU A CA 1
ATOM 1335 C C . GLU A 1 175 ? -2.017 85.722 109.162 1.00 11.21 175 GLU A C 1
ATOM 1336 O O . GLU A 1 175 ? -1.746 86.591 109.992 1.00 11.71 175 GLU A O 1
ATOM 1342 N N . VAL A 1 176 ? -2.166 84.441 109.482 1.00 9.24 176 VAL A N 1
ATOM 1343 C CA . VAL A 1 176 ? -1.993 83.984 110.852 1.00 10.00 176 VAL A CA 1
ATOM 1344 C C . VAL A 1 176 ? -0.527 84.104 111.263 1.00 10.64 176 VAL A C 1
ATOM 1345 O O . VAL A 1 176 ? -0.219 84.494 112.391 1.00 11.23 176 VAL A O 1
ATOM 1349 N N . LEU A 1 177 ? 0.371 83.767 110.343 1.00 10.12 177 LEU A N 1
ATOM 1350 C CA . LEU A 1 177 ? 1.798 83.845 110.607 1.00 11.46 177 LEU A CA 1
ATOM 1351 C C . LEU A 1 177 ? 2.203 85.300 110.845 1.00 12.74 177 LEU A C 1
ATOM 1352 O O . LEU A 1 177 ? 2.983 85.596 111.757 1.00 13.17 177 LEU A O 1
ATOM 1357 N N . LYS A 1 178 ? 1.671 86.202 110.022 1.00 12.52 178 LYS A N 1
ATOM 1358 C CA . LYS A 1 178 ? 1.962 87.632 110.147 1.00 12.72 178 LYS A CA 1
ATOM 1359 C C . LYS A 1 178 ? 1.445 88.183 111.477 1.00 11.25 178 LYS A C 1
ATOM 1360 O O . LYS A 1 178 ? 2.095 89.013 112.106 1.00 10.59 178 LYS A O 1
ATOM 1366 N N . THR A 1 179 ? 0.269 87.727 111.896 1.00 10.75 179 THR A N 1
ATOM 1367 C CA . THR A 1 179 ? -0.313 88.173 113.158 1.00 10.40 179 THR A CA 1
ATOM 1368 C C . THR A 1 179 ? 0.588 87.736 114.316 1.00 9.39 179 THR A C 1
ATOM 1369 O O . THR A 1 179 ? 0.822 88.494 115.259 1.00 8.87 179 THR A O 1
ATOM 1373 N N . LEU A 1 180 ? 1.082 86.503 114.242 1.00 9.14 180 LEU A N 1
ATOM 1374 C CA . LEU A 1 180 ? 1.962 85.969 115.276 1.00 7.45 180 LEU A CA 1
ATOM 1375 C C . LEU A 1 180 ? 3.264 86.770 115.362 1.00 8.12 180 LEU A C 1
ATOM 1376 O O . LEU A 1 180 ? 3.716 87.118 116.456 1.00 6.54 180 LEU A O 1
ATOM 1381 N N . GLN A 1 181 ? 3.864 87.058 114.211 1.00 8.12 181 GLN A N 1
ATOM 1382 C CA . GLN A 1 181 ? 5.105 87.826 114.182 1.00 10.32 181 GLN A CA 1
ATOM 1383 C C . GLN A 1 181 ? 4.901 89.213 114.794 1.00 11.59 181 GLN A C 1
ATOM 1384 O O . GLN A 1 181 ? 5.778 89.728 115.496 1.00 10.57 181 GLN A O 1
ATOM 1390 N N . GLN A 1 182 ? 3.745 89.815 114.534 1.00 12.08 182 GLN A N 1
ATOM 1391 C CA . GLN A 1 182 ? 3.447 91.133 115.087 1.00 15.38 182 GLN A CA 1
ATOM 1392 C C . GLN A 1 182 ? 3.325 91.066 116.602 1.00 14.23 182 GLN A C 1
ATOM 1393 O O . GLN A 1 182 ? 3.873 91.904 117.313 1.00 15.19 182 GLN A O 1
ATOM 1399 N N . ILE A 1 183 ? 2.601 90.068 117.095 1.00 13.94 183 ILE A N 1
ATOM 1400 C CA . ILE A 1 183 ? 2.418 89.914 118.534 1.00 13.12 183 ILE A CA 1
ATOM 1401 C C . ILE A 1 183 ? 3.757 89.629 119.208 1.00 13.54 183 ILE A C 1
ATOM 1402 O O . ILE A 1 183 ? 3.990 90.035 120.344 1.00 12.73 183 ILE A O 1
ATOM 1407 N N . LYS A 1 184 ? 4.635 88.941 118.486 1.00 13.71 184 LYS A N 1
ATOM 1408 C CA . LYS A 1 184 ? 5.960 88.593 118.985 1.00 15.39 184 LYS A CA 1
ATOM 1409 C C . LYS A 1 184 ? 6.816 89.834 119.239 1.00 17.10 184 LYS A C 1
ATOM 1410 O O . LYS A 1 184 ? 7.629 89.858 120.161 1.00 16.65 184 LYS A O 1
ATOM 1416 N N . MET A 1 185 ? 6.626 90.864 118.421 1.00 20.31 185 MET A N 1
ATOM 1417 C CA . MET A 1 185 ? 7.401 92.091 118.558 1.00 23.12 185 MET A CA 1
ATOM 1418 C C . MET A 1 185 ? 7.000 92.987 119.726 1.00 23.63 185 MET A C 1
ATOM 1419 O O . MET A 1 185 ? 7.721 93.922 120.059 1.00 23.84 185 MET A O 1
ATOM 1424 N N . LEU A 1 186 ? 5.862 92.709 120.350 1.00 23.80 186 LEU A N 1
ATOM 1425 C CA . LEU A 1 186 ? 5.409 93.518 121.481 1.00 25.15 186 LEU A CA 1
ATOM 1426 C C . LEU A 1 186 ? 6.450 93.550 122.598 1.00 24.83 186 LEU A C 1
ATOM 1427 O O . LEU A 1 186 ? 7.139 92.563 122.847 1.00 25.52 186 LEU A O 1
ATOM 1432 N N . ALA A 1 187 ? 6.557 94.693 123.270 1.00 26.16 187 ALA A N 1
ATOM 1433 C CA . ALA A 1 187 ? 7.521 94.868 124.353 1.00 26.78 187 ALA A CA 1
ATOM 1434 C C . ALA A 1 187 ? 7.224 94.003 125.576 1.00 27.20 187 ALA A C 1
ATOM 1435 O O . ALA A 1 187 ? 6.086 93.593 125.809 1.00 26.86 187 ALA A O 1
ATOM 1437 N N . ASP A 1 188 ? 8.262 93.731 126.356 1.00 28.40 188 ASP A N 1
ATOM 1438 C CA . ASP A 1 188 ? 8.126 92.923 127.558 1.00 30.21 188 ASP A CA 1
ATOM 1439 C C . ASP A 1 188 ? 7.364 93.678 128.648 1.00 29.72 188 ASP A C 1
ATOM 1440 O O . ASP A 1 188 ? 7.518 94.892 128.790 1.00 29.58 188 ASP A O 1
ATOM 1445 N N . PRO A 1 189 ? 6.512 92.970 129.416 1.00 28.34 189 PRO A N 1
ATOM 1446 C CA . PRO A 1 189 ? 6.239 91.533 129.288 1.00 26.63 189 PRO A CA 1
ATOM 1447 C C . PRO A 1 189 ? 5.251 91.303 128.143 1.00 24.81 189 PRO A C 1
ATOM 1448 O O . PRO A 1 189 ? 4.149 91.861 128.140 1.00 24.78 189 PRO A O 1
ATOM 1452 N N . ALA A 1 190 ? 5.651 90.490 127.171 1.00 22.57 190 ALA A N 1
ATOM 1453 C CA . ALA A 1 190 ? 4.810 90.225 126.012 1.00 20.34 190 ALA A CA 1
ATOM 1454 C C . ALA A 1 190 ? 3.879 89.043 126.213 1.00 18.55 190 ALA A C 1
ATOM 1455 O O . ALA A 1 190 ? 4.196 88.100 126.941 1.00 19.25 190 ALA A O 1
ATOM 1457 N N . PRO A 1 191 ? 2.703 89.082 125.568 1.00 16.42 191 PRO A N 1
ATOM 1458 C CA . PRO A 1 191 ? 1.755 87.980 125.709 1.00 13.94 191 PRO A CA 1
ATOM 1459 C C . PRO A 1 191 ? 2.259 86.759 124.946 1.00 13.36 191 PRO A C 1
ATOM 1460 O O . PRO A 1 191 ? 3.170 86.858 124.120 1.00 11.49 191 PRO A O 1
ATOM 1464 N N . LYS A 1 192 ? 1.672 85.605 125.235 1.00 12.80 192 LYS A N 1
ATOM 1465 C CA . LYS A 1 192 ? 2.051 84.376 124.561 1.00 13.07 192 LYS A CA 1
ATOM 1466 C C . LYS A 1 192 ? 1.041 84.119 123.454 1.00 12.26 192 LYS A C 1
ATOM 1467 O O . LYS A 1 192 ? 0.037 84.822 123.352 1.00 11.93 192 LYS A O 1
ATOM 1473 N N . THR A 1 193 ? 1.314 83.126 122.617 1.00 11.25 193 THR A N 1
ATOM 1474 C CA . THR A 1 193 ? 0.406 82.788 121.531 1.00 10.31 193 THR A CA 1
ATOM 1475 C C . THR A 1 193 ? 0.170 81.283 121.482 1.00 10.27 193 THR A C 1
ATOM 1476 O O . THR A 1 193 ? 1.008 80.493 121.925 1.00 9.70 193 THR A O 1
ATOM 1480 N N . VAL A 1 194 ? -0.981 80.898 120.938 1.00 9.37 194 VAL A N 1
ATOM 1481 C CA . VAL A 1 194 ? -1.370 79.500 120.835 1.00 8.62 194 VAL A CA 1
ATOM 1482 C C . VAL A 1 194 ? -2.221 79.294 119.590 1.00 8.62 194 VAL A C 1
ATOM 1483 O O . VAL A 1 194 ? -2.756 80.253 119.029 1.00 8.94 194 VAL A O 1
ATOM 1487 N N . LEU A 1 195 ? -2.304 78.059 119.128 1.00 9.14 195 LEU A N 1
ATOM 1488 C CA . LEU A 1 195 ? -3.113 77.748 117.959 1.00 9.68 195 LEU A CA 1
ATOM 1489 C C . LEU A 1 195 ? -3.752 76.372 118.089 1.00 8.91 195 LEU A C 1
ATOM 1490 O O . LEU A 1 195 ? -3.191 75.471 118.715 1.00 7.50 195 LEU A O 1
ATOM 1495 N N . GLY A 1 196 ? -4.955 76.230 117.554 1.00 9.51 196 GLY A N 1
ATOM 1496 C CA . GLY A 1 196 ? -5.533 74.924 117.343 1.00 8.97 196 GLY A CA 1
ATOM 1497 C C . GLY A 1 196 ? -4.961 74.304 116.083 1.00 9.08 196 GLY A C 1
ATOM 1498 O O . GLY A 1 196 ? -5.558 74.406 115.014 1.00 10.24 196 GLY A O 1
ATOM 1499 N N . LEU A 1 197 ? -3.766 73.743 116.212 1.00 8.58 197 LEU A N 1
ATOM 1500 C CA . LEU A 1 197 ? -2.958 73.376 115.053 1.00 10.14 197 LEU A CA 1
ATOM 1501 C C . LEU A 1 197 ? -3.742 72.529 114.046 1.00 9.44 197 LEU A C 1
ATOM 1502 O O . LEU A 1 197 ? -3.725 72.802 112.847 1.00 8.74 197 LEU A O 1
ATOM 1507 N N . SER A 1 198 ? -4.392 71.476 114.530 1.00 8.90 198 SER A N 1
ATOM 1508 C CA . SER A 1 198 ? -4.990 70.467 113.652 1.00 10.73 198 SER A CA 1
ATOM 1509 C C . SER A 1 198 ? -5.982 71.082 112.656 1.00 10.48 198 SER A C 1
ATOM 1510 O O . SER A 1 198 ? -6.263 70.503 111.608 1.00 12.71 198 SER A O 1
ATOM 1513 N N . ASN A 1 199 ? -6.540 72.242 112.990 1.00 10.78 199 ASN A N 1
ATOM 1514 C CA . ASN A 1 199 ? -7.550 72.875 112.136 1.00 10.86 199 ASN A CA 1
ATOM 1515 C C . ASN A 1 199 ? -6.980 73.238 110.763 1.00 10.29 199 ASN A C 1
ATOM 1516 O O . ASN A 1 199 ? -7.715 73.311 109.779 1.00 10.50 199 ASN A O 1
ATOM 1521 N N . VAL A 1 200 ? -5.673 73.464 110.695 1.00 8.98 200 VAL A N 1
ATOM 1522 C CA . VAL A 1 200 ? -5.051 73.860 109.439 1.00 9.24 200 VAL A CA 1
ATOM 1523 C C . VAL A 1 200 ? -5.065 72.790 108.344 1.00 9.88 200 VAL A C 1
ATOM 1524 O O . VAL A 1 200 ? -4.984 73.121 107.159 1.00 10.26 200 VAL A O 1
ATOM 1528 N N . SER A 1 201 ? -5.189 71.522 108.728 1.00 9.85 201 SER A N 1
ATOM 1529 C CA . SER A 1 201 ? -5.174 70.433 107.747 1.00 11.21 201 SER A CA 1
ATOM 1530 C C . SER A 1 201 ? -6.491 69.677 107.597 1.00 10.94 201 SER A C 1
ATOM 1531 O O . SER A 1 201 ? -6.539 68.635 106.950 1.00 11.59 201 SER A O 1
ATOM 1534 N N . GLN A 1 202 ? -7.550 70.199 108.202 1.00 13.00 202 GLN A N 1
ATOM 1535 C CA . GLN A 1 202 ? -8.868 69.582 108.139 1.00 15.40 202 GLN A CA 1
ATOM 1536 C C . GLN A 1 202 ? -9.230 69.198 106.702 1.00 15.98 202 GLN A C 1
ATOM 1537 O O . GLN A 1 202 ? -9.179 70.030 105.800 1.00 15.30 202 GLN A O 1
ATOM 1543 N N . ASN A 1 203 ? -9.597 67.937 106.498 1.00 17.40 203 ASN A N 1
ATOM 1544 C CA . ASN A 1 203 ? -9.986 67.436 105.179 1.00 18.52 203 ASN A CA 1
ATOM 1545 C C . ASN A 1 203 ? -8.899 67.481 104.104 1.00 18.49 203 ASN A C 1
ATOM 1546 O O . ASN A 1 203 ? -9.193 67.304 102.923 1.00 18.40 203 ASN A O 1
ATOM 1551 N N . CYS A 1 204 ? -7.653 67.713 104.501 1.00 17.31 204 CYS A N 1
ATOM 1552 C CA . CYS A 1 204 ? -6.561 67.758 103.534 1.00 17.73 204 CYS A CA 1
ATOM 1553 C C . CYS A 1 204 ? -5.882 66.397 103.432 1.00 16.88 204 CYS A C 1
ATOM 1554 O O . CYS A 1 204 ? -6.196 65.481 104.190 1.00 17.09 204 CYS A O 1
ATOM 1557 N N . GLN A 1 205 ? -4.960 66.262 102.484 1.00 17.81 205 GLN A N 1
ATOM 1558 C CA . GLN A 1 205 ? -4.236 65.010 102.316 1.00 17.68 205 GLN A CA 1
ATOM 1559 C C . GLN A 1 205 ? -2.964 65.139 103.145 1.00 16.71 205 GLN A C 1
ATOM 1560 O O . GLN A 1 205 ? -2.342 66.200 103.177 1.00 16.81 205 GLN A O 1
ATOM 1566 N N . ASN A 1 206 ? -2.594 64.055 103.818 1.00 15.74 206 ASN A N 1
ATOM 1567 C CA . ASN A 1 206 ? -1.418 64.011 104.685 1.00 15.55 206 ASN A CA 1
ATOM 1568 C C . ASN A 1 206 ? -1.452 65.097 105.759 1.00 14.11 206 ASN A C 1
ATOM 1569 O O . ASN A 1 206 ? -0.549 65.929 105.846 1.00 13.32 206 ASN A O 1
ATOM 1574 N N . ARG A 1 207 ? -2.490 65.073 106.584 1.00 12.97 207 ARG A N 1
ATOM 1575 C CA . ARG A 1 207 ? -2.637 66.053 107.652 1.00 12.74 207 ARG A CA 1
ATOM 1576 C C . ARG A 1 207 ? -1.416 66.173 108.561 1.00 11.85 207 ARG A C 1
ATOM 1577 O O . ARG A 1 207 ? -1.045 67.277 108.962 1.00 11.73 207 ARG A O 1
ATOM 1585 N N . PRO A 1 208 ? -0.780 65.042 108.914 1.00 10.94 208 PRO A N 1
ATOM 1586 C CA . PRO A 1 208 ? 0.396 65.138 109.791 1.00 8.97 208 PRO A CA 1
ATOM 1587 C C . PRO A 1 208 ? 1.502 66.018 109.197 1.00 8.03 208 PRO A C 1
ATOM 1588 O O . PRO A 1 208 ? 2.133 66.801 109.911 1.00 5.95 208 PRO A O 1
ATOM 1592 N N . LEU A 1 209 ? 1.730 65.877 107.892 1.00 6.46 209 LEU A N 1
ATOM 1593 C CA . LEU A 1 209 ? 2.741 66.658 107.191 1.00 6.31 209 LEU A CA 1
ATOM 1594 C C . LEU A 1 209 ? 2.405 68.140 107.272 1.00 7.31 209 LEU A C 1
ATOM 1595 O O . LEU A 1 209 ? 3.265 68.975 107.583 1.00 6.89 209 LEU A O 1
ATOM 1600 N N . ILE A 1 210 ? 1.146 68.458 106.982 1.00 6.82 210 ILE A N 1
ATOM 1601 C CA . ILE A 1 210 ? 0.677 69.831 107.013 1.00 7.02 210 ILE A CA 1
ATOM 1602 C C . ILE A 1 210 ? 0.755 70.399 108.432 1.00 7.58 210 ILE A C 1
ATOM 1603 O O . ILE A 1 210 ? 1.197 71.529 108.620 1.00 8.41 210 ILE A O 1
ATOM 1608 N N . ASN A 1 211 ? 0.350 69.611 109.426 1.00 7.66 211 ASN A N 1
ATOM 1609 C CA . ASN A 1 211 ? 0.408 70.048 110.821 1.00 8.21 211 ASN A CA 1
ATOM 1610 C C . ASN A 1 211 ? 1.848 70.361 111.240 1.00 8.98 211 ASN A C 1
ATOM 1611 O O . ASN A 1 211 ? 2.119 71.422 111.806 1.00 6.43 211 ASN A O 1
ATOM 1616 N N . ARG A 1 212 ? 2.753 69.419 110.962 1.00 8.85 212 ARG A N 1
ATOM 1617 C CA . ARG A 1 212 ? 4.173 69.541 111.291 1.00 9.51 212 ARG A CA 1
ATOM 1618 C C . ARG A 1 212 ? 4.789 70.808 110.722 1.00 8.29 212 ARG A C 1
ATOM 1619 O O . ARG A 1 212 ? 5.438 71.575 111.429 1.00 8.97 212 ARG A O 1
ATOM 1627 N N . THR A 1 213 ? 4.605 70.997 109.423 1.00 7.48 213 THR A N 1
ATOM 1628 C CA . THR A 1 213 ? 5.173 72.141 108.734 1.00 7.22 213 THR A CA 1
ATOM 1629 C C . THR A 1 213 ? 4.651 73.464 109.264 1.00 6.44 213 THR A C 1
ATOM 1630 O O . THR A 1 213 ? 5.424 74.393 109.468 1.00 4.81 213 THR A O 1
ATOM 1634 N N . PHE A 1 214 ? 3.346 73.560 109.495 1.00 7.74 214 PHE A N 1
ATOM 1635 C CA . PHE A 1 214 ? 2.815 74.817 109.991 1.00 8.34 214 PHE A CA 1
ATOM 1636 C C . PHE A 1 214 ? 3.290 75.085 111.416 1.00 8.98 214 PHE A C 1
ATOM 1637 O O . PHE A 1 214 ? 3.519 76.234 111.787 1.00 9.01 214 PHE A O 1
ATOM 1645 N N . LEU A 1 215 ? 3.460 74.034 112.214 1.00 8.58 215 LEU A N 1
ATOM 1646 C CA . LEU A 1 215 ? 3.940 74.228 113.577 1.00 9.62 215 LEU A CA 1
ATOM 1647 C C . LEU A 1 215 ? 5.323 74.874 113.533 1.00 10.01 215 LEU A C 1
ATOM 1648 O O . LEU A 1 215 ? 5.579 75.865 114.213 1.00 9.96 215 LEU A O 1
ATOM 1653 N N . ALA A 1 216 ? 6.214 74.306 112.728 1.00 9.51 216 ALA A N 1
ATOM 1654 C CA . ALA A 1 216 ? 7.567 74.830 112.621 1.00 10.78 216 ALA A CA 1
ATOM 1655 C C . ALA A 1 216 ? 7.545 76.290 112.161 1.00 10.10 216 ALA A C 1
ATOM 1656 O O . ALA A 1 216 ? 8.258 77.134 112.703 1.00 9.47 216 ALA A O 1
ATOM 1658 N N . MET A 1 217 ? 6.714 76.580 111.165 1.00 10.84 217 MET A N 1
ATOM 1659 C CA . MET A 1 217 ? 6.598 77.933 110.636 1.00 10.24 217 MET A CA 1
ATOM 1660 C C . MET A 1 217 ? 6.054 78.883 111.695 1.00 10.49 217 MET A C 1
ATOM 1661 O O . MET A 1 217 ? 6.543 80.006 111.849 1.00 9.33 217 MET A O 1
ATOM 1666 N N . ALA A 1 218 ? 5.045 78.420 112.427 1.00 9.71 218 ALA A N 1
ATOM 1667 C CA . ALA A 1 218 ? 4.424 79.224 113.468 1.00 10.49 218 ALA A CA 1
ATOM 1668 C C . ALA A 1 218 ? 5.392 79.508 114.617 1.00 10.22 218 ALA A C 1
ATOM 1669 O O . ALA A 1 218 ? 5.410 80.614 115.165 1.00 9.45 218 ALA A O 1
ATOM 1671 N N . MET A 1 219 ? 6.195 78.514 114.984 1.00 7.97 219 MET A N 1
ATOM 1672 C CA . MET A 1 219 ? 7.148 78.705 116.066 1.00 8.24 219 MET A CA 1
ATOM 1673 C C . MET A 1 219 ? 8.187 79.758 115.704 1.00 7.19 219 MET A C 1
ATOM 1674 O O . MET A 1 219 ? 8.620 80.524 116.562 1.00 6.16 219 MET A O 1
ATOM 1679 N N . ALA A 1 220 ? 8.571 79.801 114.430 1.00 7.87 220 ALA A N 1
ATOM 1680 C CA . ALA A 1 220 ? 9.537 80.785 113.962 1.00 9.12 220 ALA A CA 1
ATOM 1681 C C . ALA A 1 220 ? 8.947 82.180 114.126 1.00 10.10 220 ALA A C 1
ATOM 1682 O O . ALA A 1 220 ? 9.681 83.164 114.204 1.00 11.21 220 ALA A O 1
ATOM 1684 N N . CYS A 1 221 ? 7.618 82.261 114.174 1.00 9.95 221 CYS A N 1
ATOM 1685 C CA . CYS A 1 221 ? 6.939 83.544 114.337 1.00 10.11 221 CYS A CA 1
ATOM 1686 C C . CYS A 1 221 ? 6.527 83.801 115.787 1.00 10.01 221 CYS A C 1
ATOM 1687 O O . CYS A 1 221 ? 5.665 84.636 116.050 1.00 10.64 221 CYS A O 1
ATOM 1690 N N . GLY A 1 222 ? 7.136 83.068 116.720 1.00 9.52 222 GLY A N 1
ATOM 1691 C CA . GLY A 1 222 ? 6.848 83.257 118.133 1.00 8.91 222 GLY A CA 1
ATOM 1692 C C . GLY A 1 222 ? 5.838 82.363 118.842 1.00 9.28 222 GLY A C 1
ATOM 1693 O O . GLY A 1 222 ? 5.637 82.513 120.050 1.00 8.14 222 GLY A O 1
ATOM 1694 N N . LEU A 1 223 ? 5.203 81.436 118.129 1.00 9.06 223 LEU A N 1
ATOM 1695 C CA . LEU A 1 223 ? 4.209 80.570 118.763 1.00 8.98 223 LEU A CA 1
ATOM 1696 C C . LEU A 1 223 ? 4.760 79.906 120.024 1.00 8.96 223 LEU A C 1
ATOM 1697 O O . LEU A 1 223 ? 5.862 79.355 120.021 1.00 9.63 223 LEU A O 1
ATOM 1702 N N . ASP A 1 224 ? 3.977 79.950 121.095 1.00 8.87 224 ASP A N 1
ATOM 1703 C CA . ASP A 1 224 ? 4.389 79.386 122.374 1.00 9.37 224 ASP A CA 1
ATOM 1704 C C . ASP A 1 224 ? 3.680 78.099 122.765 1.00 9.24 224 ASP A C 1
ATOM 1705 O O . ASP A 1 224 ? 4.214 77.295 123.534 1.00 10.50 224 ASP A O 1
ATOM 1710 N N . ALA A 1 225 ? 2.473 77.905 122.253 1.00 8.98 225 ALA A N 1
ATOM 1711 C CA . ALA A 1 225 ? 1.712 76.709 122.580 1.00 8.90 225 ALA A CA 1
ATOM 1712 C C . ALA A 1 225 ? 0.889 76.265 121.393 1.00 9.04 225 ALA A C 1
ATOM 1713 O O . ALA A 1 225 ? 0.616 77.052 120.486 1.00 10.61 225 ALA A O 1
ATOM 1715 N N . ALA A 1 226 ? 0.520 75.003 121.387 1.00 9.31 226 ALA A N 1
ATOM 1716 C CA . ALA A 1 226 ? -0.275 74.458 120.311 1.00 8.44 226 ALA A CA 1
ATOM 1717 C C . ALA A 1 226 ? -1.164 73.341 120.809 1.00 8.83 226 ALA A C 1
ATOM 1718 O O . ALA A 1 226 ? -0.686 72.357 121.369 1.00 9.87 226 ALA A O 1
ATOM 1720 N N . ILE A 1 227 ? -2.465 73.533 120.689 1.00 10.06 227 ILE A N 1
ATOM 1721 C CA . ILE A 1 227 ? -3.395 72.440 120.856 1.00 10.44 227 ILE A CA 1
ATOM 1722 C C . ILE A 1 227 ? -3.292 71.496 119.676 1.00 10.55 227 ILE A C 1
ATOM 1723 O O . ILE A 1 227 ? -3.640 71.857 118.553 1.00 9.90 227 ILE A O 1
ATOM 1728 N N . ALA A 1 228 ? -2.675 70.342 119.890 1.00 10.31 228 ALA A N 1
ATOM 1729 C CA . ALA A 1 228 ? -2.382 69.438 118.790 1.00 10.28 228 ALA A CA 1
ATOM 1730 C C . ALA A 1 228 ? -2.341 67.984 119.243 1.00 10.70 228 ALA A C 1
ATOM 1731 O O . ALA A 1 228 ? -2.536 67.686 120.422 1.00 10.06 228 ALA A O 1
ATOM 1733 N N . ASP A 1 229 ? -2.094 67.102 118.281 1.00 11.46 229 ASP A N 1
ATOM 1734 C CA . ASP A 1 229 ? -1.991 65.671 118.533 1.00 14.30 229 ASP A CA 1
ATOM 1735 C C . ASP A 1 229 ? -0.676 65.337 119.243 1.00 14.20 229 ASP A C 1
ATOM 1736 O O . ASP A 1 229 ? 0.374 65.260 118.605 1.00 15.46 229 ASP A O 1
ATOM 1741 N N . ALA A 1 230 ? -0.736 65.143 120.557 1.00 13.65 230 ALA A N 1
ATOM 1742 C CA . ALA A 1 230 ? 0.459 64.827 121.341 1.00 13.76 230 ALA A CA 1
ATOM 1743 C C . ALA A 1 230 ? 0.947 63.398 121.107 1.00 13.76 230 ALA A C 1
ATOM 1744 O O . ALA A 1 230 ? 2.046 63.037 121.520 1.00 14.04 230 ALA A O 1
ATOM 1746 N N . CYS A 1 231 ? 0.123 62.589 120.448 1.00 13.23 231 CYS A N 1
ATOM 1747 C CA . CYS A 1 231 ? 0.479 61.210 120.140 1.00 14.75 231 CYS A CA 1
ATOM 1748 C C . CYS A 1 231 ? 1.115 61.116 118.754 1.00 14.63 231 CYS A C 1
ATOM 1749 O O . CYS A 1 231 ? 1.394 60.027 118.250 1.00 14.73 231 CYS A O 1
ATOM 1752 N N . ASP A 1 232 ? 1.334 62.264 118.130 1.00 14.36 232 ASP A N 1
ATOM 1753 C CA . ASP A 1 232 ? 1.962 62.279 116.821 1.00 14.74 232 ASP A CA 1
ATOM 1754 C C . ASP A 1 232 ? 3.451 62.491 117.057 1.00 14.82 232 ASP A C 1
ATOM 1755 O O . ASP A 1 232 ? 3.904 63.613 117.285 1.00 13.80 232 ASP A O 1
ATOM 1760 N N . GLU A 1 233 ? 4.204 61.398 117.007 1.00 13.96 233 GLU A N 1
ATOM 1761 C CA . GLU A 1 233 ? 5.636 61.436 117.246 1.00 13.76 233 GLU A CA 1
ATOM 1762 C C . GLU A 1 233 ? 6.424 62.370 116.336 1.00 12.52 233 GLU A C 1
ATOM 1763 O O . GLU A 1 233 ? 7.381 63.000 116.783 1.00 12.82 233 GLU A O 1
ATOM 1769 N N . ALA A 1 234 ? 6.027 62.472 115.071 1.00 11.09 234 ALA A N 1
ATOM 1770 C CA . ALA A 1 234 ? 6.734 63.343 114.138 1.00 10.26 234 ALA A CA 1
ATOM 1771 C C . ALA A 1 234 ? 6.470 64.807 114.471 1.00 10.85 234 ALA A C 1
ATOM 1772 O O . ALA A 1 234 ? 7.316 65.665 114.235 1.00 11.74 234 ALA A O 1
ATOM 1774 N N . LEU A 1 235 ? 5.297 65.092 115.027 1.00 10.87 235 LEU A N 1
ATOM 1775 C CA . LEU A 1 235 ? 4.955 66.460 115.404 1.00 11.16 235 LEU A CA 1
ATOM 1776 C C . LEU A 1 235 ? 5.800 66.876 116.605 1.00 11.36 235 LEU A C 1
ATOM 1777 O O . LEU A 1 235 ? 6.323 67.989 116.661 1.00 10.48 235 LEU A O 1
ATOM 1782 N N . ILE A 1 236 ? 5.924 65.967 117.565 1.00 11.57 236 ILE A N 1
ATOM 1783 C CA . ILE A 1 236 ? 6.707 66.214 118.763 1.00 10.59 236 ILE A CA 1
ATOM 1784 C C . ILE A 1 236 ? 8.165 66.467 118.375 1.00 10.44 236 ILE A C 1
ATOM 1785 O O . ILE A 1 236 ? 8.824 67.322 118.964 1.00 9.55 236 ILE A O 1
ATOM 1790 N N . GLU A 1 237 ? 8.670 65.718 117.395 1.00 10.77 237 GLU A N 1
ATOM 1791 C CA . GLU A 1 237 ? 10.050 65.906 116.939 1.00 13.33 237 GLU A CA 1
ATOM 1792 C C . GLU A 1 237 ? 10.221 67.333 116.433 1.00 12.09 237 GLU A C 1
ATOM 1793 O O . GLU A 1 237 ? 11.184 68.014 116.768 1.00 13.16 237 GLU A O 1
ATOM 1799 N N . THR A 1 238 ? 9.278 67.772 115.611 1.00 11.23 238 THR A N 1
ATOM 1800 C CA . THR A 1 238 ? 9.329 69.112 115.051 1.00 9.99 238 THR A CA 1
ATOM 1801 C C . THR A 1 238 ? 9.377 70.168 116.150 1.00 10.37 238 THR A C 1
ATOM 1802 O O . THR A 1 238 ? 10.232 71.060 116.129 1.00 7.75 238 THR A O 1
ATOM 1806 N N . ALA A 1 239 ? 8.467 70.059 117.112 1.00 8.64 239 ALA A N 1
ATOM 1807 C CA . ALA A 1 239 ? 8.424 71.004 118.219 1.00 9.23 239 ALA A CA 1
ATOM 1808 C C . ALA A 1 239 ? 9.792 71.057 118.895 1.00 9.00 239 ALA A C 1
ATOM 1809 O O . ALA A 1 239 ? 10.348 72.130 119.129 1.00 9.40 239 ALA A O 1
ATOM 1811 N N . ALA A 1 240 ? 10.331 69.885 119.202 1.00 10.53 240 ALA A N 1
ATOM 1812 C CA . ALA A 1 240 ? 11.627 69.786 119.859 1.00 9.82 240 ALA A CA 1
ATOM 1813 C C . ALA A 1 240 ? 12.737 70.411 119.018 1.00 10.12 240 ALA A C 1
ATOM 1814 O O . ALA A 1 240 ? 13.580 71.145 119.533 1.00 10.26 240 ALA A O 1
ATOM 1816 N N . THR A 1 241 ? 12.728 70.110 117.724 1.00 9.37 241 THR A N 1
ATOM 1817 C CA . THR A 1 241 ? 13.738 70.619 116.803 1.00 8.94 241 THR A CA 1
ATOM 1818 C C . THR A 1 241 ? 13.645 72.137 116.651 1.00 9.57 241 THR A C 1
ATOM 1819 O O . THR A 1 241 ? 14.660 72.829 116.642 1.00 9.70 241 THR A O 1
ATOM 1823 N N . ALA A 1 242 ? 12.421 72.644 116.534 1.00 9.60 242 ALA A N 1
ATOM 1824 C CA . ALA A 1 242 ? 12.195 74.074 116.368 1.00 10.00 242 ALA A CA 1
ATOM 1825 C C . ALA A 1 242 ? 12.739 74.877 117.546 1.00 10.06 242 ALA A C 1
ATOM 1826 O O . ALA A 1 242 ? 13.300 75.958 117.353 1.00 9.69 242 ALA A O 1
ATOM 1828 N N . GLU A 1 243 ? 12.576 74.359 118.762 1.00 10.15 243 GLU A N 1
ATOM 1829 C CA . GLU A 1 243 ? 13.086 75.056 119.940 1.00 10.08 243 GLU A CA 1
ATOM 1830 C C . GLU A 1 243 ? 14.595 75.230 119.796 1.00 10.46 243 GLU A C 1
ATOM 1831 O O . GLU A 1 243 ? 15.141 76.305 120.047 1.00 9.94 243 GLU A O 1
ATOM 1837 N N . ILE A 1 244 ? 15.261 74.153 119.394 1.00 10.11 244 ILE A N 1
ATOM 1838 C CA . ILE A 1 244 ? 16.701 74.172 119.209 1.00 9.33 244 ILE A CA 1
ATOM 1839 C C . ILE A 1 244 ? 17.098 75.227 118.179 1.00 9.11 244 ILE A C 1
ATOM 1840 O O . ILE A 1 244 ? 18.032 75.995 118.398 1.00 6.56 244 ILE A O 1
ATOM 1845 N N . LEU A 1 245 ? 16.382 75.257 117.058 1.00 9.29 245 LEU A N 1
ATOM 1846 C CA . LEU A 1 245 ? 16.681 76.197 115.979 1.00 9.74 245 LEU A CA 1
ATOM 1847 C C . LEU A 1 245 ? 16.420 77.665 116.321 1.00 11.27 245 LEU A C 1
ATOM 1848 O O . LEU A 1 245 ? 16.923 78.563 115.645 1.00 12.85 245 LEU A O 1
ATOM 1853 N N . LEU A 1 246 ? 15.635 77.909 117.363 1.00 11.63 246 LEU A N 1
ATOM 1854 C CA . LEU A 1 246 ? 15.351 79.274 117.800 1.00 11.45 246 LEU A CA 1
ATOM 1855 C C . LEU A 1 246 ? 16.229 79.585 119.013 1.00 12.39 246 LEU A C 1
ATOM 1856 O O . LEU A 1 246 ? 16.118 80.641 119.625 1.00 12.51 246 LEU A O 1
ATOM 1861 N N . ASN A 1 247 ? 17.108 78.645 119.341 1.00 12.91 247 ASN A N 1
ATOM 1862 C CA . ASN A 1 247 ? 18.007 78.770 120.475 1.00 13.63 247 ASN A CA 1
ATOM 1863 C C . ASN A 1 247 ? 17.238 78.996 121.776 1.00 14.65 247 ASN A C 1
ATOM 1864 O O . ASN A 1 247 ? 17.661 79.770 122.633 1.00 13.92 247 ASN A O 1
ATOM 1869 N N . GLN A 1 248 ? 16.100 78.321 121.910 1.00 13.68 248 GLN A N 1
ATOM 1870 C CA . GLN A 1 248 ? 15.282 78.424 123.112 1.00 13.58 248 GLN A CA 1
ATOM 1871 C C . GLN A 1 248 ? 15.719 77.313 124.066 1.00 13.05 248 GLN A C 1
ATOM 1872 O O . GLN A 1 248 ? 15.602 77.435 125.284 1.00 13.00 248 GLN A O 1
ATOM 1878 N N . THR A 1 249 ? 16.225 76.227 123.492 1.00 12.00 249 THR A N 1
ATOM 1879 C CA . THR A 1 249 ? 16.698 75.087 124.266 1.00 12.66 249 THR A CA 1
ATOM 1880 C C . THR A 1 249 ? 18.067 74.682 123.712 1.00 12.18 249 THR A C 1
ATOM 1881 O O . THR A 1 249 ? 18.226 74.506 122.500 1.00 12.00 249 THR A O 1
ATOM 1885 N N . VAL A 1 250 ? 19.054 74.554 124.595 1.00 11.29 250 VAL A N 1
ATOM 1886 C CA . VAL A 1 250 ? 20.408 74.186 124.180 1.00 11.04 250 VAL A CA 1
ATOM 1887 C C . VAL A 1 250 ? 20.439 72.845 123.462 1.00 10.25 250 VAL A C 1
ATOM 1888 O O . VAL A 1 250 ? 19.710 71.920 123.825 1.00 10.94 250 VAL A O 1
ATOM 1892 N N . TYR A 1 251 ? 21.339 72.731 122.486 1.00 9.89 251 TYR A N 1
ATOM 1893 C CA . TYR A 1 251 ? 21.432 71.519 121.689 1.00 10.22 251 TYR A CA 1
ATOM 1894 C C . TYR A 1 251 ? 22.193 70.415 122.409 1.00 11.97 251 TYR A C 1
ATOM 1895 O O . TYR A 1 251 ? 23.176 70.679 123.108 1.00 13.17 251 TYR A O 1
ATOM 1904 N N . CYS A 1 252 ? 21.687 69.213 122.224 1.00 11.37 252 CYS A N 1
ATOM 1905 C CA . CYS A 1 252 ? 22.353 67.983 122.606 1.00 13.28 252 CYS A CA 1
ATOM 1906 C C . CYS A 1 252 ? 21.823 66.864 121.724 1.00 14.29 252 CYS A C 1
ATOM 1907 O O . CYS A 1 252 ? 20.749 66.985 121.142 1.00 13.17 252 CYS A O 1
ATOM 1910 N N . ASP A 1 253 ? 22.610 65.820 121.519 1.00 14.80 253 ASP A N 1
ATOM 1911 C CA . ASP A 1 253 ? 22.271 64.806 120.515 1.00 15.85 253 ASP A CA 1
ATOM 1912 C C . ASP A 1 253 ? 20.872 64.214 120.735 1.00 16.42 253 ASP A C 1
ATOM 1913 O O . ASP A 1 253 ? 20.205 63.797 119.789 1.00 15.09 253 ASP A O 1
ATOM 1918 N N . SER A 1 254 ? 20.443 64.115 121.991 1.00 16.72 254 SER A N 1
ATOM 1919 C CA . SER A 1 254 ? 19.142 63.517 122.304 1.00 17.94 254 SER A CA 1
ATOM 1920 C C . SER A 1 254 ? 18.103 64.590 122.635 1.00 17.65 254 SER A C 1
ATOM 1921 O O . SER A 1 254 ? 17.294 64.423 123.551 1.00 16.81 254 SER A O 1
ATOM 1924 N N . PHE A 1 255 ? 18.114 65.681 121.870 1.00 16.72 255 PHE A N 1
ATOM 1925 C CA . PHE A 1 255 ? 17.180 66.777 122.107 1.00 15.91 255 PHE A CA 1
ATOM 1926 C C . PHE A 1 255 ? 15.702 66.374 122.039 1.00 15.09 255 PHE A C 1
ATOM 1927 O O . PHE A 1 255 ? 14.876 66.941 122.752 1.00 15.90 255 PHE A O 1
ATOM 1935 N N . VAL A 1 256 ? 15.362 65.394 121.206 1.00 14.65 256 VAL A N 1
ATOM 1936 C CA . VAL A 1 256 ? 13.970 64.950 121.125 1.00 14.67 256 VAL A CA 1
ATOM 1937 C C . VAL A 1 256 ? 13.568 64.284 122.445 1.00 15.76 256 VAL A C 1
ATOM 1938 O O . VAL A 1 256 ? 12.545 64.633 123.036 1.00 15.69 256 VAL A O 1
ATOM 1942 N N . LYS A 1 257 ? 14.384 63.337 122.907 1.00 15.98 257 LYS A N 1
ATOM 1943 C CA . LYS A 1 257 ? 14.113 62.632 124.160 1.00 18.17 257 LYS A CA 1
ATOM 1944 C C . LYS A 1 257 ? 14.053 63.599 125.342 1.00 17.09 257 LYS A C 1
ATOM 1945 O O . LYS A 1 257 ? 13.243 63.428 126.251 1.00 18.11 257 LYS A O 1
ATOM 1951 N N . MET A 1 258 ? 14.919 64.608 125.336 1.00 17.11 258 MET A N 1
ATOM 1952 C CA . MET A 1 258 ? 14.933 65.586 126.417 1.00 17.22 258 MET A CA 1
ATOM 1953 C C . MET A 1 258 ? 13.645 66.403 126.432 1.00 17.25 258 MET A C 1
ATOM 1954 O O . MET A 1 258 ? 13.164 66.804 127.494 1.00 17.00 258 MET A O 1
ATOM 1959 N N . PHE A 1 259 ? 13.087 66.647 125.251 1.00 15.67 259 PHE A N 1
ATOM 1960 C CA . PHE A 1 259 ? 11.856 67.418 125.145 1.00 16.62 259 PHE A CA 1
ATOM 1961 C C . PHE A 1 259 ? 10.677 66.675 125.759 1.00 17.62 259 PHE A C 1
ATOM 1962 O O . PHE A 1 259 ? 9.822 67.275 126.408 1.00 16.71 259 PHE A O 1
ATOM 1970 N N . LYS A 1 260 ? 10.637 65.366 125.533 1.00 19.64 260 LYS A N 1
ATOM 1971 C CA . LYS A 1 260 ? 9.565 64.523 126.042 1.00 21.68 260 LYS A CA 1
ATOM 1972 C C . LYS A 1 260 ? 9.680 64.197 127.530 1.00 23.28 260 LYS A C 1
ATOM 1973 O O . LYS A 1 260 ? 8.698 63.800 128.155 1.00 24.65 260 LYS A O 1
ATOM 1979 N N . THR A 1 261 ? 10.863 64.369 128.107 1.00 24.02 261 THR A N 1
ATOM 1980 C CA . THR A 1 261 ? 11.040 64.043 129.518 1.00 25.35 261 THR A CA 1
ATOM 1981 C C . THR A 1 261 ? 11.362 65.214 130.445 1.00 26.70 261 THR A C 1
ATOM 1982 O O . THR A 1 261 ? 11.502 65.024 131.653 1.00 27.64 261 THR A O 1
ATOM 1986 N N . ARG A 1 262 ? 11.477 66.418 129.894 1.00 27.78 262 ARG A N 1
ATOM 1987 C CA . ARG A 1 262 ? 11.780 67.584 130.716 1.00 28.70 262 ARG A CA 1
ATOM 1988 C C . ARG A 1 262 ? 10.807 67.673 131.889 1.00 29.90 262 ARG A C 1
ATOM 1989 O O . ARG A 1 262 ? 11.260 68.025 132.999 1.00 30.47 262 ARG A O 1
ATOM 1998 N N . MET B 1 1 ? 9.433 77.802 96.196 1.00 14.02 1 MET B N 1
ATOM 1999 C CA . MET B 1 1 ? 10.776 77.413 96.713 1.00 13.89 1 MET B CA 1
ATOM 2000 C C . MET B 1 1 ? 11.610 76.715 95.650 1.00 13.10 1 MET B C 1
ATOM 2001 O O . MET B 1 1 ? 11.223 75.673 95.120 1.00 12.69 1 MET B O 1
ATOM 2006 N N . LEU B 1 2 ? 12.761 77.301 95.347 1.00 11.14 2 LEU B N 1
ATOM 2007 C CA . LEU B 1 2 ? 13.664 76.733 94.362 1.00 11.98 2 LEU B CA 1
ATOM 2008 C C . LEU B 1 2 ? 14.703 75.857 95.055 1.00 10.61 2 LEU B C 1
ATOM 2009 O O . LEU B 1 2 ? 15.476 76.341 95.872 1.00 10.86 2 LEU B O 1
ATOM 2014 N N . ILE B 1 3 ? 14.716 74.570 94.734 1.00 9.98 3 ILE B N 1
ATOM 2015 C CA . ILE B 1 3 ? 15.695 73.677 95.328 1.00 9.44 3 ILE B CA 1
ATOM 2016 C C . ILE B 1 3 ? 16.903 73.582 94.402 1.00 8.80 3 ILE B C 1
ATOM 2017 O O . ILE B 1 3 ? 16.770 73.274 93.222 1.00 9.10 3 ILE B O 1
ATOM 2022 N N . ILE B 1 4 ? 18.080 73.864 94.941 1.00 8.92 4 ILE B N 1
ATOM 2023 C CA . ILE B 1 4 ? 19.311 73.783 94.169 1.00 8.92 4 ILE B CA 1
ATOM 2024 C C . ILE B 1 4 ? 20.067 72.547 94.668 1.00 9.06 4 ILE B C 1
ATOM 2025 O O . ILE B 1 4 ? 20.591 72.549 95.787 1.00 8.44 4 ILE B O 1
ATOM 2030 N N . GLY B 1 5 ? 20.106 71.498 93.849 1.00 8.86 5 GLY B N 1
ATOM 2031 C CA . GLY B 1 5 ? 20.787 70.274 94.238 1.00 8.80 5 GLY B CA 1
ATOM 2032 C C . GLY B 1 5 ? 22.218 70.549 94.702 1.00 10.00 5 GLY B C 1
ATOM 2033 O O . GLY B 1 5 ? 22.992 71.200 94.000 1.00 12.58 5 GLY B O 1
ATOM 2034 N N . GLU B 1 6 ? 22.584 69.978 95.852 1.00 8.47 6 GLU B N 1
ATOM 2035 C CA . GLU B 1 6 ? 23.875 70.261 96.485 1.00 9.32 6 GLU B CA 1
ATOM 2036 C C . GLU B 1 6 ? 24.904 69.144 96.222 1.00 9.11 6 GLU B C 1
ATOM 2037 O O . GLU B 1 6 ? 26.095 69.314 96.474 1.00 7.93 6 GLU B O 1
ATOM 2043 N N . ARG B 1 7 ? 24.450 68.013 95.671 1.00 9.71 7 ARG B N 1
ATOM 2044 C CA . ARG B 1 7 ? 25.236 66.767 95.696 1.00 9.24 7 ARG B CA 1
ATOM 2045 C C . ARG B 1 7 ? 26.486 66.819 94.797 1.00 9.77 7 ARG B C 1
ATOM 2046 O O . ARG B 1 7 ? 27.477 66.136 95.053 1.00 10.70 7 ARG B O 1
ATOM 2054 N N . ILE B 1 8 ? 26.418 67.505 93.656 1.00 9.56 8 ILE B N 1
ATOM 2055 C CA . ILE B 1 8 ? 27.579 67.575 92.760 1.00 9.88 8 ILE B CA 1
ATOM 2056 C C . ILE B 1 8 ? 28.646 68.507 93.319 1.00 9.77 8 ILE B C 1
ATOM 2057 O O . ILE B 1 8 ? 28.863 69.599 92.790 1.00 9.60 8 ILE B O 1
ATOM 2062 N N . ASN B 1 9 ? 29.291 68.056 94.389 1.00 9.90 9 ASN B N 1
ATOM 2063 C CA . ASN B 1 9 ? 30.281 68.853 95.102 1.00 9.83 9 ASN B CA 1
ATOM 2064 C C . ASN B 1 9 ? 31.534 68.021 95.391 1.00 8.70 9 ASN B C 1
ATOM 2065 O O . ASN B 1 9 ? 31.445 66.916 95.925 1.00 9.27 9 ASN B O 1
ATOM 2070 N N . GLY B 1 10 ? 32.699 68.565 95.051 1.00 8.89 10 GLY B N 1
ATOM 2071 C CA . GLY B 1 10 ? 33.945 67.811 95.093 1.00 9.56 10 GLY B CA 1
ATOM 2072 C C . GLY B 1 10 ? 34.287 67.323 96.510 1.00 11.30 10 GLY B C 1
ATOM 2073 O O . GLY B 1 10 ? 35.206 66.527 96.697 1.00 10.12 10 GLY B O 1
ATOM 2074 N N . MET B 1 11 ? 33.590 67.829 97.527 1.00 11.52 11 MET B N 1
ATOM 2075 C CA . MET B 1 11 ? 33.856 67.389 98.903 1.00 13.11 11 MET B CA 1
ATOM 2076 C C . MET B 1 11 ? 33.396 65.951 99.116 1.00 12.83 11 MET B C 1
ATOM 2077 O O . MET B 1 11 ? 33.901 65.250 99.994 1.00 12.54 11 MET B O 1
ATOM 2082 N N . PHE B 1 12 ? 32.420 65.537 98.316 1.00 11.16 12 PHE B N 1
ATOM 2083 C CA . PHE B 1 12 ? 31.949 64.160 98.332 1.00 11.44 12 PHE B CA 1
ATOM 2084 C C . PHE B 1 12 ? 32.936 63.246 97.602 1.00 10.33 12 PHE B C 1
ATOM 2085 O O . PHE B 1 12 ? 33.371 63.543 96.484 1.00 10.67 12 PHE B O 1
ATOM 2093 N N . GLY B 1 13 ? 33.290 62.142 98.250 1.00 11.37 13 GLY B N 1
ATOM 2094 C CA . GLY B 1 13 ? 34.235 61.195 97.684 1.00 9.63 13 GLY B CA 1
ATOM 2095 C C . GLY B 1 13 ? 33.989 60.748 96.252 1.00 9.98 13 GLY B C 1
ATOM 2096 O O . GLY B 1 13 ? 34.923 60.687 95.449 1.00 10.00 13 GLY B O 1
ATOM 2097 N N . ASP B 1 14 ? 32.745 60.430 95.916 1.00 8.84 14 ASP B N 1
ATOM 2098 C CA . ASP B 1 14 ? 32.461 59.979 94.561 1.00 10.70 14 ASP B CA 1
ATOM 2099 C C . ASP B 1 14 ? 32.682 61.064 93.511 1.00 10.69 14 ASP B C 1
ATOM 2100 O O . ASP B 1 14 ? 33.238 60.788 92.447 1.00 11.36 14 ASP B O 1
ATOM 2105 N N . ILE B 1 15 ? 32.268 62.293 93.808 1.00 9.63 15 ILE B N 1
ATOM 2106 C CA . ILE B 1 15 ? 32.448 63.394 92.865 1.00 9.48 15 ILE B CA 1
ATOM 2107 C C . ILE B 1 15 ? 33.926 63.740 92.705 1.00 10.09 15 ILE B C 1
ATOM 2108 O O . ILE B 1 15 ? 34.386 64.043 91.600 1.00 10.35 15 ILE B O 1
ATOM 2113 N N . LYS B 1 16 ? 34.669 63.701 93.809 1.00 9.57 16 LYS B N 1
ATOM 2114 C CA . LYS B 1 16 ? 36.097 63.996 93.757 1.00 9.88 16 LYS B CA 1
ATOM 2115 C C . LYS B 1 16 ? 36.769 63.011 92.814 1.00 10.07 16 LYS B C 1
ATOM 2116 O O . LYS B 1 16 ? 37.603 63.390 92.001 1.00 8.70 16 LYS B O 1
ATOM 2122 N N . ARG B 1 17 ? 36.382 61.745 92.932 1.00 11.95 17 ARG B N 1
ATOM 2123 C CA . ARG B 1 17 ? 36.930 60.666 92.116 1.00 14.59 17 ARG B CA 1
ATOM 2124 C C . ARG B 1 17 ? 36.571 60.852 90.643 1.00 13.21 17 ARG B C 1
ATOM 2125 O O . ARG B 1 17 ? 37.423 60.727 89.762 1.00 12.65 17 ARG B O 1
ATOM 2133 N N . ALA B 1 18 ? 35.305 61.162 90.387 1.00 11.67 18 ALA B N 1
ATOM 2134 C CA . ALA B 1 18 ? 34.831 61.359 89.028 1.00 10.61 18 ALA B CA 1
ATOM 2135 C C . ALA B 1 18 ? 35.571 62.504 88.337 1.00 11.10 18 ALA B C 1
ATOM 2136 O O . ALA B 1 18 ? 35.947 62.393 87.170 1.00 10.52 18 ALA B O 1
ATOM 2138 N N . ILE B 1 19 ? 35.778 63.600 89.061 1.00 11.33 19 ILE B N 1
ATOM 2139 C CA . ILE B 1 19 ? 36.471 64.759 88.513 1.00 11.01 19 ILE B CA 1
ATOM 2140 C C . ILE B 1 19 ? 37.928 64.431 88.206 1.00 12.13 19 ILE B C 1
ATOM 2141 O O . ILE B 1 19 ? 38.409 64.688 87.106 1.00 10.40 19 ILE B O 1
ATOM 2146 N N . GLN B 1 20 ? 38.623 63.850 89.178 1.00 12.47 20 GLN B N 1
ATOM 2147 C CA . GLN B 1 20 ? 40.019 63.494 88.996 1.00 14.27 20 GLN B CA 1
ATOM 2148 C C . GLN B 1 20 ? 40.235 62.504 87.852 1.00 15.40 20 GLN B C 1
ATOM 2149 O O . GLN B 1 20 ? 41.184 62.637 87.082 1.00 17.07 20 GLN B O 1
ATOM 2155 N N . GLU B 1 21 ? 39.359 61.512 87.736 1.00 16.23 21 GLU B N 1
ATOM 2156 C CA . GLU B 1 21 ? 39.498 60.518 86.677 1.00 18.29 21 GLU B CA 1
ATOM 2157 C C . GLU B 1 21 ? 38.696 60.907 85.441 1.00 16.90 21 GLU B C 1
ATOM 2158 O O . GLU B 1 21 ? 38.697 60.190 84.446 1.00 18.04 21 GLU B O 1
ATOM 2164 N N . ARG B 1 22 ? 38.018 62.047 85.509 1.00 15.60 22 ARG B N 1
ATOM 2165 C CA . ARG B 1 22 ? 37.192 62.514 84.404 1.00 14.85 22 ARG B CA 1
ATOM 2166 C C . ARG B 1 22 ? 36.209 61.429 83.957 1.00 14.73 22 ARG B C 1
ATOM 2167 O O . ARG B 1 22 ? 36.171 61.042 82.791 1.00 15.03 22 ARG B O 1
ATOM 2175 N N . ASP B 1 23 ? 35.421 60.941 84.911 1.00 15.18 23 ASP B N 1
ATOM 2176 C CA . ASP B 1 23 ? 34.411 59.912 84.663 1.00 14.44 23 ASP B CA 1
ATOM 2177 C C . ASP B 1 23 ? 33.040 60.590 84.743 1.00 14.50 23 ASP B C 1
ATOM 2178 O O . ASP B 1 23 ? 32.537 60.865 85.831 1.00 16.57 23 ASP B O 1
ATOM 2183 N N . PRO B 1 24 ? 32.417 60.855 83.587 1.00 14.35 24 PRO B N 1
ATOM 2184 C CA . PRO B 1 24 ? 31.105 61.511 83.497 1.00 14.52 24 PRO B CA 1
ATOM 2185 C C . PRO B 1 24 ? 29.961 60.813 84.230 1.00 14.71 24 PRO B C 1
ATOM 2186 O O . PRO B 1 24 ? 29.110 61.473 84.823 1.00 16.02 24 PRO B O 1
ATOM 2190 N N . ALA B 1 25 ? 29.952 59.482 84.183 1.00 14.37 25 ALA B N 1
ATOM 2191 C CA . ALA B 1 25 ? 28.892 58.677 84.788 1.00 12.76 25 ALA B CA 1
ATOM 2192 C C . ALA B 1 25 ? 28.362 59.099 86.157 1.00 12.13 25 ALA B C 1
ATOM 2193 O O . ALA B 1 25 ? 27.184 59.413 86.284 1.00 13.25 25 ALA B O 1
ATOM 2195 N N . PRO B 1 26 ? 29.211 59.108 87.199 1.00 12.09 26 PRO B N 1
ATOM 2196 C CA . PRO B 1 26 ? 28.737 59.502 88.539 1.00 11.50 26 PRO B CA 1
ATOM 2197 C C . PRO B 1 26 ? 28.041 60.868 88.573 1.00 11.44 26 PRO B C 1
ATOM 2198 O O . PRO B 1 26 ? 26.978 61.026 89.180 1.00 11.62 26 PRO B O 1
ATOM 2202 N N . VAL B 1 27 ? 28.650 61.846 87.914 1.00 10.84 27 VAL B N 1
ATOM 2203 C CA . VAL B 1 27 ? 28.116 63.200 87.869 1.00 10.19 27 VAL B CA 1
ATOM 2204 C C . VAL B 1 27 ? 26.769 63.287 87.162 1.00 10.23 27 VAL B C 1
ATOM 2205 O O . VAL B 1 27 ? 25.848 63.928 87.658 1.00 10.13 27 VAL B O 1
ATOM 2209 N N . GLN B 1 28 ? 26.654 62.634 86.010 1.00 9.37 28 GLN B N 1
ATOM 2210 C CA . GLN B 1 28 ? 25.411 62.673 85.253 1.00 10.94 28 GLN B CA 1
ATOM 2211 C C . GLN B 1 28 ? 24.289 61.941 85.983 1.00 10.86 28 GLN B C 1
ATOM 2212 O O . GLN B 1 28 ? 23.126 62.332 85.896 1.00 10.25 28 GLN B O 1
ATOM 2218 N N . GLU B 1 29 ? 24.637 60.880 86.701 1.00 11.91 29 GLU B N 1
ATOM 2219 C CA . GLU B 1 29 ? 23.638 60.120 87.446 1.00 13.74 29 GLU B CA 1
ATOM 2220 C C . GLU B 1 29 ? 23.071 60.982 88.575 1.00 12.66 29 GLU B C 1
ATOM 2221 O O . GLU B 1 29 ? 21.880 60.931 88.866 1.00 12.78 29 GLU B O 1
ATOM 2227 N N . TRP B 1 30 ? 23.930 61.778 89.205 1.00 11.53 30 TRP B N 1
ATOM 2228 C CA . TRP B 1 30 ? 23.489 62.648 90.282 1.00 10.35 30 TRP B CA 1
ATOM 2229 C C . TRP B 1 30 ? 22.649 63.800 89.737 1.00 10.66 30 TRP B C 1
ATOM 2230 O O . TRP B 1 30 ? 21.723 64.270 90.398 1.00 10.14 30 TRP B O 1
ATOM 2241 N N . ALA B 1 31 ? 22.969 64.252 88.528 1.00 10.59 31 ALA B N 1
ATOM 2242 C CA . ALA B 1 31 ? 22.203 65.332 87.914 1.00 10.29 31 ALA B CA 1
ATOM 2243 C C . ALA B 1 31 ? 20.769 64.846 87.686 1.00 11.17 31 ALA B C 1
ATOM 2244 O O . ALA B 1 31 ? 19.810 65.537 88.029 1.00 11.82 31 ALA B O 1
ATOM 2246 N N . ARG B 1 32 ? 20.623 63.648 87.125 1.00 11.12 32 ARG B N 1
ATOM 2247 C CA . ARG B 1 32 ? 19.292 63.102 86.863 1.00 12.80 32 ARG B CA 1
ATOM 2248 C C . ARG B 1 32 ? 18.519 62.826 88.158 1.00 12.44 32 ARG B C 1
ATOM 2249 O O . ARG B 1 32 ? 17.333 63.147 88.258 1.00 11.78 32 ARG B O 1
ATOM 2257 N N . ARG B 1 33 ? 19.195 62.237 89.144 1.00 11.16 33 ARG B N 1
ATOM 2258 C CA . ARG B 1 33 ? 18.563 61.916 90.418 1.00 11.34 33 ARG B CA 1
ATOM 2259 C C . ARG B 1 33 ? 18.027 63.154 91.137 1.00 10.96 33 ARG B C 1
ATOM 2260 O O . ARG B 1 33 ? 16.914 63.137 91.657 1.00 9.26 33 ARG B O 1
ATOM 2268 N N . GLN B 1 34 ? 18.818 64.222 91.162 1.00 10.05 34 GLN B N 1
ATOM 2269 C CA . GLN B 1 34 ? 18.409 65.454 91.824 1.00 9.24 34 GLN B CA 1
ATOM 2270 C C . GLN B 1 34 ? 17.221 66.107 91.129 1.00 8.70 34 GLN B C 1
ATOM 2271 O O . GLN B 1 34 ? 16.313 66.611 91.792 1.00 8.06 34 GLN B O 1
ATOM 2277 N N . GLU B 1 35 ? 17.220 66.103 89.801 1.00 9.73 35 GLU B N 1
ATOM 2278 C CA . GLU B 1 35 ? 16.102 66.693 89.076 1.00 12.47 35 GLU B CA 1
ATOM 2279 C C . GLU B 1 35 ? 14.838 65.882 89.351 1.00 11.81 35 GLU B C 1
ATOM 2280 O O . GLU B 1 35 ? 13.764 66.447 89.558 1.00 9.65 35 GLU B O 1
ATOM 2286 N N . GLU B 1 36 ? 14.972 64.560 89.361 1.00 12.12 36 GLU B N 1
ATOM 2287 C CA . GLU B 1 36 ? 13.827 63.692 89.617 1.00 16.15 36 GLU B CA 1
ATOM 2288 C C . GLU B 1 36 ? 13.284 63.920 91.029 1.00 15.64 36 GLU B C 1
ATOM 2289 O O . GLU B 1 36 ? 12.086 63.771 91.267 1.00 15.45 36 GLU B O 1
ATOM 2295 N N . GLY B 1 37 ? 14.169 64.296 91.953 1.00 14.46 37 GLY B N 1
ATOM 2296 C CA . GLY B 1 37 ? 13.756 64.553 93.322 1.00 13.71 37 GLY B CA 1
ATOM 2297 C C . GLY B 1 37 ? 12.986 65.862 93.448 1.00 13.07 37 GLY B C 1
ATOM 2298 O O . GLY B 1 37 ? 12.234 66.066 94.403 1.00 12.59 37 GLY B O 1
ATOM 2299 N N . GLY B 1 38 ? 13.178 66.759 92.486 1.00 12.75 38 GLY B N 1
ATOM 2300 C CA . GLY B 1 38 ? 12.467 68.023 92.519 1.00 12.85 38 GLY B CA 1
ATOM 2301 C C . GLY B 1 38 ? 13.334 69.255 92.366 1.00 13.55 38 GLY B C 1
ATOM 2302 O O . GLY B 1 38 ? 12.824 70.372 92.323 1.00 14.74 38 GLY B O 1
ATOM 2303 N N . ALA B 1 39 ? 14.645 69.071 92.289 1.00 13.21 39 ALA B N 1
ATOM 2304 C CA . ALA B 1 39 ? 15.530 70.218 92.140 1.00 13.26 39 ALA B CA 1
ATOM 2305 C C . ALA B 1 39 ? 15.343 70.856 90.763 1.00 13.14 39 ALA B C 1
ATOM 2306 O O . ALA B 1 39 ? 15.039 70.169 89.787 1.00 12.91 39 ALA B O 1
ATOM 2308 N N . ARG B 1 40 ? 15.509 72.174 90.692 1.00 13.18 40 ARG B N 1
ATOM 2309 C CA . ARG B 1 40 ? 15.376 72.879 89.425 1.00 12.59 40 ARG B CA 1
ATOM 2310 C C . ARG B 1 40 ? 16.653 73.641 89.088 1.00 11.28 40 ARG B C 1
ATOM 2311 O O . ARG B 1 40 ? 16.700 74.432 88.148 1.00 11.55 40 ARG B O 1
ATOM 2319 N N . ALA B 1 41 ? 17.688 73.383 89.877 1.00 9.75 41 ALA B N 1
ATOM 2320 C CA . ALA B 1 41 ? 19.003 73.977 89.677 1.00 8.28 41 ALA B CA 1
ATOM 2321 C C . ALA B 1 41 ? 19.998 73.009 90.311 1.00 8.67 41 ALA B C 1
ATOM 2322 O O . ALA B 1 41 ? 19.654 72.287 91.253 1.00 8.21 41 ALA B O 1
ATOM 2324 N N . LEU B 1 42 ? 21.220 72.988 89.788 1.00 8.88 42 LEU B N 1
ATOM 2325 C CA . LEU B 1 42 ? 22.255 72.094 90.291 1.00 9.40 42 LEU B CA 1
ATOM 2326 C C . LEU B 1 42 ? 23.523 72.837 90.679 1.00 10.78 42 LEU B C 1
ATOM 2327 O O . LEU B 1 42 ? 24.121 73.539 89.862 1.00 11.12 42 LEU B O 1
ATOM 2332 N N . ASP B 1 43 ? 23.937 72.687 91.930 1.00 10.69 43 ASP B N 1
ATOM 2333 C CA . ASP B 1 43 ? 25.151 73.346 92.379 1.00 11.52 43 ASP B CA 1
ATOM 2334 C C . ASP B 1 43 ? 26.321 72.517 91.875 1.00 10.56 43 ASP B C 1
ATOM 2335 O O . ASP B 1 43 ? 26.291 71.288 91.944 1.00 10.96 43 ASP B O 1
ATOM 2340 N N . LEU B 1 44 ? 27.340 73.190 91.351 1.00 9.21 44 LEU B N 1
ATOM 2341 C CA . LEU B 1 44 ? 28.518 72.513 90.833 1.00 7.52 44 LEU B CA 1
ATOM 2342 C C . LEU B 1 44 ? 29.765 73.070 91.509 1.00 8.06 44 LEU B C 1
ATOM 2343 O O . LEU B 1 44 ? 30.138 74.232 91.304 1.00 8.38 44 LEU B O 1
ATOM 2348 N N . ASN B 1 45 ? 30.402 72.226 92.312 1.00 7.82 45 ASN B N 1
ATOM 2349 C CA . ASN B 1 45 ? 31.602 72.591 93.048 1.00 8.17 45 ASN B CA 1
ATOM 2350 C C . ASN B 1 45 ? 32.661 71.536 92.744 1.00 8.21 45 ASN B C 1
ATOM 2351 O O . ASN B 1 45 ? 32.415 70.342 92.922 1.00 10.06 45 ASN B O 1
ATOM 2356 N N . VAL B 1 46 ? 33.837 71.967 92.294 1.00 7.25 46 VAL B N 1
ATOM 2357 C CA . VAL B 1 46 ? 34.886 71.016 91.943 1.00 7.92 46 VAL B CA 1
ATOM 2358 C C . VAL B 1 46 ? 35.617 70.457 93.154 1.00 9.04 46 VAL B C 1
ATOM 2359 O O . VAL B 1 46 ? 36.300 69.441 93.059 1.00 10.34 46 VAL B O 1
ATOM 2363 N N . GLY B 1 47 ? 35.466 71.108 94.299 1.00 9.60 47 GLY B N 1
ATOM 2364 C CA . GLY B 1 47 ? 36.138 70.626 95.491 1.00 11.00 47 GLY B CA 1
ATOM 2365 C C . GLY B 1 47 ? 37.562 71.145 95.541 1.00 12.20 47 GLY B C 1
ATOM 2366 O O . GLY B 1 47 ? 38.081 71.607 94.529 1.00 11.56 47 GLY B O 1
ATOM 2367 N N . PRO B 1 48 ? 38.227 71.070 96.701 1.00 11.86 48 PRO B N 1
ATOM 2368 C CA . PRO B 1 48 ? 39.601 71.560 96.821 1.00 12.97 48 PRO B CA 1
ATOM 2369 C C . PRO B 1 48 ? 40.702 70.598 96.395 1.00 12.28 48 PRO B C 1
ATOM 2370 O O . PRO B 1 48 ? 41.840 71.013 96.187 1.00 11.70 48 PRO B O 1
ATOM 2374 N N . ALA B 1 49 ? 40.372 69.321 96.253 1.00 11.99 49 ALA B N 1
ATOM 2375 C CA . ALA B 1 49 ? 41.381 68.331 95.891 1.00 12.10 49 ALA B CA 1
ATOM 2376 C C . ALA B 1 49 ? 42.024 68.476 94.510 1.00 11.87 49 ALA B C 1
ATOM 2377 O O . ALA B 1 49 ? 43.248 68.469 94.393 1.00 12.42 49 ALA B O 1
ATOM 2379 N N . VAL B 1 50 ? 41.208 68.608 93.470 1.00 11.57 50 VAL B N 1
ATOM 2380 C CA . VAL B 1 50 ? 41.720 68.711 92.107 1.00 12.06 50 VAL B CA 1
ATOM 2381 C C . VAL B 1 50 ? 42.695 69.872 91.887 1.00 13.97 50 VAL B C 1
ATOM 2382 O O . VAL B 1 50 ? 42.475 70.985 92.366 1.00 13.69 50 VAL B O 1
ATOM 2386 N N . GLN B 1 51 ? 43.770 69.614 91.148 1.00 13.80 51 GLN B N 1
ATOM 2387 C CA . GLN B 1 51 ? 44.773 70.644 90.902 1.00 16.14 51 GLN B CA 1
ATOM 2388 C C . GLN B 1 51 ? 44.306 71.744 89.943 1.00 16.71 51 GLN B C 1
ATOM 2389 O O . GLN B 1 51 ? 44.368 72.923 90.280 1.00 16.50 51 GLN B O 1
ATOM 2395 N N . ASP B 1 52 ? 43.843 71.368 88.753 1.00 17.14 52 ASP B N 1
ATOM 2396 C CA . ASP B 1 52 ? 43.366 72.352 87.782 1.00 17.30 52 ASP B CA 1
ATOM 2397 C C . ASP B 1 52 ? 41.869 72.544 88.000 1.00 16.32 52 ASP B C 1
ATOM 2398 O O . ASP B 1 52 ? 41.040 71.814 87.449 1.00 14.57 52 ASP B O 1
ATOM 2403 N N . LYS B 1 53 ? 41.535 73.537 88.815 1.00 15.26 53 LYS B N 1
ATOM 2404 C CA . LYS B 1 53 ? 40.151 73.815 89.157 1.00 15.74 53 LYS B CA 1
ATOM 2405 C C . LYS B 1 53 ? 39.355 74.537 88.078 1.00 14.88 53 LYS B C 1
ATOM 2406 O O . LYS B 1 53 ? 38.129 74.465 88.058 1.00 14.11 53 LYS B O 1
ATOM 2412 N N . VAL B 1 54 ? 40.043 75.223 87.175 1.00 14.16 54 VAL B N 1
ATOM 2413 C CA . VAL B 1 54 ? 39.337 75.925 86.117 1.00 14.01 54 VAL B CA 1
ATOM 2414 C C . VAL B 1 54 ? 38.824 74.923 85.090 1.00 13.24 54 VAL B C 1
ATOM 2415 O O . VAL B 1 54 ? 37.650 74.952 84.723 1.00 12.04 54 VAL B O 1
ATOM 2419 N N . SER B 1 55 ? 39.695 74.023 84.644 1.00 12.84 55 SER B N 1
ATOM 2420 C CA . SER B 1 55 ? 39.286 73.028 83.661 1.00 13.92 55 SER B CA 1
ATOM 2421 C C . SER B 1 55 ? 38.316 72.021 84.273 1.00 13.58 55 SER B C 1
ATOM 2422 O O . SER B 1 55 ? 37.527 71.405 83.563 1.00 14.35 55 SER B O 1
ATOM 2425 N N . ALA B 1 56 ? 38.367 71.862 85.593 1.00 13.40 56 ALA B N 1
ATOM 2426 C CA . ALA B 1 56 ? 37.473 70.929 86.266 1.00 13.25 56 ALA B CA 1
ATOM 2427 C C . ALA B 1 56 ? 36.052 71.482 86.261 1.00 11.90 56 ALA B C 1
ATOM 2428 O O . ALA B 1 56 ? 35.089 70.733 86.118 1.00 12.34 56 ALA B O 1
ATOM 2430 N N . MET B 1 57 ? 35.922 72.797 86.413 1.00 12.81 57 MET B N 1
ATOM 2431 C CA . MET B 1 57 ? 34.605 73.428 86.408 1.00 12.57 57 MET B CA 1
ATOM 2432 C C . MET B 1 57 ? 33.989 73.347 85.020 1.00 12.50 57 MET B C 1
ATOM 2433 O O . MET B 1 57 ? 32.798 73.062 84.876 1.00 13.67 57 MET B O 1
ATOM 2438 N N . GLU B 1 58 ? 34.798 73.605 83.996 1.00 11.85 58 GLU B N 1
ATOM 2439 C CA . GLU B 1 58 ? 34.309 73.550 82.623 1.00 13.45 58 GLU B CA 1
ATOM 2440 C C . GLU B 1 58 ? 33.825 72.143 82.328 1.00 12.65 58 GLU B C 1
ATOM 2441 O O . GLU B 1 58 ? 32.835 71.951 81.631 1.00 12.96 58 GLU B O 1
ATOM 2447 N N . TRP B 1 59 ? 34.548 71.161 82.852 1.00 11.42 59 TRP B N 1
ATOM 2448 C CA . TRP B 1 59 ? 34.207 69.765 82.638 1.00 10.11 59 TRP B CA 1
ATOM 2449 C C . TRP B 1 59 ? 32.885 69.413 83.314 1.00 10.53 59 TRP B C 1
ATOM 2450 O O . TRP B 1 59 ? 32.048 68.735 82.719 1.00 9.69 59 TRP B O 1
ATOM 2461 N N . LEU B 1 60 ? 32.701 69.866 84.555 1.00 10.79 60 LEU B N 1
ATOM 2462 C CA . LEU B 1 60 ? 31.461 69.591 85.278 1.00 11.11 60 LEU B CA 1
ATOM 2463 C C . LEU B 1 60 ? 30.274 70.178 84.524 1.00 11.67 60 LEU B C 1
ATOM 2464 O O . LEU B 1 60 ? 29.222 69.545 84.413 1.00 10.69 60 LEU B O 1
ATOM 2469 N N . VAL B 1 61 ? 30.447 71.392 84.009 1.00 12.39 61 VAL B N 1
ATOM 2470 C CA . VAL B 1 61 ? 29.381 72.052 83.264 1.00 12.39 61 VAL B CA 1
ATOM 2471 C C . VAL B 1 61 ? 29.070 71.284 81.986 1.00 13.49 61 VAL B C 1
ATOM 2472 O O . VAL B 1 61 ? 27.906 71.067 81.650 1.00 12.38 61 VAL B O 1
ATOM 2476 N N . GLU B 1 62 ? 30.110 70.860 81.279 1.00 13.80 62 GLU B N 1
ATOM 2477 C CA . GLU B 1 62 ? 29.906 70.130 80.040 1.00 16.22 62 GLU B CA 1
ATOM 2478 C C . GLU B 1 62 ? 29.195 68.793 80.221 1.00 15.43 62 GLU B C 1
ATOM 2479 O O . GLU B 1 62 ? 28.218 68.522 79.529 1.00 15.76 62 GLU B O 1
ATOM 2485 N N . VAL B 1 63 ? 29.665 67.963 81.149 1.00 14.28 63 VAL B N 1
ATOM 2486 C CA . VAL B 1 63 ? 29.029 66.665 81.360 1.00 14.12 63 VAL B CA 1
ATOM 2487 C C . VAL B 1 63 ? 27.631 66.788 81.964 1.00 13.70 63 VAL B C 1
ATOM 2488 O O . VAL B 1 63 ? 26.762 65.958 81.695 1.00 13.43 63 VAL B O 1
ATOM 2492 N N . THR B 1 64 ? 27.408 67.823 82.769 1.00 12.47 64 THR B N 1
ATOM 2493 C CA . THR B 1 64 ? 26.104 68.002 83.398 1.00 12.58 64 THR B CA 1
ATOM 2494 C C . THR B 1 64 ? 25.011 68.476 82.441 1.00 12.61 64 THR B C 1
ATOM 2495 O O . THR B 1 64 ? 23.937 67.888 82.395 1.00 12.78 64 THR B O 1
ATOM 2499 N N . GLN B 1 65 ? 25.276 69.529 81.676 1.00 12.30 65 GLN B N 1
ATOM 2500 C CA . GLN B 1 65 ? 24.266 70.040 80.756 1.00 14.11 65 GLN B CA 1
ATOM 2501 C C . GLN B 1 65 ? 24.022 69.088 79.595 1.00 15.98 65 GLN B C 1
ATOM 2502 O O . GLN B 1 65 ? 23.101 69.274 78.802 1.00 16.29 65 GLN B O 1
ATOM 2508 N N . GLU B 1 66 ? 24.850 68.058 79.506 1.00 18.11 66 GLU B N 1
ATOM 2509 C CA . GLU B 1 66 ? 24.711 67.068 78.454 1.00 19.64 66 GLU B CA 1
ATOM 2510 C C . GLU B 1 6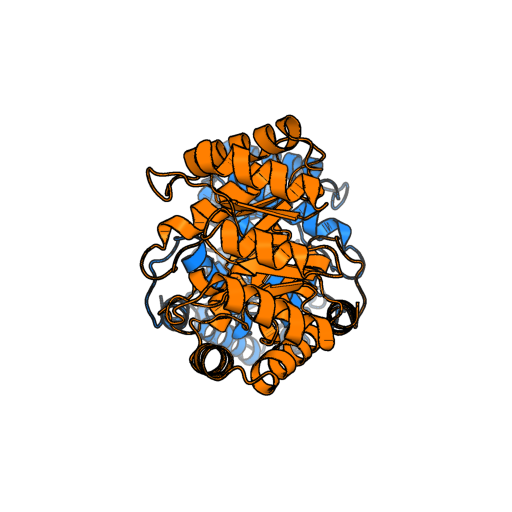6 ? 23.512 66.177 78.760 1.00 18.80 66 GLU B C 1
ATOM 2511 O O . GLU B 1 66 ? 22.940 65.565 77.863 1.00 18.14 66 GLU B O 1
ATOM 2517 N N . VAL B 1 67 ? 23.130 66.114 80.032 1.00 17.83 67 VAL B N 1
ATOM 2518 C CA . VAL B 1 67 ? 21.999 65.289 80.435 1.00 18.01 67 VAL B CA 1
ATOM 2519 C C . VAL B 1 67 ? 20.943 66.094 81.181 1.00 17.78 67 VAL B C 1
ATOM 2520 O O . VAL B 1 67 ? 19.894 65.565 81.540 1.00 17.62 67 VAL B O 1
ATOM 2524 N N . SER B 1 68 ? 21.217 67.375 81.404 1.00 17.36 68 SER B N 1
ATOM 2525 C CA . SER B 1 68 ? 20.283 68.230 82.125 1.00 17.62 68 SER B CA 1
ATOM 2526 C C . SER B 1 68 ? 20.134 69.634 81.549 1.00 17.12 68 SER B C 1
ATOM 2527 O O . SER B 1 68 ? 21.112 70.268 81.146 1.00 16.21 68 SER B O 1
ATOM 2530 N N . ASN B 1 69 ? 18.895 70.112 81.524 1.00 17.09 69 ASN B N 1
ATOM 2531 C CA . ASN B 1 69 ? 18.589 71.447 81.027 1.00 18.57 69 ASN B CA 1
ATOM 2532 C C . ASN B 1 69 ? 18.417 72.392 82.214 1.00 17.41 69 ASN B C 1
ATOM 2533 O O . ASN B 1 69 ? 18.017 73.541 82.053 1.00 16.30 69 ASN B O 1
ATOM 2538 N N . LEU B 1 70 ? 18.726 71.892 83.405 1.00 15.21 70 LEU B N 1
ATOM 2539 C CA . LEU B 1 70 ? 18.606 72.666 84.635 1.00 15.30 70 LEU B CA 1
ATOM 2540 C C . LEU B 1 70 ? 19.608 73.803 84.781 1.00 14.23 70 LEU B C 1
ATOM 2541 O O . LEU B 1 70 ? 20.733 73.733 84.287 1.00 14.30 70 LEU B O 1
ATOM 2546 N N . THR B 1 71 ? 19.187 74.849 85.482 1.00 13.31 71 THR B N 1
ATOM 2547 C CA . THR B 1 71 ? 20.043 75.994 85.732 1.00 11.61 71 THR B CA 1
ATOM 2548 C C . THR B 1 71 ? 21.253 75.463 86.495 1.00 11.67 71 THR B C 1
ATOM 2549 O O . THR B 1 71 ? 21.106 74.680 87.435 1.00 9.61 71 THR B O 1
ATOM 2553 N N . LEU B 1 72 ? 22.446 75.866 86.077 1.00 10.63 72 LEU B N 1
ATOM 2554 C CA . LEU B 1 72 ? 23.660 75.415 86.743 1.00 10.43 72 LEU B CA 1
ATOM 2555 C C . LEU B 1 72 ? 24.149 76.494 87.702 1.00 9.93 72 LEU B C 1
ATOM 2556 O O . LEU B 1 72 ? 24.332 77.646 87.320 1.00 10.03 72 LEU B O 1
ATOM 2561 N N . CYS B 1 73 ? 24.325 76.111 88.960 1.00 10.22 73 CYS B N 1
ATOM 2562 C CA . CYS B 1 73 ? 24.786 77.024 89.996 1.00 10.19 73 CYS B CA 1
ATOM 2563 C C . CYS B 1 73 ? 26.285 76.778 90.206 1.00 10.13 73 CYS B C 1
ATOM 2564 O O . CYS B 1 73 ? 26.687 75.833 90.886 1.00 9.88 73 CYS B O 1
ATOM 2567 N N . LEU B 1 74 ? 27.104 77.629 89.600 1.00 10.76 74 LEU B N 1
ATOM 2568 C CA . LEU B 1 74 ? 28.557 77.503 89.675 1.00 11.02 74 LEU B CA 1
ATOM 2569 C C . LEU B 1 74 ? 29.107 77.959 91.032 1.00 11.80 74 LEU B C 1
ATOM 2570 O O . LEU B 1 74 ? 29.200 79.154 91.325 1.00 10.57 74 LEU B O 1
ATOM 2575 N N . ASP B 1 75 ? 29.481 76.970 91.838 1.00 10.62 75 ASP B N 1
ATOM 2576 C CA . ASP B 1 75 ? 29.986 77.157 93.198 1.00 10.99 75 ASP B CA 1
ATOM 2577 C C . ASP B 1 75 ? 31.518 77.149 93.276 1.00 10.23 75 ASP B C 1
ATOM 2578 O O . ASP B 1 75 ? 32.146 76.089 93.282 1.00 8.60 75 ASP B O 1
ATOM 2583 N N . SER B 1 76 ? 32.114 78.335 93.335 1.00 10.95 76 SER B N 1
ATOM 2584 C CA . SER B 1 76 ? 33.566 78.448 93.424 1.00 13.30 76 SER B CA 1
ATOM 2585 C C . SER B 1 76 ? 34.044 79.828 93.888 1.00 15.88 76 SER B C 1
ATOM 2586 O O . SER B 1 76 ? 33.409 80.845 93.602 1.00 13.60 76 SER B O 1
ATOM 2589 N N . THR B 1 77 ? 35.166 79.849 94.607 1.00 17.86 77 THR B N 1
ATOM 2590 C CA . THR B 1 77 ? 35.754 81.098 95.092 1.00 20.02 77 THR B CA 1
ATOM 2591 C C . THR B 1 77 ? 36.749 81.631 94.059 1.00 20.16 77 THR B C 1
ATOM 2592 O O . THR B 1 77 ? 37.232 82.756 94.173 1.00 20.42 77 THR B O 1
ATOM 2596 N N . ASN B 1 78 ? 37.055 80.810 93.059 1.00 20.05 78 ASN B N 1
ATOM 2597 C CA . ASN B 1 78 ? 37.993 81.183 92.000 1.00 19.58 78 ASN B CA 1
ATOM 2598 C C . ASN B 1 78 ? 37.235 81.863 90.853 1.00 19.18 78 ASN B C 1
ATOM 2599 O O . ASN B 1 78 ? 36.504 81.209 90.102 1.00 18.20 78 ASN B O 1
ATOM 2604 N N . ILE B 1 79 ? 37.415 83.174 90.714 1.00 18.08 79 ILE B N 1
ATOM 2605 C CA . ILE B 1 79 ? 36.724 83.920 89.669 1.00 16.55 79 ILE B CA 1
ATOM 2606 C C . ILE B 1 79 ? 37.003 83.377 88.265 1.00 15.59 79 ILE B C 1
ATOM 2607 O O . ILE B 1 79 ? 36.105 83.344 87.422 1.00 15.83 79 ILE B O 1
ATOM 2612 N N . LYS B 1 80 ? 38.241 82.962 88.006 1.00 15.38 80 LYS B N 1
ATOM 2613 C CA . LYS B 1 80 ? 38.584 82.422 86.694 1.00 16.18 80 LYS B CA 1
ATOM 2614 C C . LYS B 1 80 ? 37.778 81.155 86.425 1.00 14.57 80 LYS B C 1
ATOM 2615 O O . LYS B 1 80 ? 37.294 80.938 85.311 1.00 14.96 80 LYS B O 1
ATOM 2621 N N . ALA B 1 81 ? 37.627 80.320 87.449 1.00 14.45 81 ALA B N 1
ATOM 2622 C CA . ALA B 1 81 ? 36.859 79.089 87.301 1.00 15.10 81 ALA B CA 1
ATOM 2623 C C . ALA B 1 81 ? 35.409 79.435 86.965 1.00 14.63 81 ALA B C 1
ATOM 2624 O O . ALA B 1 81 ? 34.792 78.790 86.117 1.00 15.63 81 ALA B O 1
ATOM 2626 N N . ILE B 1 82 ? 34.874 80.462 87.622 1.00 14.90 82 ILE B N 1
ATOM 2627 C CA . ILE B 1 82 ? 33.498 80.891 87.377 1.00 14.69 82 ILE B CA 1
ATOM 2628 C C . ILE B 1 82 ? 33.328 81.384 85.942 1.00 14.57 82 ILE B C 1
ATOM 2629 O O . ILE B 1 82 ? 32.370 81.024 85.263 1.00 15.23 82 ILE B O 1
ATOM 2634 N N . GLU B 1 83 ? 34.255 82.222 85.492 1.00 14.08 83 GLU B N 1
ATOM 2635 C CA . GLU B 1 83 ? 34.205 82.764 84.139 1.00 17.28 83 GLU B CA 1
ATOM 2636 C C . GLU B 1 83 ? 34.283 81.665 83.080 1.00 15.25 83 GLU B C 1
ATOM 2637 O O . GLU B 1 83 ? 33.530 81.684 82.112 1.00 15.75 83 GLU B O 1
ATOM 2643 N N . ALA B 1 84 ? 35.193 80.712 83.258 1.00 14.49 84 ALA B N 1
ATOM 2644 C CA . ALA B 1 84 ? 35.331 79.622 82.299 1.00 14.07 84 ALA B CA 1
ATOM 2645 C C . ALA B 1 84 ? 34.046 78.795 82.288 1.00 14.07 84 ALA B C 1
ATOM 2646 O O . ALA B 1 84 ? 33.609 78.312 81.239 1.00 12.49 84 ALA B O 1
ATOM 2648 N N . GLY B 1 85 ? 33.442 78.646 83.465 1.00 13.08 85 GLY B N 1
ATOM 2649 C CA . GLY B 1 85 ? 32.211 77.887 83.581 1.00 13.11 85 GLY B CA 1
ATOM 2650 C C . GLY B 1 85 ? 31.043 78.530 82.852 1.00 11.91 85 GLY B C 1
ATOM 2651 O O . GLY B 1 85 ? 30.350 77.863 82.079 1.00 10.15 85 GLY B O 1
ATOM 2652 N N . LEU B 1 86 ? 30.823 79.819 83.102 1.00 11.59 86 LEU B N 1
ATOM 2653 C CA . LEU B 1 86 ? 29.740 80.565 82.468 1.00 12.55 86 LEU B CA 1
ATOM 2654 C C . LEU B 1 86 ? 29.858 80.501 80.946 1.00 14.98 86 LEU B C 1
ATOM 2655 O O . LEU B 1 86 ? 28.857 80.400 80.232 1.00 14.17 86 LEU B O 1
ATOM 2660 N N . LYS B 1 87 ? 31.090 80.558 80.455 1.00 16.11 87 LYS B N 1
ATOM 2661 C CA . LYS B 1 87 ? 31.342 80.519 79.024 1.00 17.74 87 LYS B CA 1
ATOM 2662 C C . LYS B 1 87 ? 30.930 79.174 78.425 1.00 17.91 87 LYS B C 1
ATOM 2663 O O . LYS B 1 87 ? 30.588 79.088 77.245 1.00 17.59 87 LYS B O 1
ATOM 2669 N N . LYS B 1 88 ? 30.952 78.126 79.243 1.00 17.37 88 LYS B N 1
ATOM 2670 C CA . LYS B 1 88 ? 30.570 76.796 78.774 1.00 18.77 88 LYS B CA 1
ATOM 2671 C C . LYS B 1 88 ? 29.061 76.554 78.868 1.00 18.43 88 LYS B C 1
ATOM 2672 O O . LYS B 1 88 ? 28.518 75.717 78.146 1.00 18.35 88 LYS B O 1
ATOM 2678 N N . CYS B 1 89 ? 28.391 77.281 79.759 1.00 18.11 89 CYS B N 1
ATOM 2679 C CA . CYS B 1 89 ? 26.952 77.115 79.960 1.00 18.98 89 CYS B CA 1
ATOM 2680 C C . CYS B 1 89 ? 26.102 77.447 78.744 1.00 18.96 89 CYS B C 1
ATOM 2681 O O . CYS B 1 89 ? 26.225 78.526 78.170 1.00 19.82 89 CYS B O 1
ATOM 2684 N N . LYS B 1 90 ? 25.235 76.516 78.355 1.00 19.22 90 LYS B N 1
ATOM 2685 C CA . LYS B 1 90 ? 24.350 76.745 77.222 1.00 21.51 90 LYS B CA 1
ATOM 2686 C C . LYS B 1 90 ? 23.048 77.347 77.736 1.00 21.95 90 LYS B C 1
ATOM 2687 O O . LYS B 1 90 ? 22.330 78.013 76.993 1.00 22.30 90 LYS B O 1
ATOM 2693 N N . ASN B 1 91 ? 22.749 77.110 79.010 1.00 21.85 91 ASN B N 1
ATOM 2694 C CA . ASN B 1 91 ? 21.541 77.654 79.621 1.00 23.09 91 ASN B CA 1
ATOM 2695 C C . ASN B 1 91 ? 21.918 78.721 80.644 1.00 22.83 91 ASN B C 1
ATOM 2696 O O . ASN B 1 91 ? 23.070 78.795 81.072 1.00 21.80 91 ASN B O 1
ATOM 2701 N N . ARG B 1 92 ? 20.951 79.548 81.032 1.00 23.61 92 ARG B N 1
ATOM 2702 C CA . ARG B 1 92 ? 21.211 80.598 82.009 1.00 23.46 92 ARG B CA 1
ATOM 2703 C C . ARG B 1 92 ? 21.792 79.946 83.253 1.00 20.99 92 ARG B C 1
ATOM 2704 O O . ARG B 1 92 ? 21.373 78.853 83.640 1.00 19.59 92 ARG B O 1
ATOM 2712 N N . ALA B 1 93 ? 22.757 80.615 83.874 1.00 18.13 93 ALA B N 1
ATOM 2713 C CA . ALA B 1 93 ? 23.409 80.074 85.059 1.00 16.13 93 ALA B CA 1
ATOM 2714 C C . ALA B 1 93 ? 23.235 80.919 86.319 1.00 15.18 93 ALA B C 1
ATOM 2715 O O . ALA B 1 93 ? 22.570 81.958 86.316 1.00 13.21 93 ALA B O 1
ATOM 2717 N N . MET B 1 94 ? 23.849 80.447 87.397 1.00 15.20 94 MET B N 1
ATOM 2718 C CA . MET B 1 94 ? 23.806 81.117 88.683 1.00 13.26 94 MET B CA 1
ATOM 2719 C C . MET B 1 94 ? 25.236 81.119 89.214 1.00 11.58 94 MET B C 1
ATOM 2720 O O . MET B 1 94 ? 25.949 80.122 89.087 1.00 9.39 94 MET B O 1
ATOM 2725 N N . ILE B 1 95 ? 25.664 82.241 89.785 1.00 9.95 95 ILE B N 1
ATOM 2726 C CA . ILE B 1 95 ? 27.020 82.352 90.316 1.00 8.64 95 ILE B CA 1
ATOM 2727 C C . ILE B 1 95 ? 27.027 82.266 91.831 1.00 9.55 95 ILE B C 1
ATOM 2728 O O . ILE B 1 95 ? 26.361 83.046 92.515 1.00 8.47 95 ILE B O 1
ATOM 2733 N N . ASN B 1 96 ? 27.786 81.311 92.352 1.00 9.19 96 ASN B N 1
ATOM 2734 C CA . ASN B 1 96 ? 27.887 81.114 93.788 1.00 9.36 96 ASN B CA 1
ATOM 2735 C C . ASN B 1 96 ? 29.368 81.086 94.167 1.00 9.81 96 ASN B C 1
ATOM 2736 O O . ASN B 1 96 ? 30.021 80.054 94.039 1.00 12.51 96 ASN B O 1
ATOM 2741 N N . SER B 1 97 ? 29.901 82.206 94.655 1.00 9.72 97 SER B N 1
ATOM 2742 C CA . SER B 1 97 ? 29.140 83.436 94.877 1.00 9.74 97 SER B CA 1
ATOM 2743 C C . SER B 1 97 ? 30.074 84.630 95.076 1.00 10.52 97 SER B C 1
ATOM 2744 O O . SER B 1 97 ? 31.289 84.530 94.894 1.00 8.90 97 SER B O 1
ATOM 2747 N N . THR B 1 98 ? 29.482 85.758 95.464 1.00 10.30 98 THR B N 1
ATOM 2748 C CA . THR B 1 98 ? 30.236 86.969 95.777 1.00 10.89 98 THR B CA 1
ATOM 2749 C C . THR B 1 98 ? 29.920 87.280 97.239 1.00 10.86 98 THR B C 1
ATOM 2750 O O . THR B 1 98 ? 28.916 86.800 97.771 1.00 10.34 98 THR B O 1
ATOM 2754 N N . ASN B 1 99 ? 30.784 88.048 97.897 1.00 11.11 99 ASN B N 1
ATOM 2755 C CA . ASN B 1 99 ? 30.514 88.441 99.273 1.00 12.16 99 ASN B CA 1
ATOM 2756 C C . ASN B 1 99 ? 30.378 89.968 99.294 1.00 12.93 99 ASN B C 1
ATOM 2757 O O . ASN B 1 99 ? 30.284 90.596 98.237 1.00 13.01 99 ASN B O 1
ATOM 2762 N N . ALA B 1 100 ? 30.359 90.566 100.478 1.00 12.93 100 ALA B N 1
ATOM 2763 C CA . ALA B 1 100 ? 30.206 92.011 100.577 1.00 14.51 100 ALA B CA 1
ATOM 2764 C C . ALA B 1 100 ? 31.491 92.799 100.332 1.00 14.63 100 ALA B C 1
ATOM 2765 O O . ALA B 1 100 ? 31.463 94.026 100.315 1.00 16.02 100 ALA B O 1
ATOM 2767 N N . GLU B 1 101 ? 32.611 92.109 100.152 1.00 14.94 101 GLU B N 1
ATOM 2768 C CA . GLU B 1 101 ? 33.874 92.797 99.883 1.00 17.00 101 GLU B CA 1
ATOM 2769 C C . GLU B 1 101 ? 33.724 93.532 98.551 1.00 16.12 101 GLU B C 1
ATOM 2770 O O . GLU B 1 101 ? 33.361 92.929 97.543 1.00 16.17 101 GLU B O 1
ATOM 2776 N N . ARG B 1 102 ? 34.005 94.830 98.548 1.00 16.22 102 ARG B N 1
ATOM 2777 C CA . ARG B 1 102 ? 33.870 95.640 97.340 1.00 16.78 102 ARG B CA 1
ATOM 2778 C C . ARG B 1 102 ? 34.672 95.090 96.164 1.00 16.61 102 ARG B C 1
ATOM 2779 O O . ARG B 1 102 ? 34.189 95.057 95.031 1.00 15.13 102 ARG B O 1
ATOM 2787 N N . GLU B 1 103 ? 35.895 94.652 96.437 1.00 18.39 103 GLU B N 1
ATOM 2788 C CA . GLU B 1 103 ? 36.759 94.102 95.397 1.00 19.78 103 GLU B CA 1
ATOM 2789 C C . GLU B 1 103 ? 36.063 92.938 94.690 1.00 19.25 103 GLU B C 1
ATOM 2790 O O . GLU B 1 103 ? 36.165 92.785 93.471 1.00 18.00 103 GLU B O 1
ATOM 2796 N N . LYS B 1 104 ? 35.352 92.123 95.465 1.00 18.83 104 LYS B N 1
ATOM 2797 C CA . LYS B 1 104 ? 34.617 90.984 94.921 1.00 19.33 104 LYS B CA 1
ATOM 2798 C C . LYS B 1 104 ? 33.376 91.475 94.178 1.00 16.97 104 LYS B C 1
ATOM 2799 O O . LYS B 1 104 ? 33.067 91.000 93.089 1.00 16.74 104 LYS B O 1
ATOM 2805 N N . VAL B 1 105 ? 32.675 92.428 94.783 1.00 15.61 105 VAL B N 1
ATOM 2806 C CA . VAL B 1 105 ? 31.457 92.998 94.213 1.00 14.75 105 VAL B CA 1
ATOM 2807 C C . VAL B 1 105 ? 31.628 93.579 92.808 1.00 15.66 105 VAL B C 1
ATOM 2808 O O . VAL B 1 105 ? 30.862 93.246 91.908 1.00 14.46 105 VAL B O 1
ATOM 2812 N N . GLU B 1 106 ? 32.624 94.442 92.619 1.00 17.43 106 GLU B N 1
ATOM 2813 C CA . GLU B 1 106 ? 32.834 95.070 91.318 1.00 19.37 106 GLU B CA 1
ATOM 2814 C C . GLU B 1 106 ? 33.326 94.151 90.208 1.00 19.21 106 GLU B C 1
ATOM 2815 O O . GLU B 1 106 ? 33.421 94.558 89.050 1.00 17.90 106 GLU B O 1
ATOM 2821 N N . LYS B 1 107 ? 33.640 92.909 90.553 1.00 19.59 107 LYS B N 1
ATOM 2822 C CA . LYS B 1 107 ? 34.075 91.955 89.546 1.00 18.86 107 LYS B CA 1
ATOM 2823 C C . LYS B 1 107 ? 32.934 90.981 89.260 1.00 17.57 107 LYS B C 1
ATOM 2824 O O . LYS B 1 107 ? 32.594 90.733 88.107 1.00 16.70 107 LYS B O 1
ATOM 2830 N N . LEU B 1 108 ? 32.316 90.469 90.320 1.00 15.75 108 LEU B N 1
ATOM 2831 C CA . LEU B 1 108 ? 31.242 89.498 90.177 1.00 14.65 108 LEU B CA 1
ATOM 2832 C C . LEU B 1 108 ? 29.888 90.027 89.707 1.00 13.93 108 LEU B C 1
ATOM 2833 O O . LEU B 1 108 ? 29.223 89.375 88.896 1.00 14.03 108 LEU B O 1
ATOM 2838 N N . PHE B 1 109 ? 29.468 91.194 90.187 1.00 13.00 109 PHE B N 1
ATOM 2839 C CA . PHE B 1 109 ? 28.190 91.735 89.738 1.00 11.61 109 PHE B CA 1
ATOM 2840 C C . PHE B 1 109 ? 28.199 92.019 88.233 1.00 11.94 109 PHE B C 1
ATOM 2841 O O . PHE B 1 109 ? 27.238 91.705 87.527 1.00 11.31 109 PHE B O 1
ATOM 2849 N N . PRO B 1 110 ? 29.276 92.635 87.724 1.00 12.46 110 PRO B N 1
ATOM 2850 C CA . PRO B 1 110 ? 29.330 92.919 86.286 1.00 14.03 110 PRO B CA 1
ATOM 2851 C C . PRO B 1 110 ? 29.417 91.621 85.478 1.00 14.11 110 PRO B C 1
ATOM 2852 O O . PRO B 1 110 ? 28.948 91.550 84.344 1.00 14.25 110 PRO B O 1
ATOM 2856 N N . LEU B 1 111 ? 30.024 90.599 86.074 1.00 14.57 111 LEU B N 1
ATOM 2857 C CA . LEU B 1 111 ? 30.152 89.309 85.416 1.00 14.75 111 LEU B CA 1
ATOM 2858 C C . LEU B 1 111 ? 28.768 88.677 85.280 1.00 13.67 111 LEU B C 1
ATOM 2859 O O . LEU B 1 111 ? 28.412 88.167 84.220 1.00 13.38 111 LEU B O 1
ATOM 2864 N N . ALA B 1 112 ? 27.987 88.725 86.356 1.00 14.30 112 ALA B N 1
ATOM 2865 C CA . ALA B 1 112 ? 26.644 88.156 86.346 1.00 15.41 112 ALA B CA 1
ATOM 2866 C C . ALA B 1 112 ? 25.770 88.875 85.330 1.00 16.31 112 ALA B C 1
ATOM 2867 O O . ALA B 1 112 ? 24.977 88.250 84.617 1.00 15.55 112 ALA B O 1
ATOM 2869 N N . VAL B 1 113 ? 25.923 90.193 85.262 1.00 17.68 113 VAL B N 1
ATOM 2870 C CA . VAL B 1 113 ? 25.140 90.999 84.335 1.00 18.57 113 VAL B CA 1
ATOM 2871 C C . VAL B 1 113 ? 25.514 90.715 82.881 1.00 19.23 113 VAL B C 1
ATOM 2872 O O . VAL B 1 113 ? 24.642 90.613 82.021 1.00 20.03 113 VAL B O 1
ATOM 2876 N N . GLU B 1 114 ? 26.808 90.577 82.611 1.00 21.19 114 GLU B N 1
ATOM 2877 C CA . GLU B 1 114 ? 27.285 90.300 81.255 1.00 22.31 114 GLU B CA 1
ATOM 2878 C C . GLU B 1 114 ? 26.688 89.008 80.716 1.00 20.96 114 GLU B C 1
ATOM 2879 O O . GLU B 1 114 ? 26.305 88.929 79.551 1.00 20.80 114 GLU B O 1
ATOM 2885 N N . HIS B 1 115 ? 26.611 88.000 81.578 1.00 18.83 115 HIS B N 1
ATOM 2886 C CA . HIS B 1 115 ? 26.099 86.691 81.198 1.00 17.00 115 HIS B CA 1
ATOM 2887 C C . HIS B 1 115 ? 24.614 86.488 81.453 1.00 15.52 115 HIS B C 1
ATOM 2888 O O . HIS B 1 115 ? 24.086 85.418 81.167 1.00 16.48 115 HIS B O 1
ATOM 2895 N N . GLY B 1 116 ? 23.944 87.514 81.972 1.00 14.43 116 GLY B N 1
ATOM 2896 C CA . GLY B 1 116 ? 22.529 87.386 82.267 1.00 13.81 116 GLY B CA 1
ATOM 2897 C C . GLY B 1 116 ? 22.312 86.257 83.259 1.00 13.42 116 GLY B C 1
ATOM 2898 O O . GLY B 1 116 ? 21.344 85.501 83.161 1.00 13.20 116 GLY B O 1
ATOM 2899 N N . ALA B 1 117 ? 23.218 86.142 84.224 1.00 12.29 117 ALA B N 1
ATOM 2900 C CA . ALA B 1 117 ? 23.135 85.086 85.221 1.00 11.79 117 ALA B CA 1
ATOM 2901 C C . ALA B 1 117 ? 22.643 85.581 86.567 1.00 11.37 117 ALA B C 1
ATOM 2902 O O . ALA B 1 117 ? 22.666 86.777 86.846 1.00 12.39 117 ALA B O 1
ATOM 2904 N N . ALA B 1 118 ? 22.193 84.650 87.401 1.00 11.45 118 ALA B N 1
ATOM 2905 C CA . ALA B 1 118 ? 21.744 84.987 88.743 1.00 10.47 118 ALA B CA 1
ATOM 2906 C C . ALA B 1 118 ? 23.014 85.070 89.584 1.00 9.72 118 ALA B C 1
ATOM 2907 O O . ALA B 1 118 ? 24.055 84.535 89.198 1.00 8.49 118 ALA B O 1
ATOM 2909 N N . LEU B 1 119 ? 22.931 85.737 90.726 1.00 9.69 119 LEU B N 1
ATOM 2910 C CA . LEU B 1 119 ? 24.091 85.888 91.590 1.00 10.26 119 LEU B CA 1
ATOM 2911 C C . LEU B 1 119 ? 23.760 85.699 93.057 1.00 9.77 119 LEU B C 1
ATOM 2912 O O . LEU B 1 119 ? 22.821 86.296 93.573 1.00 10.55 119 LEU B O 1
ATOM 2917 N N . ILE B 1 120 ? 24.540 84.861 93.729 1.00 10.60 120 ILE B N 1
ATOM 2918 C CA . ILE B 1 120 ? 24.339 84.626 95.150 1.00 9.62 120 ILE B CA 1
ATOM 2919 C C . ILE B 1 120 ? 25.279 85.560 95.899 1.00 9.64 120 ILE B C 1
ATOM 2920 O O . ILE B 1 120 ? 26.449 85.671 95.548 1.00 10.13 120 ILE B O 1
ATOM 2925 N N . GLY B 1 121 ? 24.759 86.241 96.917 1.00 9.68 121 GLY B N 1
ATOM 2926 C CA . GLY B 1 121 ? 25.573 87.160 97.693 1.00 9.26 121 GLY B CA 1
ATOM 2927 C C . GLY B 1 121 ? 25.578 86.809 99.168 1.00 9.41 121 GLY B C 1
ATOM 2928 O O . GLY B 1 121 ? 24.526 86.789 99.812 1.00 9.04 121 GLY B O 1
ATOM 2929 N N . LEU B 1 122 ? 26.766 86.538 99.702 1.00 9.08 122 LEU B N 1
ATOM 2930 C CA . LEU B 1 122 ? 26.923 86.168 101.108 1.00 8.66 122 LEU B CA 1
ATOM 2931 C C . LEU B 1 122 ? 26.978 87.412 101.978 1.00 8.97 122 LEU B C 1
ATOM 2932 O O . LEU B 1 122 ? 27.674 88.370 101.646 1.00 8.76 122 LEU B O 1
ATOM 2937 N N . THR B 1 123 ? 26.250 87.407 103.092 1.00 9.64 123 THR B N 1
ATOM 2938 C CA . THR B 1 123 ? 26.267 88.563 103.984 1.00 10.68 123 THR B CA 1
ATOM 2939 C C . THR B 1 123 ? 27.513 88.513 104.851 1.00 11.06 123 THR B C 1
ATOM 2940 O O . THR B 1 123 ? 27.443 88.227 106.041 1.00 13.02 123 THR B O 1
ATOM 2944 N N . MET B 1 124 ? 28.656 88.781 104.235 1.00 11.24 124 MET B N 1
ATOM 2945 C CA . MET B 1 124 ? 29.926 88.778 104.944 1.00 12.84 124 MET B CA 1
ATOM 2946 C C . MET B 1 124 ? 30.966 89.470 104.082 1.00 13.69 124 MET B C 1
ATOM 2947 O O . MET B 1 124 ? 30.741 89.696 102.895 1.00 12.22 124 MET B O 1
ATOM 2952 N N . ASN B 1 125 ? 32.093 89.826 104.690 1.00 15.15 125 ASN B N 1
ATOM 2953 C CA . ASN B 1 125 ? 33.199 90.434 103.959 1.00 16.81 125 ASN B CA 1
ATOM 2954 C C . ASN B 1 125 ? 34.485 89.923 104.597 1.00 18.55 125 ASN B C 1
ATOM 2955 O O . ASN B 1 125 ? 34.460 88.911 105.296 1.00 18.97 125 ASN B O 1
ATOM 2960 N N . LYS B 1 126 ? 35.600 90.613 104.387 1.00 19.80 126 LYS B N 1
ATOM 2961 C CA . LYS B 1 126 ? 36.864 90.133 104.938 1.00 20.74 126 LYS B CA 1
ATOM 2962 C C . LYS B 1 126 ? 36.968 90.105 106.460 1.00 20.47 126 LYS B C 1
ATOM 2963 O O . LYS B 1 126 ? 37.892 89.497 106.991 1.00 21.83 126 LYS B O 1
ATOM 2969 N N . THR B 1 127 ? 36.043 90.747 107.172 1.00 18.59 127 THR B N 1
ATOM 2970 C CA . THR B 1 127 ? 36.116 90.717 108.631 1.00 17.04 127 THR B CA 1
ATOM 2971 C C . THR B 1 127 ? 35.449 89.464 109.191 1.00 16.05 127 THR B C 1
ATOM 2972 O O . THR B 1 127 ? 35.482 89.223 110.395 1.00 17.53 127 THR B O 1
ATOM 2976 N N . GLY B 1 128 ? 34.840 88.669 108.316 1.00 14.59 128 GLY B N 1
ATOM 2977 C CA . GLY B 1 128 ? 34.218 87.434 108.763 1.00 14.27 128 GLY B CA 1
ATOM 2978 C C . GLY B 1 128 ? 32.713 87.336 108.633 1.00 13.63 128 GLY B C 1
ATOM 2979 O O . GLY B 1 128 ? 32.068 88.175 107.996 1.00 13.26 128 GLY B O 1
ATOM 2980 N N . ILE B 1 129 ? 32.152 86.289 109.230 1.00 13.14 129 ILE B N 1
ATOM 2981 C CA . ILE B 1 129 ? 30.709 86.078 109.211 1.00 12.31 129 ILE B CA 1
ATOM 2982 C C . ILE B 1 129 ? 30.164 86.715 110.477 1.00 12.21 129 ILE B C 1
ATOM 2983 O O . ILE B 1 129 ? 30.475 86.272 111.580 1.00 12.09 129 ILE B O 1
ATOM 2988 N N . PRO B 1 130 ? 29.345 87.767 110.339 1.00 12.36 130 PRO B N 1
ATOM 2989 C CA . PRO B 1 130 ? 28.786 88.429 111.518 1.00 12.44 130 PRO B CA 1
ATOM 2990 C C . PRO B 1 130 ? 27.679 87.594 112.145 1.00 14.47 130 PRO B C 1
ATOM 2991 O O . PRO B 1 130 ? 26.852 87.006 111.437 1.00 14.83 130 PRO B O 1
ATOM 2995 N N . LYS B 1 131 ? 27.664 87.538 113.473 1.00 14.04 131 LYS B N 1
ATOM 2996 C CA . LYS B 1 131 ? 26.642 86.778 114.172 1.00 15.04 131 LYS B CA 1
ATOM 2997 C C . LYS B 1 131 ? 25.333 87.564 114.248 1.00 15.18 131 LYS B C 1
ATOM 2998 O O . LYS B 1 131 ? 24.264 87.034 113.952 1.00 15.41 131 LYS B O 1
ATOM 3004 N N . ASP B 1 132 ? 25.425 88.831 114.638 1.00 15.19 132 ASP B N 1
ATOM 3005 C CA . ASP B 1 132 ? 24.245 89.680 114.779 1.00 15.84 132 ASP B CA 1
ATOM 3006 C C . ASP B 1 132 ? 23.533 89.981 113.461 1.00 14.59 132 ASP B C 1
ATOM 3007 O O . ASP B 1 132 ? 24.158 90.368 112.471 1.00 14.42 132 ASP B O 1
ATOM 3012 N N . SER B 1 133 ? 22.216 89.803 113.466 1.00 13.66 133 SER B N 1
ATOM 3013 C CA . SER B 1 133 ? 21.392 90.046 112.289 1.00 14.00 133 SER B CA 1
ATOM 3014 C C . SER B 1 133 ? 21.529 91.485 111.784 1.00 14.20 133 SER B C 1
ATOM 3015 O O . SER B 1 133 ? 21.389 91.739 110.590 1.00 13.14 133 SER B O 1
ATOM 3018 N N . ASP B 1 134 ? 21.803 92.417 112.695 1.00 15.48 134 ASP B N 1
ATOM 3019 C CA . ASP B 1 134 ? 21.974 93.826 112.335 1.00 15.74 134 ASP B CA 1
ATOM 3020 C C . ASP B 1 134 ? 23.073 93.996 111.292 1.00 14.26 134 ASP B C 1
ATOM 3021 O O . ASP B 1 134 ? 22.901 94.713 110.306 1.00 13.23 134 ASP B O 1
ATOM 3026 N N . THR B 1 135 ? 24.208 93.341 111.524 1.00 13.76 135 THR B N 1
ATOM 3027 C CA . THR B 1 135 ? 25.340 93.427 110.609 1.00 12.64 135 THR B CA 1
ATOM 3028 C C . THR B 1 135 ? 25.126 92.570 109.366 1.00 11.67 135 THR B C 1
ATOM 3029 O O . THR B 1 135 ? 25.565 92.929 108.278 1.00 11.68 135 THR B O 1
ATOM 3033 N N . ARG B 1 136 ? 24.458 91.433 109.529 1.00 11.21 136 ARG B N 1
ATOM 3034 C CA . ARG B 1 136 ? 24.157 90.581 108.385 1.00 10.25 136 ARG B CA 1
ATOM 3035 C C . ARG B 1 136 ? 23.282 91.401 107.433 1.00 10.18 136 ARG B C 1
ATOM 3036 O O . ARG B 1 136 ? 23.513 91.426 106.224 1.00 8.51 136 ARG B O 1
ATOM 3044 N N . LEU B 1 137 ? 22.286 92.082 107.997 1.00 10.29 137 LEU B N 1
ATOM 3045 C CA . LEU B 1 137 ? 21.380 92.900 107.205 1.00 11.02 137 LEU B CA 1
ATOM 3046 C C . LEU B 1 137 ? 22.129 94.055 106.545 1.00 10.71 137 LEU B C 1
ATOM 3047 O O . LEU B 1 137 ? 21.823 94.435 105.416 1.00 10.89 137 LEU B O 1
ATOM 3052 N N . ALA B 1 138 ? 23.110 94.610 107.252 1.00 9.88 138 ALA B N 1
ATOM 3053 C CA . ALA B 1 138 ? 23.903 95.708 106.711 1.00 10.00 138 ALA B CA 1
ATOM 3054 C C . ALA B 1 138 ? 24.603 95.265 105.427 1.00 9.79 138 ALA B C 1
ATOM 3055 O O . ALA B 1 138 ? 24.626 96.000 104.439 1.00 8.39 138 ALA B O 1
ATOM 3057 N N . PHE B 1 139 ? 25.182 94.067 105.439 1.00 8.86 139 PHE B N 1
ATOM 3058 C CA . PHE B 1 139 ? 25.851 93.570 104.242 1.00 9.65 139 PHE B CA 1
ATOM 3059 C C . PHE B 1 139 ? 24.818 93.249 103.165 1.00 7.65 139 PHE B C 1
ATOM 3060 O O . PHE B 1 139 ? 25.067 93.453 101.980 1.00 7.79 139 PHE B O 1
ATOM 3068 N N . ALA B 1 140 ? 23.656 92.754 103.580 1.00 7.52 140 ALA B N 1
ATOM 3069 C CA . ALA B 1 140 ? 22.593 92.441 102.634 1.00 7.65 140 ALA B CA 1
ATOM 3070 C C . ALA B 1 140 ? 22.213 93.713 101.873 1.00 7.89 140 ALA B C 1
ATOM 3071 O O . ALA B 1 140 ? 22.010 93.685 100.661 1.00 7.76 140 ALA B O 1
ATOM 3073 N N . MET B 1 141 ? 22.129 94.830 102.586 1.00 9.03 141 MET B N 1
ATOM 3074 C CA . MET B 1 141 ? 21.782 96.099 101.954 1.00 9.97 141 MET B CA 1
ATOM 3075 C C . MET B 1 141 ? 22.853 96.535 100.947 1.00 11.06 141 MET B C 1
ATOM 3076 O O . MET B 1 141 ? 22.533 97.110 99.904 1.00 10.84 141 MET B O 1
ATOM 3081 N N . GLU B 1 142 ? 24.119 96.256 101.250 1.00 9.21 142 GLU B N 1
ATOM 3082 C CA . GLU B 1 142 ? 25.195 96.613 100.332 1.00 11.28 142 GLU B CA 1
ATOM 3083 C C . GLU B 1 142 ? 25.011 95.841 99.022 1.00 11.01 142 GLU B C 1
ATOM 3084 O O . GLU B 1 142 ? 25.226 96.376 97.929 1.00 10.72 142 GLU B O 1
ATOM 3090 N N . LEU B 1 143 ? 24.606 94.578 99.144 1.00 10.41 143 LEU B N 1
ATOM 3091 C CA . LEU B 1 143 ? 24.386 93.724 97.982 1.00 9.74 143 LEU B CA 1
ATOM 3092 C C . LEU B 1 143 ? 23.215 94.243 97.146 1.00 9.83 143 LEU B C 1
ATOM 3093 O O . LEU B 1 143 ? 23.297 94.294 95.921 1.00 10.33 143 LEU B O 1
ATOM 3098 N N . VAL B 1 144 ? 22.130 94.631 97.812 1.00 9.21 144 VAL B N 1
ATOM 3099 C CA . VAL B 1 144 ? 20.964 95.165 97.120 1.00 9.66 144 VAL B CA 1
ATOM 3100 C C . VAL B 1 144 ? 21.374 96.458 96.400 1.00 11.15 144 VAL B C 1
ATOM 3101 O O . VAL B 1 144 ? 20.950 96.717 95.271 1.00 10.08 144 VAL B O 1
ATOM 3105 N N . ALA B 1 145 ? 22.207 97.263 97.054 1.00 10.86 145 ALA B N 1
ATOM 3106 C CA . ALA B 1 145 ? 22.661 98.517 96.463 1.00 11.47 145 ALA B CA 1
ATOM 3107 C C . ALA B 1 145 ? 23.531 98.249 95.234 1.00 11.39 145 ALA B C 1
ATOM 3108 O O . ALA B 1 145 ? 23.387 98.911 94.202 1.00 11.10 145 ALA B O 1
ATOM 3110 N N . ALA B 1 146 ? 24.429 97.274 95.346 1.00 11.44 146 ALA B N 1
ATOM 3111 C CA . ALA B 1 146 ? 25.313 96.923 94.239 1.00 11.85 146 ALA B CA 1
ATOM 3112 C C . ALA B 1 146 ? 24.537 96.417 93.024 1.00 12.48 146 ALA B C 1
ATOM 3113 O O . ALA B 1 146 ? 24.934 96.655 91.885 1.00 11.63 146 ALA B O 1
ATOM 3115 N N . ALA B 1 147 ? 23.437 95.713 93.271 1.00 13.29 147 ALA B N 1
ATOM 3116 C CA . ALA B 1 147 ? 22.615 95.178 92.189 1.00 14.84 147 ALA B CA 1
ATOM 3117 C C . ALA B 1 147 ? 22.045 96.321 91.349 1.00 16.28 147 ALA B C 1
ATOM 3118 O O . ALA B 1 147 ? 22.001 96.245 90.118 1.00 16.56 147 ALA B O 1
ATOM 3120 N N . ASP B 1 148 ? 21.601 97.375 92.025 1.00 17.69 148 ASP B N 1
ATOM 3121 C CA . ASP B 1 148 ? 21.048 98.543 91.347 1.00 19.39 148 ASP B CA 1
ATOM 3122 C C . ASP B 1 148 ? 22.181 99.276 90.628 1.00 17.20 148 ASP B C 1
ATOM 3123 O O . ASP B 1 148 ? 22.022 99.755 89.508 1.00 15.81 148 ASP B O 1
ATOM 3128 N N . GLU B 1 149 ? 23.331 99.345 91.285 1.00 15.87 149 GLU B N 1
ATOM 3129 C CA . GLU B 1 149 ? 24.493 100.021 90.733 1.00 17.01 149 GLU B CA 1
ATOM 3130 C C . GLU B 1 149 ? 24.991 99.409 89.429 1.00 16.45 149 GLU B C 1
ATOM 3131 O O . GLU B 1 149 ? 25.294 100.129 88.475 1.00 16.22 149 GLU B O 1
ATOM 3137 N N . PHE B 1 150 ? 25.074 98.083 89.387 1.00 15.84 150 PHE B N 1
ATOM 3138 C CA . PHE B 1 150 ? 25.574 97.406 88.199 1.00 16.26 150 PHE B CA 1
ATOM 3139 C C . PHE B 1 150 ? 24.521 96.893 87.227 1.00 15.90 150 PHE B C 1
ATOM 3140 O O . PHE B 1 150 ? 24.859 96.322 86.195 1.00 16.36 150 PHE B O 1
ATOM 3148 N N . GLY B 1 151 ? 23.250 97.104 87.554 1.00 15.75 151 GLY B N 1
ATOM 3149 C CA . GLY B 1 151 ? 22.179 96.688 86.666 1.00 15.56 151 GLY B CA 1
ATOM 3150 C C . GLY B 1 151 ? 21.693 95.251 86.737 1.00 15.35 151 GLY B C 1
ATOM 3151 O O . GLY B 1 151 ? 21.164 94.732 85.753 1.00 14.36 151 GLY B O 1
ATOM 3152 N N . LEU B 1 152 ? 21.862 94.602 87.885 1.00 14.33 152 LEU B N 1
ATOM 3153 C CA . LEU B 1 152 ? 21.404 93.228 88.043 1.00 14.20 152 LEU B CA 1
ATOM 3154 C C . LEU B 1 152 ? 19.954 93.270 88.496 1.00 13.87 152 LEU B C 1
ATOM 3155 O O . LEU B 1 152 ? 19.644 93.846 89.536 1.00 14.65 152 LEU B O 1
ATOM 3160 N N . PRO B 1 153 ? 19.041 92.674 87.717 1.00 15.53 153 PRO B N 1
ATOM 3161 C CA . PRO B 1 153 ? 17.632 92.688 88.124 1.00 16.31 153 PRO B CA 1
ATOM 3162 C C . PRO B 1 153 ? 17.561 92.147 89.547 1.00 18.03 153 PRO B C 1
ATOM 3163 O O . PRO B 1 153 ? 18.199 91.143 89.862 1.00 18.91 153 PRO B O 1
ATOM 3167 N N . MET B 1 154 ? 16.792 92.809 90.401 1.00 17.88 154 MET B N 1
ATOM 3168 C CA . MET B 1 154 ? 16.682 92.399 91.790 1.00 19.35 154 MET B CA 1
ATOM 3169 C C . MET B 1 154 ? 16.282 90.935 91.998 1.00 19.38 154 MET B C 1
ATOM 3170 O O . MET B 1 154 ? 16.761 90.294 92.934 1.00 19.64 154 MET B O 1
ATOM 3175 N N . GLU B 1 155 ? 15.423 90.398 91.136 1.00 18.17 155 GLU B N 1
ATOM 3176 C CA . GLU B 1 155 ? 15.000 89.008 91.295 1.00 18.38 155 GLU B CA 1
ATOM 3177 C C . GLU B 1 155 ? 16.088 88.017 90.902 1.00 16.49 155 GLU B C 1
ATOM 3178 O O . GLU B 1 155 ? 15.909 86.809 91.034 1.00 17.14 155 GLU B O 1
ATOM 3184 N N . ASP B 1 156 ? 17.209 88.530 90.407 1.00 14.50 156 ASP B N 1
ATOM 3185 C CA . ASP B 1 156 ? 18.332 87.685 90.025 1.00 14.64 156 ASP B CA 1
ATOM 3186 C C . ASP B 1 156 ? 19.398 87.700 91.129 1.00 13.89 156 ASP B C 1
ATOM 3187 O O . ASP B 1 156 ? 20.483 87.131 90.977 1.00 13.07 156 ASP B O 1
ATOM 3192 N N . LEU B 1 157 ? 19.070 88.361 92.237 1.00 11.95 157 LEU B N 1
ATOM 3193 C CA . LEU B 1 157 ? 19.967 88.465 93.378 1.00 11.23 157 LEU B CA 1
ATOM 3194 C C . LEU B 1 157 ? 19.459 87.597 94.521 1.00 11.48 157 LEU B C 1
ATOM 3195 O O . LEU B 1 157 ? 18.342 87.781 95.000 1.00 11.24 157 LEU B O 1
ATOM 3200 N N . TYR B 1 158 ? 20.286 86.652 94.949 1.00 10.21 158 TYR B N 1
ATOM 3201 C CA . TYR B 1 158 ? 19.938 85.764 96.047 1.00 10.43 158 TYR B CA 1
ATOM 3202 C C . TYR B 1 158 ? 20.866 86.051 97.225 1.00 10.51 158 TYR B C 1
ATOM 3203 O O . TYR B 1 158 ? 22.065 85.768 97.168 1.00 9.22 158 TYR B O 1
ATOM 3212 N N . ILE B 1 159 ? 20.310 86.616 98.290 1.00 7.95 159 ILE B N 1
ATOM 3213 C CA . ILE B 1 159 ? 21.111 86.938 99.461 1.00 9.30 159 ILE B CA 1
ATOM 3214 C C . ILE B 1 159 ? 21.183 85.746 100.415 1.00 8.61 159 ILE B C 1
ATOM 3215 O O . ILE B 1 159 ? 20.163 85.184 100.810 1.00 7.30 159 ILE B O 1
ATOM 3220 N N . ASP B 1 160 ? 22.406 85.377 100.779 1.00 8.90 160 ASP B N 1
ATOM 3221 C CA . ASP B 1 160 ? 22.649 84.237 101.658 1.00 9.84 160 ASP B CA 1
ATOM 3222 C C . ASP B 1 160 ? 23.158 84.664 103.032 1.00 9.65 160 ASP B C 1
ATOM 3223 O O . ASP B 1 160 ? 24.319 85.037 103.178 1.00 9.48 160 ASP B O 1
ATOM 3228 N N . PRO B 1 161 ? 22.295 84.603 104.058 1.00 10.61 161 PRO B N 1
ATOM 3229 C CA . PRO B 1 161 ? 22.656 84.982 105.428 1.00 11.63 161 PRO B CA 1
ATOM 3230 C C . PRO B 1 161 ? 23.702 84.065 106.065 1.00 12.07 161 PRO B C 1
ATOM 3231 O O . PRO B 1 161 ? 24.167 84.330 107.171 1.00 13.71 161 PRO B O 1
ATOM 3235 N N . LEU B 1 162 ? 24.048 82.981 105.373 1.00 12.26 162 LEU B N 1
ATOM 3236 C CA . LEU B 1 162 ? 25.055 82.033 105.849 1.00 11.84 162 LEU B CA 1
ATOM 3237 C C . LEU B 1 162 ? 24.690 81.313 107.139 1.00 12.21 162 LEU B C 1
ATOM 3238 O O . LEU B 1 162 ? 25.043 81.764 108.226 1.00 13.06 162 LEU B O 1
ATOM 3243 N N . ILE B 1 163 ? 23.999 80.185 107.026 1.00 11.33 163 ILE B N 1
ATOM 3244 C CA . ILE B 1 163 ? 23.618 79.436 108.214 1.00 9.85 163 ILE B CA 1
ATOM 3245 C C . ILE B 1 163 ? 24.761 78.516 108.659 1.00 11.25 163 ILE B C 1
ATOM 3246 O O . ILE B 1 163 ? 25.463 77.937 107.828 1.00 12.02 163 ILE B O 1
ATOM 3251 N N . LEU B 1 164 ? 24.944 78.397 109.973 1.00 10.98 164 LEU B N 1
ATOM 3252 C CA . LEU B 1 164 ? 25.995 77.559 110.548 1.00 11.44 164 LEU B CA 1
ATOM 3253 C C . LEU B 1 164 ? 25.402 76.414 111.389 1.00 10.52 164 LEU B C 1
ATOM 3254 O O . LEU B 1 164 ? 24.230 76.446 111.751 1.00 10.52 164 LEU B O 1
ATOM 3259 N N . PRO B 1 165 ? 26.214 75.391 111.716 1.00 10.55 165 PRO B N 1
ATOM 3260 C CA . PRO B 1 165 ? 25.755 74.240 112.508 1.00 9.39 165 PRO B CA 1
ATOM 3261 C C . PRO B 1 165 ? 25.037 74.598 113.807 1.00 10.70 165 PRO B C 1
ATOM 3262 O O . PRO B 1 165 ? 25.514 75.415 114.593 1.00 8.85 165 PRO B O 1
ATOM 3266 N N . ALA B 1 166 ? 23.896 73.956 114.031 1.00 10.52 166 ALA B N 1
ATOM 3267 C CA . ALA B 1 166 ? 23.083 74.205 115.211 1.00 12.49 166 ALA B CA 1
ATOM 3268 C C . ALA B 1 166 ? 23.659 73.650 116.512 1.00 13.92 166 ALA B C 1
ATOM 3269 O O . ALA B 1 166 ? 23.202 74.006 117.591 1.00 14.53 166 ALA B O 1
ATOM 3271 N N . ASN B 1 167 ? 24.663 72.790 116.429 1.00 14.72 167 ASN B N 1
ATOM 3272 C CA . ASN B 1 167 ? 25.215 72.225 117.653 1.00 15.68 167 ASN B CA 1
ATOM 3273 C C . ASN B 1 167 ? 26.434 72.964 118.191 1.00 15.53 167 ASN B C 1
ATOM 3274 O O . ASN B 1 167 ? 26.809 72.770 119.340 1.00 16.31 167 ASN B O 1
ATOM 3279 N N . VAL B 1 168 ? 27.047 73.815 117.374 1.00 16.00 168 VAL B N 1
ATOM 3280 C CA . VAL B 1 168 ? 28.225 74.561 117.812 1.00 17.40 168 VAL B CA 1
ATOM 3281 C C . VAL B 1 168 ? 28.076 76.073 117.619 1.00 17.76 168 VAL B C 1
ATOM 3282 O O . VAL B 1 168 ? 28.778 76.864 118.247 1.00 18.13 168 VAL B O 1
ATOM 3286 N N . ALA B 1 169 ? 27.151 76.466 116.752 1.00 17.60 169 ALA B N 1
ATOM 3287 C CA . ALA B 1 169 ? 26.894 77.875 116.467 1.00 16.61 169 ALA B CA 1
ATOM 3288 C C . ALA B 1 169 ? 25.389 78.105 116.527 1.00 15.92 169 ALA B C 1
ATOM 3289 O O . ALA B 1 169 ? 24.819 78.824 115.705 1.00 16.70 169 ALA B O 1
ATOM 3291 N N . GLN B 1 170 ? 24.757 77.484 117.516 1.00 14.82 170 GLN B N 1
ATOM 3292 C CA . GLN B 1 170 ? 23.317 77.567 117.707 1.00 13.55 170 GLN B CA 1
ATOM 3293 C C . GLN B 1 170 ? 22.718 78.976 117.736 1.00 13.96 170 GLN B C 1
ATOM 3294 O O . GLN B 1 170 ? 21.609 79.179 117.245 1.00 12.66 170 GLN B O 1
ATOM 3300 N N . ASP B 1 171 ? 23.435 79.945 118.302 1.00 13.73 171 ASP B N 1
ATOM 3301 C CA . ASP B 1 171 ? 22.913 81.310 118.374 1.00 14.65 171 ASP B CA 1
ATOM 3302 C C . ASP B 1 171 ? 22.849 82.029 117.022 1.00 13.39 171 ASP B C 1
ATOM 3303 O O . ASP B 1 171 ? 22.293 83.124 116.919 1.00 13.41 171 ASP B O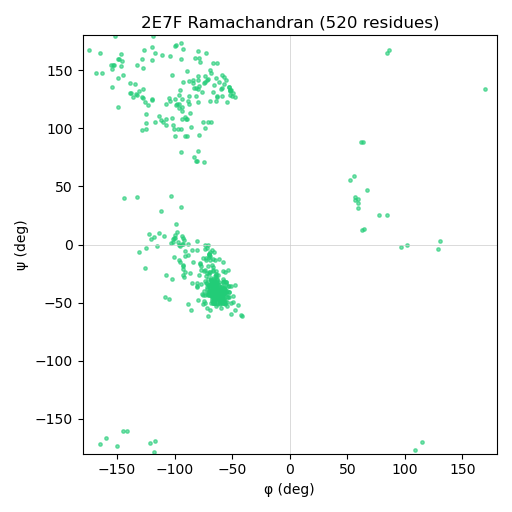 1
ATOM 3308 N N . HIS B 1 172 ? 23.410 81.411 115.989 1.00 12.82 172 HIS B N 1
ATOM 3309 C CA . HIS B 1 172 ? 23.386 81.984 114.644 1.00 11.56 172 HIS B CA 1
ATOM 3310 C C . HIS B 1 172 ? 22.036 81.708 113.985 1.00 11.29 172 HIS B C 1
ATOM 3311 O O . HIS B 1 172 ? 21.517 82.540 113.240 1.00 11.64 172 HIS B O 1
ATOM 3318 N N . ALA B 1 173 ? 21.479 80.531 114.266 1.00 10.40 173 ALA B N 1
ATOM 3319 C CA . ALA B 1 173 ? 20.200 80.114 113.690 1.00 9.80 173 ALA B CA 1
ATOM 3320 C C . ALA B 1 173 ? 19.094 81.170 113.772 1.00 8.28 173 ALA B C 1
ATOM 3321 O O . ALA B 1 173 ? 18.511 81.542 112.751 1.00 8.16 173 ALA B O 1
ATOM 3323 N N . PRO B 1 174 ? 18.778 81.657 114.983 1.00 8.48 174 PRO B N 1
ATOM 3324 C CA . PRO B 1 174 ? 17.722 82.669 115.068 1.00 8.43 174 PRO B CA 1
ATOM 3325 C C . PRO B 1 174 ? 18.088 83.993 114.392 1.00 9.90 174 PRO B C 1
ATOM 3326 O O . PRO B 1 174 ? 17.212 84.695 113.883 1.00 9.21 174 PRO B O 1
ATOM 3330 N N . GLU B 1 175 ? 19.375 84.334 114.384 1.00 10.05 175 GLU B N 1
ATOM 3331 C CA . GLU B 1 175 ? 19.819 85.569 113.738 1.00 10.92 175 GLU B CA 1
ATOM 3332 C C . GLU B 1 175 ? 19.619 85.457 112.225 1.00 9.93 175 GLU B C 1
ATOM 3333 O O . GLU B 1 175 ? 19.371 86.454 111.542 1.00 10.85 175 GLU B O 1
ATOM 3339 N N . VAL B 1 176 ? 19.737 84.240 111.703 1.00 8.76 176 VAL B N 1
ATOM 3340 C CA . VAL B 1 176 ? 19.551 84.008 110.276 1.00 8.45 176 VAL B CA 1
ATOM 3341 C C . VAL B 1 176 ? 18.091 84.220 109.898 1.00 8.56 176 VAL B C 1
ATOM 3342 O O . VAL B 1 176 ? 17.783 84.838 108.879 1.00 8.01 176 VAL B O 1
ATOM 3346 N N . LEU B 1 177 ? 17.195 83.699 110.729 1.00 8.60 177 LEU B N 1
ATOM 3347 C CA . LEU B 1 177 ? 15.770 83.828 110.480 1.00 11.03 177 LEU B CA 1
ATOM 3348 C C . LEU B 1 177 ? 15.359 85.299 110.533 1.00 13.13 177 LEU B C 1
ATOM 3349 O O . LEU B 1 177 ? 14.555 85.756 109.714 1.00 13.33 177 LEU B O 1
ATOM 3354 N N . LYS B 1 178 ? 15.913 86.035 111.494 1.00 12.50 178 LYS B N 1
ATOM 3355 C CA . LYS B 1 178 ? 15.614 87.459 111.641 1.00 13.52 178 LYS B CA 1
ATOM 3356 C C . LYS B 1 178 ? 16.140 88.232 110.434 1.00 13.91 178 LYS B C 1
ATOM 3357 O O . LYS B 1 178 ? 15.493 89.157 109.945 1.00 13.67 178 LYS B O 1
ATOM 3363 N N . THR B 1 179 ? 17.317 87.854 109.949 1.00 12.68 179 THR B N 1
ATOM 3364 C CA . THR B 1 179 ? 17.892 88.526 108.793 1.00 13.01 179 THR B CA 1
ATOM 3365 C C . THR B 1 179 ? 16.979 88.323 107.587 1.00 13.06 179 THR B C 1
ATOM 3366 O O . THR B 1 179 ? 16.604 89.280 106.912 1.00 12.85 179 THR B O 1
ATOM 3370 N N . LEU B 1 180 ? 16.622 87.070 107.323 1.00 13.37 180 LEU B N 1
ATOM 3371 C CA . LEU B 1 180 ? 15.743 86.751 106.206 1.00 12.28 180 LEU B CA 1
ATOM 3372 C C . LEU B 1 180 ? 14.474 87.595 106.284 1.00 13.26 180 LEU B C 1
ATOM 3373 O O . LEU B 1 180 ? 14.034 88.158 105.281 1.00 11.25 180 LEU B O 1
ATOM 3378 N N . GLN B 1 181 ? 13.901 87.688 107.482 1.00 13.65 181 GLN B N 1
ATOM 3379 C CA . GLN B 1 181 ? 12.679 88.456 107.688 1.00 16.06 181 GLN B CA 1
ATOM 3380 C C . GLN B 1 181 ? 12.847 89.937 107.365 1.00 16.59 181 GLN B C 1
ATOM 3381 O O . GLN B 1 181 ? 11.982 90.540 106.731 1.00 16.41 181 GLN B O 1
ATOM 3387 N N . GLN B 1 182 ? 13.962 90.522 107.791 1.00 16.54 182 GLN B N 1
ATOM 3388 C CA . GLN B 1 182 ? 14.211 91.932 107.536 1.00 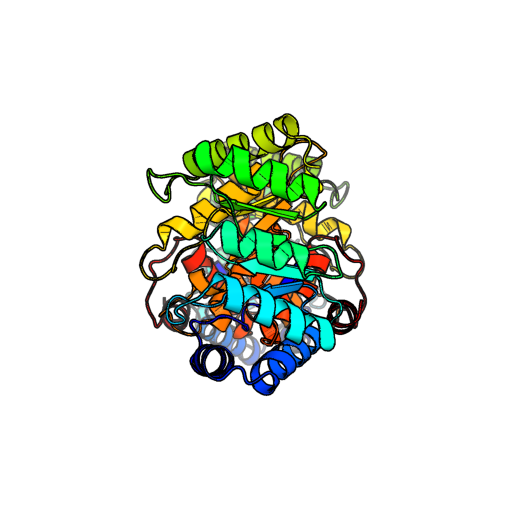17.09 182 GLN B CA 1
ATOM 3389 C C . GLN B 1 182 ? 14.583 92.182 106.077 1.00 17.87 182 GLN B C 1
ATOM 3390 O O . GLN B 1 182 ? 14.270 93.238 105.525 1.00 18.24 182 GLN B O 1
ATOM 3396 N N . ILE B 1 183 ? 15.241 91.210 105.451 1.00 17.73 183 ILE B N 1
ATOM 3397 C CA . ILE B 1 183 ? 15.619 91.345 104.052 1.00 19.80 183 ILE B CA 1
ATOM 3398 C C . ILE B 1 183 ? 14.361 91.513 103.206 1.00 23.00 183 ILE B C 1
ATOM 3399 O O . ILE B 1 183 ? 14.335 92.309 102.270 1.00 23.33 183 ILE B O 1
ATOM 3404 N N . LYS B 1 184 ? 13.315 90.771 103.547 1.00 26.89 184 LYS B N 1
ATOM 3405 C CA . LYS B 1 184 ? 12.055 90.842 102.817 1.00 32.51 184 LYS B CA 1
ATOM 3406 C C . LYS B 1 184 ? 11.308 92.153 103.026 1.00 36.06 184 LYS B C 1
ATOM 3407 O O . LYS B 1 184 ? 10.321 92.423 102.344 1.00 37.74 184 LYS B O 1
ATOM 3413 N N . MET B 1 185 ? 11.773 92.972 103.961 1.00 39.78 185 MET B N 1
ATOM 3414 C CA . MET B 1 185 ? 11.107 94.237 104.234 1.00 43.76 185 MET B CA 1
ATOM 3415 C C . MET B 1 185 ? 11.945 95.448 103.823 1.00 45.23 185 MET B C 1
ATOM 3416 O O . MET B 1 185 ? 11.822 96.520 104.413 1.00 47.10 185 MET B O 1
ATOM 3421 N N . LEU B 1 186 ? 12.789 95.285 102.811 1.00 45.86 186 LEU B N 1
ATOM 3422 C CA . LEU B 1 186 ? 13.629 96.389 102.364 1.00 46.69 186 LEU B CA 1
ATOM 3423 C C . LEU B 1 186 ? 12.982 97.279 101.302 1.00 47.87 186 LEU B C 1
ATOM 3424 O O . LEU B 1 186 ? 12.951 98.500 101.456 1.00 49.69 186 LEU B O 1
ATOM 3429 N N . ALA B 1 187 ? 12.466 96.677 100.232 1.00 47.24 187 ALA B N 1
ATOM 3430 C CA . ALA B 1 187 ? 11.822 97.442 99.164 1.00 46.33 187 ALA B CA 1
ATOM 3431 C C . ALA B 1 187 ? 11.530 96.583 97.939 1.00 45.13 187 ALA B C 1
ATOM 3432 O O . ALA B 1 187 ? 12.390 95.834 97.482 1.00 44.99 187 ALA B O 1
ATOM 3434 N N . ASP B 1 188 ? 10.318 96.704 97.401 1.00 43.75 188 ASP B N 1
ATOM 3435 C CA . ASP B 1 188 ? 9.935 95.936 96.223 1.00 41.68 188 ASP B CA 1
ATOM 3436 C C . ASP B 1 188 ? 10.343 96.684 94.956 1.00 39.78 188 ASP B C 1
ATOM 3437 O O . ASP B 1 188 ? 10.243 97.909 94.890 1.00 40.01 188 ASP B O 1
ATOM 3442 N N . PRO B 1 189 ? 10.824 95.955 93.937 1.00 37.66 189 PRO B N 1
ATOM 3443 C CA . PRO B 1 189 ? 10.986 94.500 93.975 1.00 35.52 189 PRO B CA 1
ATOM 3444 C C . PRO B 1 189 ? 12.104 94.104 94.937 1.00 32.91 189 PRO B C 1
ATOM 3445 O O . PRO B 1 189 ? 13.240 94.559 94.801 1.00 33.38 189 PRO B O 1
ATOM 3449 N N . ALA B 1 190 ? 11.772 93.268 95.913 1.00 29.55 190 ALA B N 1
ATOM 3450 C CA . ALA B 1 190 ? 12.752 92.815 96.891 1.00 26.33 190 ALA B CA 1
ATOM 3451 C C . ALA B 1 190 ? 13.652 91.728 96.305 1.00 23.32 190 ALA B C 1
ATOM 3452 O O . ALA B 1 190 ? 13.290 91.050 95.339 1.00 21.89 190 ALA B O 1
ATOM 3454 N N . PRO B 1 191 ? 14.848 91.556 96.882 1.00 20.32 191 PRO B N 1
ATOM 3455 C CA . PRO B 1 191 ? 15.765 90.533 96.382 1.00 18.15 191 PRO B CA 1
ATOM 3456 C C . PRO B 1 191 ? 15.332 89.176 96.920 1.00 15.97 191 PRO B C 1
ATOM 3457 O O . PRO B 1 191 ? 14.508 89.089 97.835 1.00 13.89 191 PRO B O 1
ATOM 3461 N N . LYS B 1 192 ? 15.880 88.116 96.351 1.00 14.04 192 LYS B N 1
ATOM 3462 C CA . LYS B 1 192 ? 15.543 86.790 96.822 1.00 13.61 192 LYS B CA 1
ATOM 3463 C C . LYS B 1 192 ? 16.558 86.367 97.871 1.00 13.44 192 LYS B C 1
ATOM 3464 O O . LYS B 1 192 ? 17.585 87.032 98.065 1.00 12.12 192 LYS B O 1
ATOM 3470 N N . THR B 1 193 ? 16.249 85.283 98.572 1.00 11.63 193 THR B N 1
ATOM 3471 C CA . THR B 1 193 ? 17.141 84.770 99.593 1.00 12.11 193 THR B CA 1
ATOM 3472 C C . THR B 1 193 ? 17.418 83.287 99.369 1.00 12.28 193 THR B C 1
ATOM 3473 O O . THR B 1 193 ? 16.592 82.566 98.801 1.00 11.73 193 THR B O 1
ATOM 3477 N N . VAL B 1 194 ? 18.588 82.842 99.813 1.00 12.63 194 VAL B N 1
ATOM 3478 C CA . VAL B 1 194 ? 18.997 81.451 99.660 1.00 10.92 194 VAL B CA 1
ATOM 3479 C C . VAL B 1 194 ? 19.892 81.045 100.828 1.00 11.04 194 VAL B C 1
ATOM 3480 O O . VAL B 1 194 ? 20.469 81.900 101.509 1.00 10.14 194 VAL B O 1
ATOM 3484 N N . LEU B 1 195 ? 19.993 79.739 101.059 1.00 10.65 195 LEU B N 1
ATOM 3485 C CA . LEU B 1 195 ? 20.814 79.203 102.141 1.00 10.56 195 LEU B CA 1
ATOM 3486 C C . LEU B 1 195 ? 21.437 77.865 101.765 1.00 10.91 195 LEU B C 1
ATOM 3487 O O . LEU B 1 195 ? 20.903 77.141 100.932 1.00 10.92 195 LEU B O 1
ATOM 3492 N N . GLY B 1 196 ? 22.579 77.560 102.380 1.00 10.38 196 GLY B N 1
ATOM 3493 C CA . GLY B 1 196 ? 23.227 76.275 102.182 1.00 10.65 196 GLY B CA 1
ATOM 3494 C C . GLY B 1 196 ? 22.666 75.502 103.367 1.00 10.19 196 GLY B C 1
ATOM 3495 O O . GLY B 1 196 ? 23.311 75.360 104.408 1.00 9.51 196 GLY B O 1
ATOM 3496 N N . LEU B 1 197 ? 21.435 75.032 103.201 1.00 10.49 197 LEU B N 1
ATOM 3497 C CA . LEU B 1 197 ? 20.693 74.322 104.236 1.00 9.12 197 LEU B CA 1
ATOM 3498 C C . LEU B 1 197 ? 21.405 73.246 105.042 1.00 9.16 197 LEU B C 1
ATOM 3499 O O . LEU B 1 197 ? 21.386 73.281 106.274 1.00 7.67 197 LEU B O 1
ATOM 3504 N N . SER B 1 198 ? 22.033 72.293 104.360 1.00 9.34 198 SER B N 1
ATOM 3505 C CA . SER B 1 198 ? 22.703 71.198 105.051 1.00 9.47 198 SER B CA 1
ATOM 3506 C C . SER B 1 198 ? 23.725 71.616 106.113 1.00 9.06 198 SER B C 1
ATOM 3507 O O . SER B 1 198 ? 24.030 70.839 107.019 1.00 8.55 198 SER B O 1
ATOM 3510 N N . ASN B 1 199 ? 24.242 72.837 106.021 1.00 7.73 199 ASN B N 1
ATOM 3511 C CA . ASN B 1 199 ? 25.210 73.316 107.010 1.00 8.22 199 ASN B CA 1
ATOM 3512 C C . ASN B 1 199 ? 24.613 73.411 108.412 1.00 9.03 199 ASN B C 1
ATOM 3513 O O . ASN B 1 199 ? 25.321 73.258 109.409 1.00 7.65 199 ASN B O 1
ATOM 3518 N N . VAL B 1 200 ? 23.310 73.659 108.493 1.00 8.03 200 VAL B N 1
ATOM 3519 C CA . VAL B 1 200 ? 22.668 73.802 109.789 1.00 8.05 200 VAL B CA 1
ATOM 3520 C C . VAL B 1 200 ? 22.702 72.537 110.646 1.00 8.30 200 VAL B C 1
ATOM 3521 O O . VAL B 1 200 ? 22.642 72.617 111.875 1.00 7.58 200 VAL B O 1
ATOM 3525 N N . SER B 1 201 ? 22.804 71.376 110.004 1.00 8.06 201 SER B N 1
ATOM 3526 C CA . SER B 1 201 ? 22.814 70.112 110.737 1.00 8.42 201 SER B CA 1
ATOM 3527 C C . SER B 1 201 ? 24.165 69.392 110.752 1.00 10.84 201 SER B C 1
ATOM 3528 O O . SER B 1 201 ? 24.262 68.259 111.219 1.00 10.36 201 SER B O 1
ATOM 3531 N N . GLN B 1 202 ? 25.203 70.047 110.245 1.00 12.87 202 GLN B N 1
ATOM 3532 C CA . GLN B 1 202 ? 26.534 69.447 110.203 1.00 14.60 202 GLN B CA 1
ATOM 3533 C C . GLN B 1 202 ? 26.957 68.924 111.577 1.00 15.20 202 GLN B C 1
ATOM 3534 O O . GLN B 1 202 ? 26.881 69.640 112.574 1.00 13.04 202 GLN B O 1
ATOM 3540 N N . ASN B 1 203 ? 27.394 67.668 111.617 1.00 15.54 203 ASN B N 1
ATOM 3541 C CA . ASN B 1 203 ? 27.844 67.025 112.850 1.00 16.59 203 ASN B CA 1
ATOM 3542 C C . ASN B 1 203 ? 26.770 66.833 113.910 1.00 15.76 203 ASN B C 1
ATOM 3543 O O . ASN B 1 203 ? 27.088 66.547 115.060 1.00 15.15 203 ASN B O 1
ATOM 3548 N N . CYS B 1 204 ? 25.507 66.998 113.530 1.00 15.91 204 CYS B N 1
ATOM 3549 C CA . CYS B 1 204 ? 24.400 66.823 114.464 1.00 15.82 204 CYS B CA 1
ATOM 3550 C C . CYS B 1 204 ? 23.756 65.454 114.282 1.00 16.05 204 CYS B C 1
ATOM 3551 O O . CYS B 1 204 ? 24.066 64.730 113.337 1.00 15.93 204 CYS B O 1
ATOM 3554 N N . GLN B 1 205 ? 22.857 65.099 115.194 1.00 16.26 205 GLN B N 1
ATOM 3555 C CA . GLN B 1 205 ? 22.151 63.831 115.097 1.00 16.55 205 GLN B CA 1
ATOM 3556 C C . GLN B 1 205 ? 20.758 64.152 114.571 1.00 15.51 205 GLN B C 1
ATOM 3557 O O . GLN B 1 205 ? 20.212 65.209 114.879 1.00 14.52 205 GLN B O 1
ATOM 3563 N N . ASN B 1 206 ? 20.191 63.248 113.777 1.00 15.27 206 ASN B N 1
ATOM 3564 C CA . ASN B 1 206 ? 18.871 63.460 113.189 1.00 15.32 206 ASN B CA 1
ATOM 3565 C C . ASN B 1 206 ? 18.989 64.620 112.191 1.00 14.53 206 ASN B C 1
ATOM 3566 O O . ASN B 1 206 ? 18.164 65.533 112.183 1.00 13.36 206 ASN B O 1
ATOM 3571 N N . ARG B 1 207 ? 20.020 64.573 111.349 1.00 13.60 207 ARG B N 1
ATOM 3572 C CA . ARG B 1 207 ? 20.269 65.627 110.363 1.00 13.55 207 ARG B CA 1
ATOM 3573 C C . ARG B 1 207 ? 19.105 65.958 109.429 1.00 12.21 207 ARG B C 1
ATOM 3574 O O . ARG B 1 207 ? 18.820 67.127 109.188 1.00 12.77 207 ARG B O 1
ATOM 3582 N N . PRO B 1 208 ? 18.427 64.939 108.875 1.00 11.45 208 PRO B N 1
ATOM 3583 C CA . PRO B 1 208 ? 17.306 65.248 107.978 1.00 12.01 208 PRO B CA 1
ATOM 3584 C C . PRO B 1 208 ? 16.205 66.053 108.681 1.00 11.81 208 PRO B C 1
ATOM 3585 O O . PRO B 1 208 ? 15.642 66.980 108.105 1.00 12.83 208 PRO B O 1
ATOM 3589 N N . LEU B 1 209 ? 15.910 65.693 109.928 1.00 10.65 209 LEU B N 1
ATOM 3590 C CA . LEU B 1 209 ? 14.881 66.370 110.713 1.00 9.28 209 LEU B CA 1
ATOM 3591 C C . LEU B 1 209 ? 15.218 67.845 110.946 1.00 8.91 209 LEU B C 1
ATOM 3592 O O . LEU B 1 209 ? 14.368 68.723 110.804 1.00 7.61 209 LEU B O 1
ATOM 3597 N N . ILE B 1 210 ? 16.463 68.102 111.317 1.00 8.16 210 ILE B N 1
ATOM 3598 C CA . ILE B 1 210 ? 16.930 69.451 111.566 1.00 7.23 210 ILE B CA 1
ATOM 3599 C C . ILE B 1 210 ? 16.877 70.259 110.268 1.00 7.67 210 ILE B C 1
ATOM 3600 O O . ILE B 1 210 ? 16.429 71.407 110.263 1.00 8.35 210 ILE B O 1
ATOM 3605 N N . ASN B 1 211 ? 17.305 69.649 109.168 1.00 7.09 211 ASN B N 1
ATOM 3606 C CA . ASN B 1 211 ? 17.307 70.333 107.877 1.00 8.18 211 ASN B CA 1
ATOM 3607 C C . ASN B 1 211 ? 15.916 70.781 107.455 1.00 8.26 211 ASN B C 1
ATOM 3608 O O . ASN B 1 211 ? 15.702 71.958 107.165 1.00 8.69 211 ASN B O 1
ATOM 3613 N N . ARG B 1 212 ? 14.972 69.843 107.419 1.00 8.34 212 ARG B N 1
ATOM 3614 C CA . ARG B 1 212 ? 13.625 70.174 106.993 1.00 8.35 212 ARG B CA 1
ATOM 3615 C C . ARG B 1 212 ? 12.873 71.074 107.963 1.00 8.27 212 ARG B C 1
ATOM 3616 O O . ARG B 1 212 ? 12.030 71.864 107.539 1.00 8.95 212 ARG B O 1
ATOM 3624 N N . THR B 1 213 ? 13.167 70.971 109.256 1.00 7.38 213 THR B N 1
ATOM 3625 C CA . THR B 1 213 ? 12.488 71.832 110.212 1.00 6.93 213 THR B CA 1
ATOM 3626 C C . THR B 1 213 ? 12.933 73.273 109.975 1.00 7.14 213 THR B C 1
ATOM 3627 O O . THR B 1 213 ? 12.111 74.188 109.950 1.00 7.51 213 THR B O 1
ATOM 3631 N N . PHE B 1 214 ? 14.234 73.473 109.785 1.00 7.72 214 PHE B N 1
ATOM 3632 C CA . PHE B 1 214 ? 14.746 74.816 109.555 1.00 7.39 214 PHE B CA 1
ATOM 3633 C C . PHE B 1 214 ? 14.268 75.381 108.222 1.00 7.96 214 PHE B C 1
ATOM 3634 O O . PHE B 1 214 ? 14.004 76.578 108.127 1.00 8.60 214 PHE B O 1
ATOM 3642 N N . LEU B 1 215 ? 14.150 74.533 107.198 1.00 7.55 215 LEU B N 1
ATOM 3643 C CA . LEU B 1 215 ? 13.694 75.003 105.889 1.00 8.57 215 LEU B CA 1
ATOM 3644 C C . LEU B 1 215 ? 12.312 75.627 106.012 1.00 8.79 215 LEU B C 1
ATOM 3645 O O . LEU B 1 215 ? 12.050 76.704 105.468 1.00 9.82 215 LEU B O 1
ATOM 3650 N N . ALA B 1 216 ? 11.429 74.936 106.723 1.00 9.05 216 ALA B N 1
ATOM 3651 C CA . ALA B 1 216 ? 10.068 75.414 106.931 1.00 9.28 216 ALA B CA 1
ATOM 3652 C C . ALA B 1 216 ? 10.107 76.766 107.633 1.00 8.74 216 ALA B C 1
ATOM 3653 O O . ALA B 1 216 ? 9.447 77.713 107.211 1.00 8.16 216 ALA B O 1
ATOM 3655 N N . MET B 1 217 ? 10.882 76.842 108.709 1.00 8.64 217 MET B N 1
ATOM 3656 C CA . MET B 1 217 ? 11.014 78.074 109.477 1.00 8.64 217 MET B CA 1
ATOM 3657 C C . MET B 1 217 ? 11.525 79.212 108.606 1.00 8.26 217 MET B C 1
ATOM 3658 O O . MET B 1 217 ? 11.010 80.334 108.670 1.00 8.47 217 MET B O 1
ATOM 3663 N N . ALA B 1 218 ? 12.532 78.916 107.788 1.00 7.39 218 ALA B N 1
ATOM 3664 C CA . ALA B 1 218 ? 13.123 79.920 106.913 1.00 7.50 218 ALA B CA 1
ATOM 3665 C C . ALA B 1 218 ? 12.138 80.387 105.844 1.00 7.67 218 ALA B C 1
ATOM 3666 O O . ALA B 1 218 ? 12.100 81.570 105.503 1.00 6.91 218 ALA B O 1
ATOM 3668 N N . MET B 1 219 ? 11.339 79.461 105.323 1.00 7.37 219 MET B N 1
ATOM 3669 C CA . MET B 1 219 ? 10.367 79.816 104.299 1.00 7.94 219 MET B CA 1
ATOM 3670 C C . MET B 1 219 ? 9.309 80.763 104.868 1.00 9.12 219 MET B C 1
ATOM 3671 O O . MET B 1 219 ? 8.823 81.650 104.166 1.00 8.64 219 MET B O 1
ATOM 3676 N N . ALA B 1 220 ? 8.967 80.580 106.143 1.00 8.04 220 ALA B N 1
ATOM 3677 C CA . ALA B 1 220 ? 7.992 81.450 106.792 1.00 9.01 220 ALA B CA 1
ATOM 3678 C C . ALA B 1 220 ? 8.617 82.837 106.886 1.00 10.70 220 ALA B C 1
ATOM 3679 O O . ALA B 1 220 ? 7.916 83.838 107.005 1.00 11.33 220 ALA B O 1
ATOM 3681 N N . CYS B 1 221 ? 9.944 82.884 106.826 1.00 10.98 221 CYS B N 1
ATOM 3682 C CA . CYS B 1 221 ? 10.657 84.148 106.904 1.00 12.33 221 CYS B CA 1
ATOM 3683 C C . CYS B 1 221 ? 11.037 84.663 105.521 1.00 12.37 221 CYS B C 1
ATOM 3684 O O . CYS B 1 221 ? 11.817 85.606 105.394 1.00 13.35 221 CYS B O 1
ATOM 3687 N N . GLY B 1 222 ? 10.492 84.031 104.485 1.00 12.55 222 GLY B N 1
ATOM 3688 C CA . GLY B 1 222 ? 10.752 84.484 103.130 1.00 13.23 222 GLY B CA 1
ATOM 3689 C C . GLY B 1 222 ? 11.757 83.762 102.254 1.00 13.59 222 GLY B C 1
ATOM 3690 O O . GLY B 1 222 ? 11.938 84.162 101.106 1.00 14.63 222 GLY B O 1
ATOM 3691 N N . LEU B 1 223 ? 12.404 82.711 102.755 1.00 13.38 223 LEU B N 1
ATOM 3692 C CA . LEU B 1 223 ? 13.392 81.990 101.950 1.00 12.03 223 LEU B CA 1
ATOM 3693 C C . LEU B 1 223 ? 12.836 81.651 100.565 1.00 11.49 223 LEU B C 1
ATOM 3694 O O . LEU B 1 223 ? 11.736 81.115 100.446 1.00 12.58 223 LEU B O 1
ATOM 3699 N N . ASP B 1 224 ? 13.602 81.962 99.524 1.00 11.29 224 ASP B N 1
ATOM 3700 C CA . ASP B 1 224 ? 13.178 81.704 98.145 1.00 10.60 224 ASP B CA 1
ATOM 3701 C C . ASP B 1 224 ? 13.824 80.489 97.501 1.00 9.10 224 ASP B C 1
ATOM 3702 O O . ASP B 1 224 ? 13.232 79.855 96.625 1.00 9.48 224 ASP B O 1
ATOM 3707 N N . ALA B 1 225 ? 15.044 80.180 97.925 1.00 8.10 225 ALA B N 1
ATOM 3708 C CA . ALA B 1 225 ? 15.782 79.048 97.384 1.00 7.80 225 ALA B CA 1
ATOM 3709 C C . ALA B 1 225 ? 16.661 78.418 98.452 1.00 8.13 225 ALA B C 1
ATOM 3710 O O . ALA B 1 225 ? 16.930 79.017 99.498 1.00 8.15 225 ALA B O 1
ATOM 3712 N N . ALA B 1 226 ? 17.111 77.201 98.184 1.00 7.43 226 ALA B N 1
ATOM 3713 C CA . ALA B 1 226 ? 17.969 76.521 99.127 1.00 7.71 226 ALA B CA 1
ATOM 3714 C C . ALA B 1 226 ? 18.840 75.496 98.429 1.00 7.28 226 ALA B C 1
ATOM 3715 O O . ALA B 1 226 ? 18.381 74.751 97.561 1.00 6.77 226 ALA B O 1
ATOM 3717 N N . ILE B 1 227 ? 20.112 75.486 98.794 1.00 7.26 227 ILE B N 1
ATOM 3718 C CA . ILE B 1 227 ? 21.028 74.508 98.258 1.00 7.72 227 ILE B CA 1
ATOM 3719 C C . ILE B 1 227 ? 20.885 73.413 99.306 1.00 8.91 227 ILE B C 1
ATOM 3720 O O . ILE B 1 227 ? 21.285 73.589 100.455 1.00 8.03 227 ILE B O 1
ATOM 3725 N N . ALA B 1 228 ? 20.268 72.305 98.917 1.00 8.43 228 ALA B N 1
ATOM 3726 C CA . ALA B 1 228 ? 20.035 71.208 99.843 1.00 10.78 228 ALA B CA 1
ATOM 3727 C C . ALA B 1 228 ? 20.010 69.850 99.151 1.00 10.11 228 ALA B C 1
ATOM 3728 O O . ALA B 1 228 ? 20.290 69.741 97.960 1.00 11.15 228 ALA B O 1
ATOM 3730 N N . ASP B 1 229 ? 19.666 68.824 99.920 1.00 10.93 229 ASP B N 1
ATOM 3731 C CA . ASP B 1 229 ? 19.596 67.453 99.427 1.00 14.18 229 ASP B CA 1
ATOM 3732 C C . ASP B 1 229 ? 18.300 67.244 98.647 1.00 13.63 229 ASP B C 1
ATOM 3733 O O . ASP B 1 229 ? 17.262 66.939 99.229 1.00 13.95 229 ASP B O 1
ATOM 3738 N N . ALA B 1 230 ? 18.367 67.405 9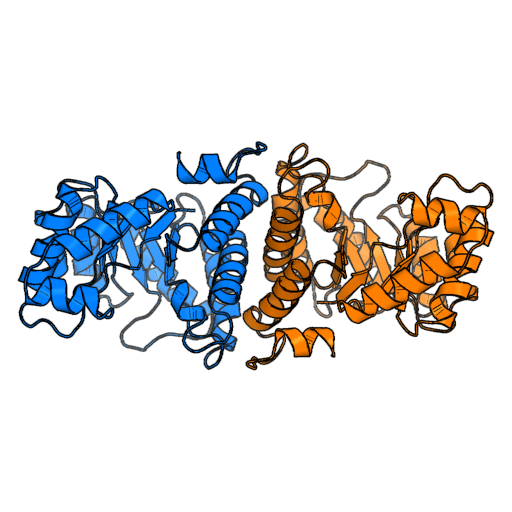7.330 1.00 13.36 230 ALA B N 1
ATOM 3739 C CA . ALA B 1 230 ? 17.193 67.245 96.480 1.00 13.99 230 ALA B CA 1
ATOM 3740 C C . ALA B 1 230 ? 16.677 65.805 96.451 1.00 13.74 230 ALA B C 1
ATOM 3741 O O . ALA B 1 230 ? 15.570 65.548 95.976 1.00 13.43 230 ALA B O 1
ATOM 3743 N N . CYS B 1 231 ? 17.472 64.868 96.960 1.00 14.93 231 CYS B N 1
ATOM 3744 C CA . CYS B 1 231 ? 17.068 63.462 96.976 1.00 15.63 231 CYS B CA 1
ATOM 3745 C C . CYS B 1 231 ? 16.432 63.035 98.301 1.00 15.91 231 CYS B C 1
ATOM 3746 O O . CYS B 1 231 ? 16.022 61.881 98.462 1.00 18.04 231 CYS B O 1
ATOM 3749 N N . ASP B 1 232 ? 16.359 63.968 99.245 1.00 13.81 232 ASP B N 1
ATOM 3750 C CA . ASP B 1 232 ? 15.741 63.717 100.547 1.00 13.22 232 ASP B CA 1
ATOM 3751 C C . ASP B 1 232 ? 14.242 63.981 100.351 1.00 12.55 232 ASP B C 1
ATOM 3752 O O . ASP B 1 232 ? 13.801 65.133 100.317 1.00 10.94 232 ASP B O 1
ATOM 3757 N N . GLU B 1 233 ? 13.465 62.911 100.206 1.00 12.37 233 GLU B N 1
ATOM 3758 C CA . GLU B 1 233 ? 12.028 63.038 99.987 1.00 12.55 233 GLU B CA 1
ATOM 3759 C C . GLU B 1 233 ? 11.278 63.833 101.054 1.00 11.46 233 GLU B C 1
ATOM 3760 O O . GLU B 1 233 ? 10.365 64.590 100.735 1.00 10.84 233 GLU B O 1
ATOM 3766 N N . ALA B 1 234 ? 11.660 63.662 102.314 1.00 10.46 234 ALA B N 1
ATOM 3767 C CA . ALA B 1 234 ? 11.001 64.374 103.407 1.00 11.37 234 ALA B CA 1
ATOM 3768 C C . ALA B 1 234 ? 11.293 65.873 103.306 1.00 10.36 234 ALA B C 1
ATOM 3769 O O . ALA B 1 234 ? 10.449 66.698 103.639 1.00 11.99 234 ALA B O 1
ATOM 3771 N N . LEU B 1 235 ? 12.485 66.225 102.838 1.00 9.85 235 LEU B N 1
ATOM 3772 C CA . LEU B 1 235 ? 12.830 67.636 102.686 1.00 9.17 235 LEU B CA 1
ATOM 3773 C C . LEU B 1 235 ? 11.928 68.249 101.609 1.00 8.31 235 LEU B C 1
ATOM 3774 O O . LEU B 1 235 ? 11.344 69.316 101.807 1.00 7.89 235 LEU B O 1
ATOM 3779 N N . ILE B 1 236 ? 11.814 67.560 100.476 1.00 9.34 236 ILE B N 1
ATOM 3780 C CA . ILE B 1 236 ? 10.976 68.014 99.366 1.00 8.18 236 ILE B CA 1
ATOM 3781 C C . ILE B 1 236 ? 9.518 68.159 99.809 1.00 9.35 236 ILE B C 1
ATOM 3782 O O . ILE B 1 236 ? 8.844 69.116 99.424 1.00 9.59 236 ILE B O 1
ATOM 3787 N N . GLU B 1 237 ? 9.037 67.214 100.617 1.00 9.52 237 GLU B N 1
ATOM 3788 C CA . GLU B 1 237 ? 7.667 67.266 101.130 1.00 11.86 237 GLU B CA 1
ATOM 3789 C C . GLU B 1 237 ? 7.454 68.570 101.881 1.00 9.87 237 GLU B C 1
ATOM 3790 O O . GLU B 1 237 ? 6.437 69.236 101.703 1.00 8.40 237 GLU B O 1
ATOM 3796 N N . THR B 1 238 ? 8.415 68.917 102.736 1.00 9.63 238 THR B N 1
ATOM 3797 C CA . THR B 1 238 ? 8.345 70.146 103.527 1.00 8.62 238 THR B CA 1
ATOM 3798 C C . THR B 1 238 ? 8.316 71.374 102.616 1.00 8.50 238 THR B C 1
ATOM 3799 O O . THR B 1 238 ? 7.503 72.270 102.800 1.00 8.93 238 THR B O 1
ATOM 3803 N N . ALA B 1 239 ? 9.204 71.410 101.633 1.00 9.00 239 ALA B N 1
ATOM 3804 C CA . ALA B 1 239 ? 9.249 72.527 100.698 1.00 9.27 239 ALA B CA 1
ATOM 3805 C C . ALA B 1 239 ? 7.880 72.684 100.037 1.00 9.14 239 ALA B C 1
ATOM 3806 O O . ALA B 1 239 ? 7.326 73.779 99.967 1.00 9.62 239 ALA B O 1
ATOM 3808 N N . ALA B 1 240 ? 7.338 71.576 99.554 1.00 9.09 240 ALA B N 1
ATOM 3809 C CA . ALA B 1 240 ? 6.039 71.596 98.893 1.00 9.11 240 ALA B CA 1
ATOM 3810 C C . ALA B 1 240 ? 4.924 72.075 99.829 1.00 7.84 240 ALA B C 1
ATOM 3811 O O . ALA B 1 240 ? 4.063 72.866 99.434 1.00 8.33 240 ALA B O 1
ATOM 3813 N N . THR B 1 241 ? 4.947 71.597 101.068 1.00 6.77 2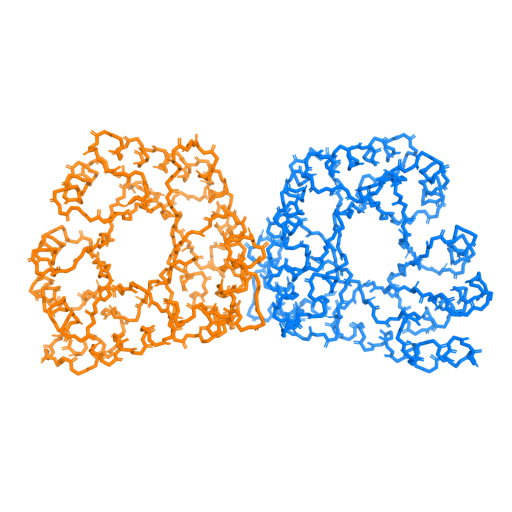41 THR B N 1
ATOM 3814 C CA . THR B 1 241 ? 3.933 71.963 102.046 1.00 6.71 241 THR B CA 1
ATOM 3815 C C . THR B 1 241 ? 4.040 73.421 102.476 1.00 7.07 241 THR B C 1
ATOM 3816 O O . THR B 1 241 ? 3.028 74.089 102.680 1.00 6.96 241 THR B O 1
ATOM 3820 N N . ALA B 1 242 ? 5.263 73.918 102.616 1.00 7.03 242 ALA B N 1
ATOM 3821 C CA . ALA B 1 242 ? 5.456 75.305 103.028 1.00 8.72 242 ALA B CA 1
ATOM 3822 C C . ALA B 1 242 ? 4.833 76.272 102.014 1.00 8.45 242 ALA B C 1
ATOM 3823 O O . ALA B 1 242 ? 4.148 77.219 102.400 1.00 7.83 242 ALA B O 1
ATOM 3825 N N . GLU B 1 243 ? 5.063 76.032 100.723 1.00 9.05 243 GLU B N 1
ATOM 3826 C CA . GLU B 1 243 ? 4.495 76.884 99.671 1.00 10.61 243 GLU B CA 1
ATOM 3827 C C . GLU B 1 243 ? 2.980 77.009 99.804 1.00 11.61 243 GLU B C 1
ATOM 3828 O O . GLU B 1 243 ? 2.402 78.080 99.592 1.00 12.82 243 GLU B O 1
ATOM 3834 N N . ILE B 1 244 ? 2.336 75.900 100.142 1.00 11.60 244 ILE B N 1
ATOM 3835 C CA . ILE B 1 244 ? 0.894 75.882 100.315 1.00 11.64 244 ILE B CA 1
ATOM 3836 C C . ILE B 1 244 ? 0.487 76.740 101.509 1.00 11.83 244 ILE B C 1
ATOM 3837 O O . ILE B 1 244 ? -0.416 77.569 101.409 1.00 11.64 244 ILE B O 1
ATOM 3842 N N . LEU B 1 245 ? 1.170 76.544 102.634 1.00 11.30 245 LEU B N 1
ATOM 3843 C CA . LEU B 1 245 ? 0.871 77.274 103.859 1.00 10.53 245 LEU B CA 1
ATOM 3844 C C . LEU B 1 245 ? 1.163 78.774 103.771 1.00 11.14 245 LEU B C 1
ATOM 3845 O O . LEU B 1 245 ? 0.644 79.563 104.568 1.00 11.21 245 LEU B O 1
ATOM 3850 N N . LEU B 1 246 ? 1.993 79.168 102.811 1.00 10.21 246 LEU B N 1
ATOM 3851 C CA . LEU B 1 246 ? 2.309 80.581 102.617 1.00 11.24 246 LEU B CA 1
ATOM 3852 C C . LEU B 1 246 ? 1.418 81.143 101.499 1.00 12.27 246 LEU B C 1
ATOM 3853 O O . LEU B 1 246 ? 1.528 82.311 101.118 1.00 12.43 246 LEU B O 1
ATOM 3858 N N . ASN B 1 247 ? 0.540 80.287 100.982 1.00 11.94 247 ASN B N 1
ATOM 3859 C CA . ASN B 1 247 ? -0.380 80.637 99.902 1.00 12.88 247 ASN B CA 1
ATOM 3860 C C . ASN B 1 247 ? 0.365 81.088 98.650 1.00 12.88 247 ASN B C 1
ATOM 3861 O O . ASN B 1 247 ? -0.089 81.979 97.938 1.00 12.63 247 ASN B O 1
ATOM 3866 N N . GLN B 1 248 ? 1.512 80.465 98.389 1.00 14.30 248 GLN B N 1
ATOM 3867 C CA . GLN B 1 248 ? 2.320 80.793 97.214 1.00 14.39 248 GLN B CA 1
ATOM 3868 C C . GLN B 1 248 ? 1.932 79.869 96.071 1.00 14.80 248 GLN B C 1
ATOM 3869 O O . GLN B 1 248 ? 2.182 80.170 94.908 1.00 16.76 248 GLN B O 1
ATOM 3875 N N . THR B 1 249 ? 1.332 78.735 96.421 1.00 15.17 249 THR B N 1
ATOM 3876 C CA . THR B 1 249 ? 0.890 77.739 95.451 1.00 15.24 249 THR B CA 1
ATOM 3877 C C . THR B 1 249 ? -0.483 77.237 95.900 1.00 14.82 249 THR B C 1
ATOM 3878 O O . THR B 1 249 ? -0.663 76.873 97.064 1.00 14.01 249 THR B O 1
ATOM 3882 N N . VAL B 1 250 ? -1.448 77.224 94.987 1.00 13.83 250 VAL B N 1
ATOM 3883 C CA . VAL B 1 250 ? -2.795 76.777 95.332 1.00 14.32 250 VAL B CA 1
ATOM 3884 C C . VAL B 1 250 ? -2.814 75.335 95.795 1.00 12.94 250 VAL B C 1
ATOM 3885 O O . VAL B 1 250 ? -2.169 74.472 95.197 1.00 11.73 250 VAL B O 1
ATOM 3889 N N . TYR B 1 251 ? -3.620 75.071 96.815 1.00 11.40 251 TYR B N 1
ATOM 3890 C CA . TYR B 1 251 ? -3.699 73.740 97.372 1.00 11.91 251 TYR B CA 1
ATOM 3891 C C . TYR B 1 251 ? -4.456 72.785 96.461 1.00 11.25 251 TYR B C 1
ATOM 3892 O O . TYR B 1 251 ? -5.462 73.158 95.854 1.00 11.14 251 TYR B O 1
ATOM 3901 N N . CYS B 1 252 ? -3.924 71.585 96.385 1.00 12.55 252 CYS B N 1
ATOM 3902 C CA . CYS B 1 252 ? -4.578 70.450 95.773 1.00 12.96 252 CYS B CA 1
ATOM 3903 C C . CYS B 1 252 ? -4.049 69.186 96.429 1.00 12.61 252 CYS B C 1
ATOM 3904 O O . CYS B 1 252 ? -2.992 69.208 97.054 1.00 12.42 252 CYS B O 1
ATOM 3907 N N . ASP B 1 253 ? -4.825 68.114 96.421 1.00 12.83 253 ASP B N 1
ATOM 3908 C CA . ASP B 1 253 ? -4.453 66.913 97.179 1.00 15.24 253 ASP B CA 1
ATOM 3909 C C . ASP B 1 253 ? -3.056 66.404 96.792 1.00 16.15 253 ASP B C 1
ATOM 3910 O O . ASP B 1 253 ? -2.332 65.854 97.623 1.00 16.86 253 ASP B O 1
ATOM 3915 N N . SER B 1 254 ? -2.689 66.565 95.519 1.00 16.96 254 SER B N 1
ATOM 3916 C CA . SER B 1 254 ? -1.396 66.080 95.019 1.00 18.28 254 SER B CA 1
ATOM 3917 C C . SER B 1 254 ? -0.339 67.183 95.051 1.00 17.42 254 SER B C 1
ATOM 3918 O O . SER B 1 254 ? 0.555 67.209 94.206 1.00 18.07 254 SER B O 1
ATOM 3921 N N . PHE B 1 255 ? -0.423 68.084 96.025 1.00 16.80 255 PHE B N 1
ATOM 3922 C CA . PHE B 1 255 ? 0.537 69.175 96.078 1.00 15.82 255 PHE B CA 1
ATOM 3923 C C . PHE B 1 255 ? 2.009 68.741 96.103 1.00 16.34 255 PHE B C 1
ATOM 3924 O O . PHE B 1 255 ? 2.869 69.440 95.553 1.00 16.90 255 PHE B O 1
ATOM 3932 N N . VAL B 1 256 ? 2.314 67.594 96.707 1.00 14.24 256 VAL B N 1
ATOM 3933 C CA . VAL B 1 256 ? 3.704 67.140 96.732 1.00 14.35 256 VAL B CA 1
ATOM 3934 C C . VAL B 1 256 ? 4.161 66.729 95.330 1.00 14.05 256 VAL B C 1
ATOM 3935 O O . VAL B 1 256 ? 5.150 67.260 94.822 1.00 14.01 256 VAL B O 1
ATOM 3939 N N . LYS B 1 257 ? 3.448 65.799 94.698 1.00 15.27 257 LYS B N 1
ATOM 3940 C CA . LYS B 1 257 ? 3.818 65.381 93.343 1.00 15.72 257 LYS B CA 1
ATOM 3941 C C . LYS B 1 257 ? 3.821 66.588 92.410 1.00 14.97 257 LYS B C 1
ATOM 3942 O O . LYS B 1 257 ? 4.680 66.702 91.534 1.00 15.34 257 LYS B O 1
ATOM 3948 N N . MET B 1 258 ? 2.853 67.481 92.593 1.00 13.84 258 MET B N 1
ATOM 3949 C CA . MET B 1 258 ? 2.755 68.674 91.764 1.00 14.69 258 MET B CA 1
ATOM 3950 C C . MET B 1 258 ? 3.997 69.547 91.867 1.00 13.81 258 MET B C 1
ATOM 3951 O O . MET B 1 258 ? 4.415 70.156 90.886 1.00 13.36 258 MET B O 1
ATOM 3956 N N . PHE B 1 259 ? 4.581 69.611 93.057 1.00 12.66 259 PHE B N 1
ATOM 3957 C CA . PHE B 1 259 ? 5.785 70.399 93.264 1.00 13.94 259 PHE B CA 1
ATOM 3958 C C . PHE B 1 259 ? 6.965 69.760 92.531 1.00 14.54 259 PHE B C 1
ATOM 3959 O O . PHE B 1 259 ? 7.752 70.447 91.890 1.00 14.17 259 PHE B O 1
ATOM 3967 N N . LYS B 1 260 ? 7.068 68.438 92.635 1.00 15.63 260 LYS B N 1
ATOM 3968 C CA . LYS B 1 260 ? 8.156 67.680 92.024 1.00 18.80 260 LYS B CA 1
ATOM 3969 C C . LYS B 1 260 ? 8.123 67.637 90.501 1.00 19.70 260 LYS B C 1
ATOM 3970 O O . LYS B 1 260 ? 9.159 67.746 89.850 1.00 21.30 260 LYS B O 1
ATOM 3976 N N . THR B 1 261 ? 6.933 67.474 89.937 1.00 21.21 261 THR B N 1
ATOM 3977 C CA . THR B 1 261 ? 6.772 67.384 88.489 1.00 21.97 261 THR B CA 1
ATOM 3978 C C . THR B 1 261 ? 6.511 68.738 87.850 1.00 23.61 261 THR B C 1
ATOM 3979 O O . THR B 1 261 ? 6.283 68.837 86.644 1.00 24.43 261 THR B O 1
ATOM 3983 N N . ARG B 1 262 ? 6.545 69.778 88.670 1.00 25.36 262 ARG B N 1
ATOM 3984 C CA . ARG B 1 262 ? 6.302 71.139 88.210 1.00 26.64 262 ARG B CA 1
ATOM 3985 C C . ARG B 1 262 ? 7.164 71.502 86.996 1.00 27.41 262 ARG B C 1
ATOM 3986 O O . ARG B 1 262 ? 6.614 72.094 86.044 1.00 28.17 262 ARG B O 1
#

Sequence (524 aa):
MLIIGERINGMFGDIKRAIQERDPAPVQEWARRQEEGGARALDLNVGPAVQDKVSAMEWLVEVTQEVSNLTLCLDSTNIKAIEAGLKKCKNRAMINSTNAEREKVEKLFPLAVEHGAALIGLTMNKTGIPKDSDTRLAFAMELVAAADEFGLPMEDLYIDPLILPANVAQDHAPEVLKTLQQIKMLADPAPKTVLGLSNVSQNCQNRPLINRTFLAMAMACGLDAAIADACDEALIETAATAEILLNQTVYCDSFVKMFKTRMLIIGERINGMFGDIKRAIQERDPAPVQEWARRQEEGGARALDLNVGPAVQDKVSAMEWLVEVTQEVSNLTLCLDSTNIKAIEAGLKKCKNRAMINSTNAEREKVEKLFPLAVEHGAALIGLTMNKTGIPKDSDTRLAFAMELVAAADEFGLPMEDLYIDPLILPANVAQDHAPEVLKTLQQIKMLADPAPKTVLGLSNVSQNCQNRPLINRTFLAMAMACGLDAAIADACDEALIETAATAEILLNQTVYCDSFVKMFKTR

CATH classification: 3.20.20.20

B-factor: mean 16.99, std 8.16, range [2.95, 58.96]

GO terms:
  GO:0005509 calcium ion binding (F, IDA)
  GO:0008168 methyltransferase activity (F, IDA)
  GO:0015977 carbon fixation (P, IDA)
  GO:0005515 protein binding (F, IPI)

Radius of gyration: 25.73 Å; Cα contacts (8 Å, |Δi|>4): 1148; chains: 2; bounding box: 72×46×65 Å